Protein AF-A0A0E3NYM0-F1 (afdb_monomer)

Solvent-accessible surface area (backbone atoms only — not comparable to full-atom values): 21640 Å² total; per-residue (Å²): 130,61,74,53,81,54,86,66,90,63,75,62,101,84,60,84,77,64,89,62,71,42,54,42,45,52,44,84,52,100,76,32,46,43,42,40,47,48,48,84,71,68,80,81,63,60,74,76,59,61,80,79,79,57,93,79,71,74,69,75,56,81,50,102,85,45,53,44,47,49,50,80,51,72,62,90,74,60,84,76,66,83,78,75,81,76,83,90,68,75,46,72,64,56,55,40,72,76,30,68,70,41,38,51,50,44,46,47,32,70,75,74,39,66,37,40,68,67,54,52,44,71,75,39,102,54,64,56,84,68,44,53,65,44,53,50,56,34,38,78,68,52,28,35,42,77,56,96,78,23,40,29,58,28,78,62,20,47,54,50,35,51,53,49,47,55,50,51,36,34,49,48,44,48,63,78,44,40,66,61,70,71,49,36,45,62,80,47,51,58,66,79,54,60,79,46,48,24,44,38,51,90,54,45,76,46,74,45,49,87,92,46,66,81,63,71,55,67,72,58,48,48,47,58,66,74,23,73,37,43,40,36,39,40,55,59,84,55,78,68,51,37,58,57,49,37,54,37,54,75,70,68,24,46,36,37,38,37,29,22,61,75,38,48,54,58,57,42,45,70,51,38,94,83,68,91,82,77,83,68,84,49,69,67,59,55,52,42,49,63,75,36,36,68,32,44,43,45,56,61,67,38,89,61,43,49,46,27,38,36,82,67,92,66,58,50,36,31,35,40,32,34,85,54,40,22,39,44,28,45,25,28,72,83,72,41,88,62,59,50,32,39,36,25,59,48,73,54,18,29,50,53,40,46,55,54,50,49,60,50,54,78,65,28,48,71,65,54,83,86,78,38,68,119

Secondary structure (DSSP, 8-state):
-EEEEE------TTS------EEEEEEEETTEEEEEEEE---TTTHHHHTTTS-TT---EEEETTEEEEEEEE-----GGGGGSSSTT---HHHHHHT-HHHHHHHHHHHHH-SEEHHHHHHH-SS-HHHHHHHHHHHHHTTSEEEETTEEEE-HHHHHHHHHHHHHHHHHHHHHHTHHHHHHB--TTS-HHHHTTGGGG-S-EEEE--TTSTT---HHHHHHHHT-SEEEEEESS--TTHHHHHHHHHHTT-EEEEEEEHHHHHHHHHHH-TT--------HHHHHHHHHTHHHHHHHHH-TTEEEEEE--S---SEEEEESS-EEEEEEBTTS-EEEEEEEE-SHHHHHHHHHHHHHHHTTSEEPPTTSS--

pLDDT: mean 73.25, std 24.24, range [26.58, 98.5]

Foldseek 3Di:
DDWDWDFDWDDDDDDDTDTWTWTWDWDDDPFFIKTKTWTFDPPVVCPPPVPPPDDAWDDWDDDPGTIITIHTDGPPPDVVVVPPDDPDPQDPCSLQPVDPLLVVVLLCCLVVNKDALVRSCVVDPDDSVVSVVSQVSCVVVQQWDADPRIIHGDPVVNVVSVVSVQVVLLVVLCVQPVVVVVFFDCQLPDVVLNSNVSLLPPKDKDFQDPVRLPDDDPVRLVLLLPFQEKEKEAADDDLCVLVSQLSCVVSVHQYEYEYEPVVLVVLQVLLDPDDDDDPPVDVVSVVSSVVSNVSSLCQLQPPSYWYWYAHDPRHANMWMATLFKIKGHGATPVRHGGSMIMIGGDPSSSVSRVVSSVVRRVRIDTDDNVSRRD

Mean predicted aligned error: 15.67 Å

Nearest PDB structures (foldseek):
  8yr6-assembly1_A  TM=5.472E-01  e=2.451E-05  Escherichia coli str. K-12 substr. MG1655
  5aiq-assembly2_B  TM=8.624E-01  e=3.248E-02  Neisseria meningitidis serogroup B
  2fxa-assembly3_D  TM=8.580E-01  e=4.059E-02  Bacillus subtilis
  5hsm-assembly1_A-2  TM=7.432E-01  e=1.408E-02  Mycobacterium tuberculosis H37Rv
  4yif-assembly2_D  TM=6.877E-01  e=1.126E-02  Mycobacterium tuberculosis H37Rv

Structure (mmCIF, N/CA/C/O backbone):
data_AF-A0A0E3NYM0-F1
#
_entry.id   AF-A0A0E3NYM0-F1
#
loop_
_atom_site.group_PDB
_atom_site.id
_atom_site.type_symbol
_atom_site.label_atom_id
_atom_site.label_alt_id
_atom_site.label_comp_id
_atom_site.label_asym_id
_atom_site.label_entity_id
_atom_site.label_seq_id
_atom_site.pdbx_PDB_ins_code
_atom_site.Cartn_x
_atom_site.Cartn_y
_atom_site.Cartn_z
_atom_site.occupancy
_atom_site.B_iso_or_equiv
_atom_site.auth_seq_id
_atom_site.auth_comp_id
_atom_site.auth_asym_id
_atom_site.auth_atom_id
_atom_site.pdbx_PDB_model_num
ATOM 1 N N . MET A 1 1 ? 20.613 -14.496 21.060 1.00 31.25 1 MET A N 1
ATOM 2 C CA . MET A 1 1 ? 20.870 -15.925 21.326 1.00 31.25 1 MET A CA 1
ATOM 3 C C . MET A 1 1 ? 19.530 -16.617 21.176 1.00 31.25 1 MET A C 1
ATOM 5 O O . MET A 1 1 ? 18.655 -16.365 21.988 1.00 31.25 1 MET A O 1
ATOM 9 N N . TYR A 1 2 ? 19.327 -17.360 20.093 1.00 26.58 2 TYR A N 1
ATOM 10 C CA . TYR A 1 2 ? 18.109 -18.144 19.892 1.00 26.58 2 TYR A CA 1
ATOM 11 C C . TYR A 1 2 ? 18.523 -19.611 19.971 1.00 26.58 2 TYR A C 1
ATOM 13 O O . TYR A 1 2 ? 19.354 -20.055 19.181 1.00 26.58 2 TYR A O 1
ATOM 21 N N . GLY A 1 3 ? 18.024 -20.325 20.977 1.00 27.22 3 GLY A N 1
ATOM 22 C CA . GLY A 1 3 ? 18.148 -21.775 21.054 1.00 27.22 3 GLY A CA 1
ATOM 23 C C . GLY A 1 3 ? 16.924 -22.381 20.389 1.00 27.22 3 GLY A C 1
ATOM 24 O O . GLY A 1 3 ? 15.809 -22.134 20.841 1.00 27.22 3 GLY A O 1
ATOM 25 N N . ILE A 1 4 ? 17.121 -23.131 19.309 1.00 29.89 4 ILE A N 1
ATOM 26 C CA . ILE A 1 4 ? 16.057 -23.936 18.708 1.00 29.89 4 ILE A CA 1
ATOM 27 C C . ILE A 1 4 ? 16.307 -25.370 19.163 1.00 29.89 4 ILE A C 1
ATOM 29 O O . ILE A 1 4 ? 17.371 -25.931 18.895 1.00 29.89 4 ILE A O 1
ATOM 33 N N . LEU A 1 5 ? 15.340 -25.949 19.875 1.00 30.88 5 LEU A N 1
ATOM 34 C CA . LEU A 1 5 ? 15.324 -27.383 20.132 1.00 30.88 5 LEU A CA 1
ATOM 35 C C . LEU A 1 5 ? 14.830 -28.053 18.845 1.00 30.88 5 LEU A C 1
ATOM 37 O O . LEU A 1 5 ? 13.695 -27.833 18.430 1.00 30.88 5 LEU A O 1
ATOM 41 N N . LEU A 1 6 ? 15.697 -28.808 18.179 1.00 30.28 6 LEU A N 1
ATOM 42 C CA . LEU A 1 6 ? 15.343 -29.573 16.987 1.00 30.28 6 LEU A CA 1
ATOM 43 C C . LEU A 1 6 ? 15.335 -31.053 17.357 1.00 30.28 6 LEU A C 1
ATOM 45 O O . LEU A 1 6 ? 16.381 -31.631 17.653 1.00 30.28 6 LEU A O 1
ATOM 49 N N . GLU A 1 7 ? 14.153 -31.664 17.329 1.00 30.05 7 GLU A N 1
ATOM 50 C CA . GLU A 1 7 ? 14.010 -33.117 17.365 1.00 30.05 7 GLU A CA 1
ATOM 51 C C . GLU A 1 7 ? 14.133 -33.653 15.937 1.00 30.05 7 GLU A C 1
ATOM 53 O O . GLU A 1 7 ? 13.311 -33.355 15.072 1.00 30.05 7 GLU A O 1
ATOM 58 N N . LEU A 1 8 ? 15.181 -34.433 15.669 1.00 32.44 8 LEU A N 1
ATOM 59 C CA . LEU A 1 8 ? 15.338 -35.143 14.402 1.00 32.44 8 LEU A CA 1
ATOM 60 C C . LEU A 1 8 ? 15.141 -36.639 14.627 1.00 32.44 8 LEU A C 1
ATOM 62 O O . LEU A 1 8 ? 15.828 -37.262 15.436 1.00 32.44 8 LEU A O 1
ATOM 66 N N . PHE A 1 9 ? 14.204 -37.210 13.873 1.00 32.59 9 PHE A N 1
ATOM 67 C CA . PHE A 1 9 ? 13.922 -38.639 13.856 1.00 32.59 9 PHE A CA 1
ATOM 68 C C . PHE A 1 9 ? 14.944 -39.365 12.979 1.00 32.59 9 PHE A C 1
ATOM 70 O O . PHE A 1 9 ? 15.022 -39.122 11.775 1.00 32.59 9 PHE A O 1
ATOM 77 N N . PHE A 1 10 ? 15.678 -40.313 13.558 1.00 34.66 10 PHE A N 1
ATOM 78 C CA . PHE A 1 10 ? 16.428 -41.301 12.789 1.00 34.66 10 PHE A CA 1
ATOM 79 C C . PHE A 1 10 ? 15.839 -42.684 13.052 1.00 34.66 10 PHE A C 1
ATOM 81 O O . PHE A 1 10 ? 15.992 -43.245 14.134 1.00 34.66 10 PHE A O 1
ATOM 88 N N . GLY A 1 11 ? 15.163 -43.233 12.045 1.00 30.20 11 GLY A N 1
ATOM 89 C CA . GLY A 1 11 ? 14.718 -44.620 12.028 1.00 30.20 11 GLY A CA 1
ATOM 90 C C . GLY A 1 11 ? 15.077 -45.266 10.696 1.00 30.20 11 GLY A C 1
ATOM 91 O O . GLY A 1 11 ? 14.832 -44.691 9.638 1.00 30.20 11 GLY A O 1
ATOM 92 N N . THR A 1 12 ? 15.651 -46.465 10.743 1.00 38.50 12 THR A N 1
ATOM 93 C CA . THR A 1 12 ? 15.551 -47.429 9.639 1.00 38.50 12 THR A CA 1
ATOM 94 C C . THR A 1 12 ? 14.526 -48.500 10.022 1.00 38.50 12 THR A C 1
ATOM 96 O O . THR A 1 12 ? 14.265 -48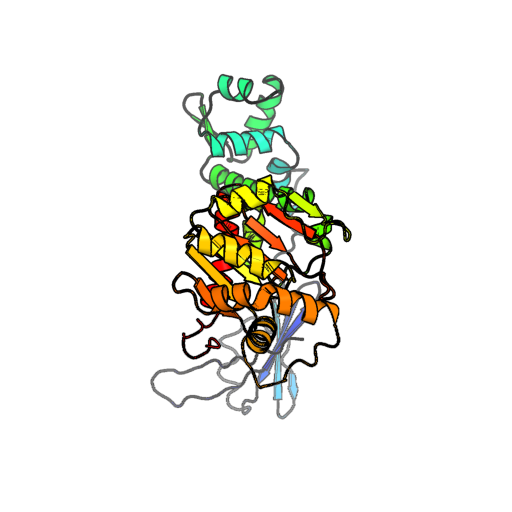.673 11.214 1.00 38.50 12 THR A O 1
ATOM 99 N N . PRO A 1 13 ? 13.917 -49.202 9.048 1.00 35.62 13 PRO A N 1
ATOM 100 C CA . PRO A 1 13 ? 12.590 -49.805 9.209 1.00 35.62 13 PRO A CA 1
ATOM 101 C C . PRO A 1 13 ? 12.437 -50.879 10.295 1.00 35.62 13 PRO A C 1
ATOM 103 O O . PRO A 1 13 ? 11.306 -51.218 10.611 1.00 35.62 13 PRO A O 1
ATOM 106 N N . ASP A 1 14 ? 13.524 -51.399 10.877 1.00 39.62 14 ASP A N 1
ATOM 107 C CA . ASP A 1 14 ? 13.466 -52.638 11.663 1.00 39.62 14 ASP A CA 1
ATOM 108 C C . ASP A 1 14 ? 14.088 -52.623 13.069 1.00 39.62 14 ASP A C 1
ATOM 110 O O . ASP A 1 14 ? 14.072 -53.668 13.719 1.00 39.62 14 ASP A O 1
ATOM 114 N N . LYS A 1 15 ? 14.604 -51.510 13.622 1.00 34.50 15 LYS A N 1
ATOM 115 C CA . LYS A 1 15 ? 15.048 -51.491 15.042 1.00 34.50 15 LYS A CA 1
ATOM 116 C C . LYS A 1 15 ? 14.798 -50.159 15.758 1.00 34.50 15 LYS A C 1
ATOM 118 O O . LYS A 1 15 ? 14.960 -49.095 15.178 1.00 34.50 15 LYS A O 1
ATOM 123 N N . GLN A 1 16 ? 14.409 -50.299 17.032 1.00 34.12 16 GLN A N 1
ATOM 124 C CA . GLN A 1 16 ? 14.052 -49.304 18.058 1.00 34.12 16 GLN A CA 1
ATOM 125 C C . GLN A 1 16 ? 14.556 -47.867 17.823 1.00 34.12 16 GLN A C 1
ATOM 127 O O . GLN A 1 16 ? 15.754 -47.630 17.680 1.00 34.12 16 GLN A O 1
ATOM 132 N N . ALA A 1 17 ? 13.620 -46.912 17.872 1.00 33.59 17 ALA A N 1
ATOM 133 C CA . ALA A 1 17 ? 13.888 -45.480 17.804 1.00 33.59 17 ALA A CA 1
ATOM 134 C C . ALA A 1 17 ? 14.778 -45.031 18.976 1.00 33.59 17 ALA A C 1
ATOM 136 O O . ALA A 1 17 ? 14.426 -45.215 20.142 1.00 33.59 17 ALA A O 1
ATOM 137 N N . LEU A 1 18 ? 15.927 -44.435 18.660 1.00 34.53 18 LEU A N 1
ATOM 138 C CA . LEU A 1 18 ? 16.808 -43.807 19.639 1.00 34.53 18 LEU A CA 1
ATOM 139 C C . LEU A 1 18 ? 16.526 -42.299 19.634 1.00 34.53 18 LEU A C 1
ATOM 141 O O . LEU A 1 18 ? 16.782 -41.627 18.637 1.00 34.53 18 LEU A O 1
ATOM 145 N N . PHE A 1 19 ? 16.003 -41.762 20.737 1.00 35.75 19 PHE A N 1
ATOM 146 C CA . PHE A 1 19 ? 15.820 -40.318 20.898 1.00 35.75 19 PHE A CA 1
ATOM 147 C C . PHE A 1 19 ? 17.163 -39.673 21.247 1.00 35.75 19 PHE A C 1
ATOM 149 O O . PHE A 1 19 ? 17.677 -39.861 22.350 1.00 35.75 19 PHE A O 1
ATOM 156 N N . ILE A 1 20 ? 17.736 -38.906 20.319 1.00 40.16 20 ILE A N 1
ATOM 157 C CA . ILE A 1 20 ? 18.920 -38.085 20.586 1.00 40.16 20 ILE A CA 1
ATOM 158 C C . ILE A 1 20 ? 18.476 -36.624 20.588 1.00 40.16 20 ILE A C 1
ATOM 160 O O . ILE A 1 20 ? 18.074 -36.088 19.560 1.00 40.16 20 ILE A O 1
ATOM 164 N N . HIS A 1 21 ? 18.547 -35.987 21.755 1.00 36.47 21 HIS A N 1
ATOM 165 C CA . HIS A 1 21 ? 18.291 -34.557 21.891 1.00 36.47 21 HIS A CA 1
ATOM 166 C C . HIS A 1 21 ? 19.549 -33.787 21.479 1.00 36.47 21 HIS A C 1
ATOM 168 O O . HIS A 1 21 ? 20.614 -33.988 22.067 1.00 36.47 21 HIS A O 1
ATOM 174 N N . TYR A 1 22 ? 19.426 -32.899 20.493 1.00 42.44 22 TYR A N 1
ATOM 175 C CA . TYR A 1 22 ? 20.470 -31.938 20.143 1.00 42.44 22 TYR A CA 1
ATOM 176 C C . TYR A 1 22 ? 20.069 -30.551 20.643 1.00 42.44 22 TYR A C 1
ATOM 178 O O . TYR A 1 22 ? 18.950 -30.095 20.409 1.00 42.44 22 TYR A O 1
ATOM 186 N N . ILE A 1 23 ? 20.999 -29.854 21.295 1.00 37.00 23 ILE A N 1
ATOM 187 C CA . ILE A 1 23 ? 20.866 -28.418 21.554 1.00 37.00 23 ILE A CA 1
ATOM 188 C C . ILE A 1 23 ? 21.675 -27.703 20.475 1.00 37.00 23 ILE A C 1
ATOM 190 O O . ILE A 1 23 ? 22.904 -27.788 20.470 1.00 37.00 23 ILE A O 1
ATOM 194 N N . LEU A 1 24 ? 20.985 -27.023 19.556 1.00 38.22 24 LEU A N 1
ATOM 195 C CA . LEU A 1 24 ? 21.611 -26.172 18.551 1.00 38.22 24 LEU A CA 1
ATOM 196 C C . LEU A 1 24 ? 21.727 -24.751 19.112 1.00 38.22 24 LEU A C 1
ATOM 198 O O . LEU A 1 24 ? 20.726 -24.045 19.255 1.00 38.22 24 LEU A O 1
ATOM 202 N N . ILE A 1 25 ? 22.950 -24.323 19.426 1.00 41.06 25 ILE A N 1
ATOM 203 C CA . ILE A 1 25 ? 23.223 -22.933 19.815 1.00 41.06 25 ILE A CA 1
ATOM 204 C C . ILE A 1 25 ? 23.805 -22.217 18.598 1.00 41.06 25 ILE A C 1
ATOM 206 O O . ILE A 1 25 ? 24.908 -22.535 18.149 1.00 41.06 25 ILE A O 1
ATOM 210 N N . ILE A 1 26 ? 23.042 -21.264 18.057 1.00 39.31 26 ILE A N 1
ATOM 211 C CA . ILE A 1 26 ? 23.441 -20.445 16.910 1.00 39.31 26 ILE A CA 1
ATOM 212 C C . ILE A 1 26 ? 24.085 -19.157 17.426 1.00 39.31 26 ILE A C 1
ATOM 214 O O . ILE A 1 26 ? 23.415 -18.312 18.033 1.00 39.31 26 ILE A O 1
ATOM 218 N N . HIS A 1 27 ? 25.376 -18.980 17.145 1.00 41.59 27 HIS A N 1
ATOM 219 C CA . HIS A 1 27 ? 26.060 -17.701 17.314 1.00 41.59 27 HIS A CA 1
ATOM 220 C C . HIS A 1 27 ? 26.254 -17.030 15.950 1.00 41.59 27 HIS A C 1
ATOM 222 O O . HIS A 1 27 ? 26.990 -17.522 15.097 1.00 41.59 27 HIS A O 1
ATOM 228 N N . SER A 1 28 ? 25.593 -15.886 15.760 1.00 36.28 28 SER A N 1
ATOM 229 C CA . SER A 1 28 ? 25.864 -14.972 14.648 1.00 36.28 28 SER A CA 1
ATOM 230 C C . SER A 1 28 ? 27.122 -14.167 14.969 1.00 36.28 28 SER A C 1
ATOM 232 O O . SER A 1 28 ? 27.143 -13.458 15.976 1.00 36.28 28 SER A O 1
ATOM 234 N N . GLN A 1 29 ? 28.148 -14.251 14.125 1.00 43.34 29 GLN A N 1
ATOM 235 C CA . GLN A 1 29 ? 29.274 -13.313 14.115 1.00 43.34 29 GLN A CA 1
ATOM 236 C C . GLN A 1 29 ? 29.321 -12.580 12.771 1.00 43.34 29 GLN A C 1
ATOM 238 O O . GLN A 1 29 ? 28.678 -13.000 11.812 1.00 43.34 29 GLN A O 1
ATOM 243 N N . THR A 1 30 ? 30.056 -11.469 12.708 1.00 35.66 30 THR A N 1
ATOM 244 C CA . THR A 1 30 ? 30.114 -10.567 11.543 1.00 35.66 30 THR A CA 1
ATOM 245 C C . THR A 1 30 ? 30.494 -11.256 10.229 1.00 35.66 30 THR A C 1
ATOM 247 O O . THR A 1 30 ? 30.053 -10.794 9.184 1.00 35.66 30 THR A O 1
ATOM 250 N N . ASP A 1 31 ? 31.207 -12.390 10.277 1.00 28.94 31 ASP A N 1
ATOM 251 C CA . ASP A 1 31 ? 31.742 -13.080 9.090 1.00 28.94 31 ASP A CA 1
ATOM 252 C C . ASP A 1 31 ? 31.323 -14.565 8.973 1.00 28.94 31 ASP A C 1
ATOM 254 O O . ASP A 1 31 ? 31.928 -15.338 8.228 1.00 28.94 31 ASP A O 1
ATOM 258 N N . GLY A 1 32 ? 30.297 -15.014 9.710 1.00 38.31 32 GLY A N 1
ATOM 259 C CA . GLY A 1 32 ? 29.806 -16.395 9.610 1.00 38.31 32 GLY A CA 1
ATOM 260 C C . GLY A 1 32 ? 28.902 -16.850 10.756 1.00 38.31 32 GLY A C 1
ATOM 261 O O . GLY A 1 32 ? 28.676 -16.132 11.731 1.00 38.31 32 GLY A O 1
ATOM 262 N N . VAL A 1 33 ? 28.391 -18.079 10.639 1.00 38.69 33 VAL A N 1
ATOM 263 C CA . VAL A 1 33 ? 27.544 -18.714 11.659 1.00 38.69 33 VAL A CA 1
ATOM 264 C C . VAL A 1 33 ? 28.329 -19.830 12.341 1.00 38.69 33 VAL A C 1
ATOM 266 O O . VAL A 1 33 ? 28.786 -20.768 11.683 1.00 38.69 33 VAL A O 1
ATOM 269 N N . LEU A 1 34 ? 28.478 -19.739 13.666 1.00 37.97 34 LEU A N 1
ATOM 270 C CA . LEU A 1 34 ? 29.048 -20.813 14.474 1.00 37.97 34 LEU A CA 1
ATOM 271 C C . LEU A 1 34 ? 27.908 -21.690 15.003 1.00 37.97 34 LEU A C 1
ATOM 273 O O . LEU A 1 34 ? 27.042 -21.204 15.737 1.00 37.97 34 LEU A O 1
ATOM 277 N N . LEU A 1 35 ? 27.904 -22.968 14.621 1.00 40.38 35 LEU A N 1
ATOM 278 C CA . LEU A 1 35 ? 26.927 -23.946 15.094 1.00 40.38 35 LEU A CA 1
ATOM 279 C C . LEU A 1 35 ? 27.577 -24.843 16.148 1.00 40.38 35 LEU A C 1
ATOM 281 O O . LEU A 1 35 ? 28.519 -25.588 15.859 1.00 40.38 35 LEU A O 1
ATOM 285 N N . HIS A 1 36 ? 27.066 -24.762 17.374 1.00 41.44 36 HIS A N 1
ATOM 286 C CA . HIS A 1 36 ? 27.433 -25.674 18.451 1.00 41.44 36 HIS A CA 1
ATOM 287 C C . HIS A 1 36 ? 26.493 -26.872 18.465 1.00 41.44 36 HIS A C 1
ATOM 289 O O . HIS A 1 36 ? 25.277 -26.700 18.551 1.00 41.44 36 HIS A O 1
ATOM 295 N N . PHE A 1 37 ? 27.075 -28.069 18.458 1.00 43.31 37 PHE A N 1
ATOM 296 C CA . PHE A 1 37 ? 26.354 -29.311 18.694 1.00 43.31 37 PHE A CA 1
ATOM 297 C C . PHE A 1 37 ? 26.877 -29.940 19.985 1.00 43.31 37 PHE A C 1
ATOM 299 O O . PHE A 1 37 ? 28.051 -30.306 20.083 1.00 43.31 37 PHE A O 1
ATOM 306 N N . ALA A 1 38 ? 26.003 -30.055 20.981 1.00 42.25 38 ALA A N 1
ATOM 307 C CA . ALA A 1 38 ? 26.238 -30.876 22.161 1.00 42.25 38 ALA A CA 1
ATOM 308 C C . ALA A 1 38 ? 25.376 -32.136 22.051 1.00 42.25 38 ALA A C 1
ATOM 310 O O . ALA A 1 38 ? 24.178 -32.043 21.775 1.00 42.25 38 ALA A O 1
ATOM 311 N N . TRP A 1 39 ? 25.981 -33.304 22.254 1.00 49.84 39 TRP A N 1
ATOM 312 C CA . TRP A 1 39 ? 25.280 -34.584 22.277 1.00 49.84 39 TRP A CA 1
ATOM 313 C C . TRP A 1 39 ? 25.626 -35.358 23.547 1.00 49.84 39 TRP A C 1
ATOM 315 O O . TRP A 1 39 ? 26.728 -35.245 24.084 1.00 49.84 39 TRP A O 1
ATOM 325 N N . ASN A 1 40 ? 24.680 -36.168 24.015 1.00 38.78 40 ASN A N 1
ATOM 326 C CA . ASN A 1 40 ? 24.866 -37.052 25.158 1.00 38.78 40 ASN A CA 1
ATOM 327 C C . ASN A 1 40 ? 24.726 -38.498 24.663 1.00 38.78 40 ASN A C 1
ATOM 329 O O . ASN A 1 40 ? 23.620 -39.026 24.562 1.00 38.78 40 ASN A O 1
ATOM 333 N N . ILE A 1 41 ? 25.836 -39.103 24.228 1.00 42.69 41 ILE A N 1
ATOM 334 C CA . ILE A 1 41 ? 25.861 -40.467 23.679 1.00 42.69 41 ILE A CA 1
ATOM 335 C C . ILE A 1 41 ? 26.905 -41.286 24.451 1.00 42.69 41 ILE A C 1
ATOM 337 O O . ILE A 1 41 ? 28.042 -40.827 24.585 1.00 42.69 41 ILE A O 1
ATOM 341 N N . PRO A 1 42 ? 26.587 -42.516 24.902 1.00 37.88 42 PRO A N 1
ATOM 342 C CA . PRO A 1 42 ? 27.575 -43.414 25.490 1.00 37.88 42 PRO A CA 1
ATOM 343 C C . PRO A 1 42 ? 28.745 -43.664 24.526 1.00 37.88 42 PRO A C 1
ATOM 345 O O . PRO A 1 42 ? 28.539 -43.981 23.351 1.00 37.88 42 PRO A O 1
ATOM 348 N N . ALA A 1 43 ? 29.983 -43.583 25.024 1.00 38.84 43 ALA A N 1
ATOM 349 C CA . ALA A 1 43 ? 31.225 -43.609 24.235 1.00 38.84 43 ALA A CA 1
ATOM 350 C C . ALA A 1 43 ? 31.389 -44.806 23.264 1.00 38.84 43 ALA A C 1
ATOM 352 O O . ALA A 1 43 ? 32.221 -44.767 22.353 1.00 38.84 43 ALA A O 1
ATOM 353 N N . ALA A 1 44 ? 30.604 -45.875 23.433 1.00 37.50 44 ALA A N 1
ATOM 354 C CA . ALA A 1 44 ? 30.585 -47.037 22.548 1.00 37.50 44 ALA A CA 1
ATOM 355 C C . ALA A 1 44 ? 29.928 -46.761 21.175 1.00 37.50 44 ALA A C 1
ATOM 357 O O . ALA A 1 44 ? 30.346 -47.354 20.183 1.00 37.50 44 ALA A O 1
ATOM 358 N N . PHE A 1 45 ? 28.961 -45.837 21.086 1.00 37.56 45 PHE A N 1
ATOM 359 C CA . PHE A 1 45 ? 28.243 -45.524 19.836 1.00 37.56 45 PHE A CA 1
ATOM 360 C C . PHE A 1 45 ? 28.989 -44.517 18.940 1.00 37.56 45 PHE A C 1
ATOM 362 O O . PHE A 1 45 ? 28.843 -44.532 17.717 1.00 37.56 45 PHE A O 1
ATOM 369 N N . ALA A 1 46 ? 29.848 -43.678 19.528 1.00 40.34 46 ALA A N 1
ATOM 370 C CA . ALA A 1 46 ? 30.582 -42.624 18.823 1.00 40.34 46 ALA A CA 1
ATOM 371 C C . ALA A 1 46 ? 31.644 -43.148 17.833 1.00 40.34 46 ALA A C 1
ATOM 373 O O . ALA A 1 46 ? 32.061 -42.421 16.932 1.00 40.34 46 ALA A O 1
ATOM 374 N N . ARG A 1 47 ? 32.099 -44.403 17.957 1.00 36.72 47 ARG A N 1
ATOM 375 C CA . ARG A 1 47 ? 33.171 -44.936 17.095 1.00 36.72 47 ARG A CA 1
ATOM 376 C C . ARG A 1 47 ? 32.718 -45.366 15.696 1.00 36.72 47 ARG A C 1
ATOM 378 O O . ARG A 1 47 ? 33.544 -45.347 14.791 1.00 36.72 47 ARG A O 1
ATOM 385 N N . ALA A 1 48 ? 31.448 -45.728 15.497 1.00 33.38 48 ALA A N 1
ATOM 386 C CA . ALA A 1 48 ? 31.001 -46.329 14.233 1.00 33.38 48 ALA A CA 1
ATOM 387 C C . ALA A 1 48 ? 30.429 -45.321 13.217 1.00 33.38 48 ALA A C 1
ATOM 389 O O . ALA A 1 48 ? 30.639 -45.491 12.018 1.00 33.38 48 ALA A O 1
ATOM 390 N N . ASN A 1 49 ? 29.757 -44.255 13.675 1.00 32.50 49 ASN A N 1
ATOM 391 C CA . ASN A 1 49 ? 29.013 -43.342 12.788 1.00 32.50 49 ASN A CA 1
ATOM 392 C C . ASN A 1 49 ? 29.643 -41.952 12.595 1.00 32.50 49 ASN A C 1
ATOM 394 O O . ASN A 1 49 ? 29.272 -41.247 11.662 1.00 32.50 49 ASN A O 1
ATOM 398 N N . THR A 1 50 ? 30.629 -41.557 13.405 1.00 37.03 50 THR A N 1
ATOM 399 C CA . THR A 1 50 ? 31.203 -40.195 13.349 1.00 37.03 50 THR A CA 1
ATOM 400 C C . THR A 1 50 ? 32.118 -39.981 12.134 1.00 37.03 50 THR A C 1
ATOM 402 O O . THR A 1 50 ? 32.288 -38.859 11.673 1.00 37.03 50 THR A O 1
ATOM 405 N N . VAL A 1 51 ? 32.679 -41.054 11.562 1.00 31.70 51 VAL A N 1
ATOM 406 C CA . VAL A 1 51 ? 33.652 -40.966 10.452 1.00 31.70 51 VAL A CA 1
ATOM 407 C C . VAL A 1 51 ? 32.986 -40.954 9.067 1.00 31.70 51 VAL A C 1
ATOM 409 O O . VAL A 1 51 ? 33.612 -40.535 8.099 1.00 31.70 51 VAL A O 1
ATOM 412 N N . ARG A 1 52 ? 31.720 -41.380 8.936 1.00 31.11 52 ARG A N 1
ATOM 413 C CA . ARG A 1 52 ? 31.088 -41.562 7.612 1.00 31.11 52 ARG A CA 1
ATOM 414 C C . ARG A 1 52 ? 30.229 -40.403 7.109 1.00 31.11 52 ARG A C 1
ATOM 416 O O . ARG A 1 52 ? 30.009 -40.348 5.905 1.00 31.11 52 ARG A O 1
ATOM 423 N N . THR A 1 53 ? 29.790 -39.478 7.963 1.00 35.97 53 THR A N 1
ATOM 424 C CA . THR A 1 53 ? 28.772 -38.485 7.553 1.00 35.97 53 THR A CA 1
ATOM 425 C C . THR A 1 53 ? 29.274 -37.038 7.497 1.00 35.97 53 THR A C 1
ATOM 427 O O . THR A 1 53 ? 28.617 -36.205 6.886 1.00 35.97 53 THR A O 1
ATOM 430 N N . PHE A 1 54 ? 30.441 -36.714 8.066 1.00 31.84 54 PHE A N 1
ATOM 431 C CA . PHE A 1 54 ? 30.911 -35.323 8.153 1.00 31.84 54 PHE A CA 1
ATOM 432 C C . PHE A 1 54 ? 32.410 -35.189 7.843 1.00 31.84 54 PHE A C 1
ATOM 434 O O . PHE A 1 54 ? 33.260 -35.228 8.731 1.00 31.84 54 PHE A O 1
ATOM 441 N N . GLN A 1 55 ? 32.748 -34.998 6.564 1.00 27.97 55 GLN A N 1
ATOM 442 C CA . GLN A 1 55 ? 34.057 -34.473 6.165 1.00 27.97 55 GLN A CA 1
ATOM 443 C C . GLN A 1 55 ? 34.070 -32.955 6.408 1.00 27.97 55 GLN A C 1
ATOM 445 O O . GLN A 1 55 ? 33.383 -32.221 5.705 1.00 27.97 55 GLN A O 1
ATOM 450 N N . GLY A 1 56 ? 34.828 -32.481 7.405 1.00 33.56 56 GLY A N 1
ATOM 451 C CA . GLY A 1 56 ? 35.028 -31.037 7.628 1.00 33.56 56 GLY A CA 1
ATOM 452 C C . GLY A 1 56 ? 35.180 -30.557 9.076 1.00 33.56 56 GLY A C 1
ATOM 453 O O . GLY A 1 56 ? 35.245 -29.352 9.295 1.00 33.56 56 GLY A O 1
ATOM 454 N N . LEU A 1 57 ? 35.237 -31.440 10.077 1.00 32.53 57 LEU A N 1
ATOM 455 C CA . LEU A 1 57 ? 35.421 -31.017 11.470 1.00 32.53 57 LEU A CA 1
ATOM 456 C C . LEU A 1 57 ? 36.881 -30.642 11.769 1.00 32.53 57 LEU A C 1
ATOM 458 O O . LEU A 1 57 ? 37.785 -31.470 11.646 1.00 32.53 57 LEU A O 1
ATOM 462 N N . SER A 1 58 ? 37.107 -29.417 12.247 1.00 35.19 58 SER A N 1
ATOM 463 C CA . SER A 1 58 ? 38.363 -29.010 12.878 1.00 35.19 58 SER A CA 1
ATOM 464 C C . SER A 1 58 ? 38.246 -29.175 14.398 1.00 35.19 58 SER A C 1
ATOM 466 O O . SER A 1 58 ? 37.678 -28.320 15.071 1.00 35.19 58 SER A O 1
ATOM 468 N N . LYS A 1 59 ? 38.841 -30.254 14.926 1.00 37.28 59 LYS A N 1
ATOM 469 C CA . LYS A 1 59 ? 39.019 -30.587 16.358 1.00 37.28 59 LYS A CA 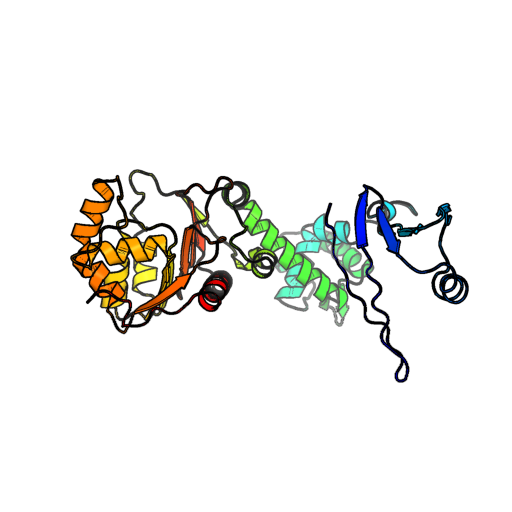1
ATOM 470 C C . LYS A 1 59 ? 37.782 -31.124 17.107 1.00 37.28 59 LYS A C 1
ATOM 472 O O . LYS A 1 59 ? 36.756 -30.470 17.228 1.00 37.28 59 LYS A O 1
ATOM 477 N N . VAL A 1 60 ? 37.957 -32.314 17.687 1.00 36.59 60 VAL A N 1
ATOM 478 C CA . VAL A 1 60 ? 37.057 -32.956 18.660 1.00 36.59 60 VAL A CA 1
ATOM 479 C C . VAL A 1 60 ? 37.786 -32.966 20.005 1.00 36.59 60 VAL A C 1
ATOM 481 O O . VAL A 1 60 ? 38.918 -33.450 20.063 1.00 36.59 60 VAL A O 1
ATOM 484 N N . SER A 1 61 ? 37.184 -32.436 21.075 1.00 35.44 61 SER A N 1
ATOM 485 C CA . SER A 1 61 ? 37.696 -32.610 22.443 1.00 35.44 61 SER A CA 1
ATOM 486 C C . SER A 1 61 ? 36.811 -33.587 23.210 1.00 35.44 61 SER A C 1
ATOM 488 O O . SER A 1 61 ? 35.599 -33.389 23.291 1.00 35.44 61 SER A O 1
ATOM 490 N N . ASN A 1 62 ? 37.427 -34.624 23.776 1.00 36.03 62 ASN A N 1
ATOM 491 C CA . ASN A 1 62 ? 36.761 -35.595 24.637 1.00 36.03 62 ASN A CA 1
ATOM 492 C C . ASN A 1 62 ? 37.075 -35.259 26.092 1.00 36.03 62 ASN A C 1
ATOM 494 O O . ASN A 1 62 ? 38.206 -35.483 26.523 1.00 36.03 62 ASN A O 1
ATOM 498 N N . ASP A 1 63 ? 36.077 -34.791 26.836 1.00 33.88 63 ASP A N 1
ATOM 499 C CA . ASP A 1 63 ? 36.095 -34.877 28.294 1.00 33.88 63 ASP A CA 1
ATOM 500 C C . ASP A 1 63 ? 35.126 -35.970 28.741 1.00 33.88 63 ASP A C 1
ATOM 502 O O . ASP A 1 63 ? 34.167 -36.289 28.040 1.00 33.88 63 ASP A O 1
ATOM 506 N N . ARG A 1 64 ? 35.436 -36.619 29.867 1.00 39.12 64 ARG A N 1
ATOM 507 C CA . ARG A 1 64 ? 35.031 -38.004 30.182 1.00 39.12 64 ARG A CA 1
ATOM 508 C C . ARG A 1 64 ? 33.535 -38.324 30.255 1.00 39.12 64 ARG A C 1
ATOM 510 O O . ARG A 1 64 ? 33.241 -39.506 30.351 1.00 39.12 64 ARG A O 1
ATOM 517 N N . ASP A 1 65 ? 32.630 -37.367 30.083 1.00 36.16 65 ASP A N 1
ATOM 518 C CA . ASP A 1 65 ? 31.188 -37.636 29.969 1.00 36.16 65 ASP A CA 1
ATOM 519 C C . ASP A 1 65 ? 30.483 -36.860 28.835 1.00 36.16 65 ASP A C 1
ATOM 521 O O . ASP A 1 65 ? 29.288 -37.041 28.625 1.00 36.16 65 ASP A O 1
ATOM 525 N N . PHE A 1 66 ? 31.198 -36.044 28.044 1.00 34.75 66 PHE A N 1
ATOM 526 C CA . PHE A 1 66 ? 30.617 -35.271 26.939 1.00 34.75 66 PHE A CA 1
ATOM 527 C C . PHE A 1 66 ? 31.593 -35.149 25.762 1.00 34.75 66 PHE A C 1
ATOM 529 O O . PHE A 1 66 ? 32.739 -34.728 25.914 1.00 34.75 66 PHE A O 1
ATOM 536 N N . SER A 1 67 ? 31.120 -35.462 24.554 1.00 40.38 67 SER A N 1
ATOM 537 C CA . SER A 1 67 ? 31.818 -35.090 23.318 1.00 40.38 67 SER A CA 1
ATOM 538 C C . SER A 1 67 ? 31.110 -33.883 22.702 1.00 40.38 67 SER A C 1
ATOM 540 O O . SER A 1 67 ? 29.887 -33.851 22.607 1.00 40.38 67 SER A O 1
ATOM 542 N N . SER A 1 68 ? 31.877 -32.861 22.325 1.00 38.22 68 SER A N 1
ATOM 543 C CA . SER A 1 68 ? 31.369 -31.669 21.641 1.00 38.22 68 SER A CA 1
ATOM 544 C C . SER A 1 68 ? 32.219 -31.384 20.405 1.00 38.22 68 SER A C 1
ATOM 546 O O . SER A 1 68 ? 33.422 -31.668 20.378 1.00 38.22 68 SER A O 1
ATOM 548 N N . GLY A 1 69 ? 31.576 -30.878 19.355 1.00 37.94 69 GLY A N 1
ATOM 549 C CA . GLY A 1 69 ? 32.219 -30.508 18.098 1.00 37.94 69 GLY A CA 1
ATOM 550 C C . GLY A 1 69 ? 31.641 -29.203 17.557 1.00 37.94 69 GLY A C 1
ATOM 551 O O . GLY A 1 69 ? 30.476 -28.884 17.798 1.00 37.94 69 GLY A O 1
ATOM 552 N N . PHE A 1 70 ? 32.460 -28.451 16.822 1.00 36.69 70 PHE A N 1
ATOM 553 C CA . PHE A 1 70 ? 32.052 -27.205 16.173 1.00 36.69 70 PHE A CA 1
ATOM 554 C C . PHE A 1 70 ? 32.110 -27.384 14.659 1.00 36.69 70 PHE A C 1
ATOM 556 O O . PHE A 1 70 ? 33.108 -27.879 14.131 1.00 36.69 70 PHE A O 1
ATOM 563 N N . ILE A 1 71 ? 31.065 -26.945 13.958 1.00 36.41 71 ILE A N 1
ATOM 564 C CA . ILE A 1 71 ? 31.101 -26.784 12.503 1.00 36.41 71 ILE A CA 1
ATOM 565 C C . ILE A 1 71 ? 31.083 -25.286 12.223 1.00 36.41 71 ILE A C 1
ATOM 567 O O . ILE A 1 71 ? 30.106 -24.596 12.521 1.00 36.41 71 ILE A O 1
ATOM 571 N N . TYR A 1 72 ? 32.180 -24.787 11.659 1.00 33.59 72 TYR A N 1
ATOM 572 C CA . TYR A 1 72 ? 32.237 -23.442 11.107 1.00 33.59 72 TYR A CA 1
ATOM 573 C C . TYR A 1 72 ? 31.770 -23.498 9.654 1.00 33.59 72 TYR A C 1
ATOM 575 O O . TYR A 1 72 ? 32.426 -24.123 8.819 1.00 33.59 72 TYR A O 1
ATOM 583 N N . ILE A 1 73 ? 30.635 -22.866 9.354 1.00 33.91 73 ILE A N 1
ATOM 584 C CA . ILE A 1 73 ? 30.151 -22.713 7.980 1.00 33.91 73 ILE A CA 1
ATOM 585 C C . ILE A 1 73 ? 30.463 -21.275 7.552 1.00 33.91 73 ILE A C 1
ATOM 587 O O . ILE A 1 73 ? 29.761 -20.354 7.979 1.00 33.91 73 ILE A O 1
ATOM 591 N N . PRO A 1 74 ? 31.504 -21.044 6.730 1.00 26.91 74 PRO A N 1
ATOM 592 C CA . PRO A 1 74 ? 31.735 -19.723 6.170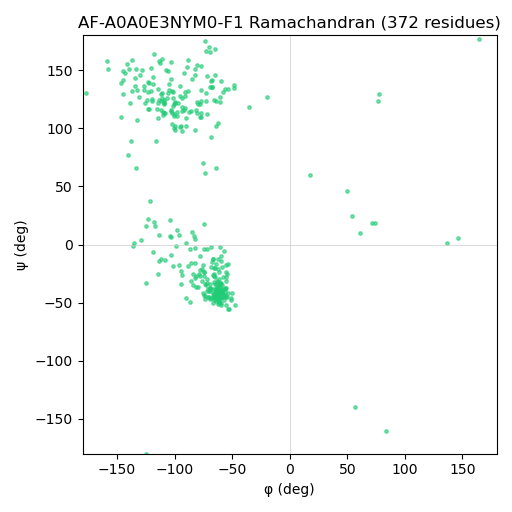 1.00 26.91 74 PRO A CA 1
ATOM 593 C C . PRO A 1 74 ? 30.584 -19.381 5.218 1.00 26.91 74 PRO A C 1
ATOM 595 O O . PRO A 1 74 ? 30.315 -20.116 4.264 1.00 26.91 74 PRO A O 1
ATOM 598 N N . LEU A 1 75 ? 29.914 -18.251 5.456 1.00 29.83 75 LEU A N 1
ATOM 599 C CA . LEU A 1 75 ? 28.987 -17.671 4.489 1.00 29.83 75 LEU A CA 1
ATOM 600 C C . LEU A 1 75 ? 29.814 -17.179 3.296 1.00 29.83 75 LEU A C 1
ATOM 602 O O . LEU A 1 75 ? 30.304 -16.054 3.280 1.00 29.83 75 LEU A O 1
ATOM 606 N N . LYS A 1 76 ? 29.984 -18.016 2.269 1.00 28.89 76 LYS A N 1
ATOM 607 C CA . LYS A 1 76 ? 30.477 -17.572 0.957 1.00 28.89 76 LYS A CA 1
ATOM 608 C C . LYS A 1 76 ? 29.383 -16.791 0.221 1.00 28.89 76 LYS A C 1
ATOM 610 O O . LYS A 1 76 ? 28.928 -17.202 -0.835 1.00 28.89 76 LYS A O 1
ATOM 615 N N . TYR A 1 77 ? 28.944 -15.679 0.791 1.00 36.03 77 TYR A N 1
ATOM 616 C CA . TYR A 1 77 ? 28.248 -14.629 0.057 1.00 36.03 77 TYR A CA 1
ATOM 617 C C . TYR A 1 77 ? 28.741 -13.294 0.589 1.00 36.03 77 TYR A C 1
ATOM 619 O O . TYR A 1 77 ? 28.109 -12.628 1.403 1.00 36.03 77 TYR A O 1
ATOM 627 N N . ASN A 1 78 ? 29.943 -12.944 0.144 1.00 28.78 78 ASN A N 1
ATOM 628 C CA . ASN A 1 78 ? 30.547 -11.663 0.431 1.00 28.78 78 ASN A CA 1
ATOM 629 C C . ASN A 1 78 ? 30.133 -10.705 -0.694 1.00 28.78 78 ASN A C 1
ATOM 631 O O . ASN A 1 78 ? 30.677 -10.766 -1.796 1.00 28.78 78 ASN A O 1
ATOM 635 N N . PHE A 1 79 ? 29.158 -9.827 -0.438 1.00 30.38 79 PHE A N 1
ATOM 636 C CA . PHE A 1 79 ? 28.735 -8.784 -1.392 1.00 30.38 79 PHE A CA 1
ATOM 637 C C . PHE A 1 79 ? 29.904 -7.882 -1.844 1.00 30.38 79 PHE A C 1
ATOM 639 O O . PHE A 1 79 ? 29.821 -7.223 -2.878 1.00 30.38 79 PHE A O 1
ATOM 646 N N . SER A 1 80 ? 31.013 -7.877 -1.099 1.00 31.09 80 SER A N 1
ATOM 647 C CA . SER A 1 80 ? 32.226 -7.117 -1.404 1.00 31.09 80 SER A CA 1
ATOM 648 C C . SER A 1 80 ? 33.095 -7.707 -2.532 1.00 31.09 80 SER A C 1
ATOM 650 O O . SER A 1 80 ? 33.886 -6.972 -3.123 1.00 31.09 80 SER A O 1
ATOM 652 N N . GLU A 1 81 ? 32.936 -8.986 -2.905 1.00 33.94 81 GLU A N 1
ATOM 653 C CA . GLU A 1 81 ? 33.734 -9.617 -3.977 1.00 33.94 81 GLU A CA 1
ATOM 654 C C . GLU A 1 81 ? 33.225 -9.329 -5.404 1.00 33.94 81 GLU A C 1
ATOM 656 O O . GLU A 1 81 ? 33.900 -9.675 -6.373 1.00 33.94 81 GLU A O 1
ATOM 661 N N . MET A 1 82 ? 32.103 -8.616 -5.579 1.00 34.31 82 MET A N 1
ATOM 662 C CA . MET A 1 82 ? 31.657 -8.170 -6.913 1.00 34.31 82 MET A CA 1
ATOM 663 C C . MET A 1 82 ? 32.581 -7.125 -7.564 1.00 34.31 82 MET A C 1
ATOM 665 O O . MET A 1 82 ? 32.451 -6.880 -8.760 1.00 34.31 82 MET A O 1
ATOM 669 N N . ASN A 1 83 ? 33.527 -6.533 -6.823 1.00 38.53 83 ASN A N 1
ATOM 670 C CA . ASN A 1 83 ? 34.343 -5.412 -7.307 1.00 38.53 83 ASN A CA 1
ATOM 671 C C . ASN A 1 83 ? 35.853 -5.678 -7.404 1.00 38.53 83 ASN A C 1
ATOM 673 O O . ASN A 1 83 ? 36.629 -4.735 -7.555 1.00 38.53 83 ASN A O 1
ATOM 677 N N . SER A 1 84 ? 36.311 -6.930 -7.369 1.00 39.06 84 SER A N 1
ATOM 678 C CA . SER A 1 84 ? 37.752 -7.212 -7.402 1.00 39.06 84 SER A CA 1
ATOM 679 C C . SER A 1 84 ? 38.147 -8.311 -8.385 1.00 39.06 84 SER A C 1
ATOM 681 O O . SER A 1 84 ? 38.689 -9.340 -7.996 1.00 39.06 84 SER A O 1
ATOM 683 N N . ARG A 1 85 ? 37.962 -8.055 -9.690 1.00 34.56 85 ARG A N 1
ATOM 684 C CA . ARG A 1 85 ? 38.903 -8.449 -10.767 1.00 34.56 85 ARG A CA 1
ATOM 685 C C . ARG A 1 85 ? 38.431 -7.930 -12.135 1.00 34.56 85 ARG A C 1
ATOM 687 O O . ARG A 1 85 ? 37.310 -8.192 -12.544 1.00 34.56 85 ARG A O 1
ATOM 694 N N . ALA A 1 86 ? 39.362 -7.288 -12.848 1.00 34.31 86 ALA A N 1
ATOM 695 C CA . ALA A 1 86 ? 39.258 -6.671 -14.180 1.00 34.31 86 ALA A CA 1
ATOM 696 C C . ALA A 1 86 ? 38.550 -5.298 -14.227 1.00 34.31 86 ALA A C 1
ATOM 698 O O . ALA A 1 86 ? 37.477 -5.109 -13.669 1.00 34.31 86 ALA A O 1
ATOM 699 N N . GLY A 1 87 ? 39.203 -4.319 -14.866 1.00 39.28 87 GLY A N 1
ATOM 700 C CA . GLY A 1 87 ? 38.862 -2.893 -14.812 1.00 39.28 87 GLY A CA 1
ATOM 701 C C . GLY A 1 87 ? 37.387 -2.564 -15.054 1.00 39.28 87 GLY A C 1
ATOM 702 O O . GLY A 1 87 ? 36.794 -3.090 -15.985 1.00 39.28 87 GLY A O 1
ATOM 703 N N . SER A 1 88 ? 36.840 -1.683 -14.204 1.00 46.47 88 SER A N 1
ATOM 704 C CA . SER A 1 88 ? 35.549 -0.974 -14.306 1.00 46.47 88 SER A CA 1
ATOM 705 C C . SER A 1 88 ? 34.528 -1.570 -15.292 1.00 46.47 88 SER A C 1
ATOM 707 O O . SER A 1 88 ? 34.087 -0.919 -16.242 1.00 46.47 88 SER A O 1
ATOM 709 N N . LYS A 1 89 ? 34.122 -2.826 -15.084 1.00 56.81 89 LYS A N 1
ATOM 710 C CA . LYS A 1 89 ? 32.891 -3.333 -15.690 1.00 56.81 89 LYS A CA 1
ATOM 711 C C . LYS A 1 89 ? 31.742 -2.871 -14.801 1.00 56.81 89 LYS A C 1
ATOM 713 O O . LYS A 1 89 ? 31.486 -3.464 -13.764 1.00 56.81 89 LYS A O 1
ATOM 718 N N . SER A 1 90 ? 31.097 -1.777 -15.215 1.00 68.69 90 SER A N 1
ATOM 719 C CA . SER A 1 90 ? 29.801 -1.288 -14.710 1.00 68.69 90 SER A CA 1
ATOM 720 C C . SER A 1 90 ? 28.897 -2.467 -14.369 1.00 68.69 90 SER A C 1
ATOM 722 O O . SER A 1 90 ? 28.570 -3.211 -15.284 1.00 68.69 90 SER A O 1
ATOM 724 N N . SER A 1 91 ? 28.474 -2.634 -13.116 1.00 88.25 91 SER A N 1
ATOM 725 C CA . SER A 1 91 ? 27.619 -3.761 -12.731 1.00 88.25 91 SER A CA 1
ATOM 726 C C . SER A 1 91 ? 26.242 -3.696 -13.416 1.00 88.25 91 SER A C 1
ATOM 728 O O . SER A 1 91 ? 25.867 -2.679 -14.015 1.00 88.25 91 SER A O 1
ATOM 730 N N . LEU A 1 92 ? 25.462 -4.780 -13.341 1.00 87.06 92 LEU A N 1
ATOM 731 C CA . LEU A 1 92 ? 24.081 -4.789 -13.835 1.00 87.06 92 LEU A CA 1
ATOM 732 C C . LEU A 1 92 ? 23.210 -3.771 -13.074 1.00 87.06 92 LEU A C 1
ATOM 734 O O . LEU A 1 92 ? 22.426 -3.050 -13.687 1.00 87.06 92 LEU A O 1
ATOM 738 N N . LEU A 1 93 ? 23.420 -3.643 -11.759 1.00 87.62 93 LEU A N 1
ATOM 739 C CA . LEU A 1 93 ? 22.742 -2.659 -10.910 1.00 87.62 93 LEU A CA 1
ATOM 740 C C . LEU A 1 93 ? 23.058 -1.229 -11.370 1.00 87.62 93 LEU A C 1
ATOM 742 O O . LEU A 1 93 ? 22.138 -0.460 -11.646 1.00 87.62 93 LEU A O 1
ATOM 746 N N . ASP A 1 94 ? 24.340 -0.908 -11.572 1.00 89.06 94 ASP A N 1
ATOM 747 C CA . ASP A 1 94 ? 24.773 0.393 -12.109 1.00 89.06 94 ASP A CA 1
ATOM 748 C C . ASP A 1 94 ? 24.228 0.641 -13.520 1.00 89.06 94 ASP A C 1
ATOM 750 O O . ASP A 1 94 ? 24.009 1.774 -13.965 1.00 89.06 94 ASP A O 1
ATOM 754 N N . THR A 1 95 ? 24.028 -0.439 -14.274 1.00 88.50 95 THR A N 1
ATOM 755 C CA . THR A 1 95 ? 23.496 -0.362 -15.626 1.00 88.50 95 THR A CA 1
ATOM 756 C C . THR A 1 95 ? 22.033 0.049 -15.640 1.00 88.50 95 THR A C 1
ATOM 758 O O . THR A 1 95 ? 21.642 0.837 -16.497 1.00 88.50 95 THR A O 1
ATOM 761 N N . ILE A 1 96 ? 21.246 -0.433 -14.689 1.00 88.62 96 ILE A N 1
ATOM 762 C CA . ILE A 1 96 ? 19.813 -0.156 -14.637 1.00 88.62 96 ILE A CA 1
ATOM 763 C C . ILE A 1 96 ? 19.547 1.157 -13.896 1.00 88.62 96 ILE A C 1
ATOM 765 O O . ILE A 1 96 ? 18.847 2.017 -14.422 1.00 88.62 96 ILE A O 1
ATOM 769 N N . PHE A 1 97 ? 20.134 1.347 -12.711 1.00 87.12 97 PHE A N 1
ATOM 770 C CA . PHE A 1 97 ? 19.699 2.390 -11.777 1.00 87.12 97 PHE A CA 1
ATOM 771 C C . PHE A 1 97 ? 20.472 3.713 -11.864 1.00 87.12 97 PHE A C 1
ATOM 773 O O . PHE A 1 97 ? 19.906 4.746 -11.527 1.00 87.12 97 PHE A O 1
ATOM 780 N N . LEU A 1 98 ? 21.711 3.745 -12.374 1.00 87.38 98 LEU A N 1
ATOM 781 C CA . LEU A 1 98 ? 22.477 5.005 -12.501 1.00 87.38 98 LEU A CA 1
ATOM 782 C C . LEU A 1 98 ? 22.175 5.792 -13.790 1.00 87.38 98 LEU A C 1
ATOM 784 O O . LEU A 1 98 ? 22.915 6.701 -14.162 1.00 87.38 98 LEU A O 1
ATOM 788 N N . SER A 1 99 ? 21.142 5.415 -14.546 1.00 91.00 99 SER A N 1
ATOM 789 C CA . SER A 1 99 ? 20.786 6.088 -15.796 1.00 91.00 99 SER A CA 1
ATOM 790 C C . SER A 1 99 ? 19.284 6.082 -16.014 1.00 91.00 99 SER A C 1
ATOM 792 O O . SER A 1 99 ? 18.714 5.056 -16.382 1.00 91.00 99 SER A O 1
ATOM 794 N N . ASP A 1 100 ? 18.668 7.258 -15.902 1.00 89.31 100 ASP A N 1
ATOM 795 C CA . ASP A 1 100 ? 17.233 7.419 -16.148 1.00 89.31 100 ASP A CA 1
ATOM 796 C C . ASP A 1 100 ? 16.835 6.992 -17.559 1.00 89.31 100 ASP A C 1
ATOM 798 O O . ASP A 1 100 ? 15.800 6.370 -17.745 1.00 89.31 100 ASP A O 1
ATOM 802 N N . LYS A 1 101 ? 17.695 7.213 -18.558 1.00 92.50 101 LYS A N 1
ATOM 803 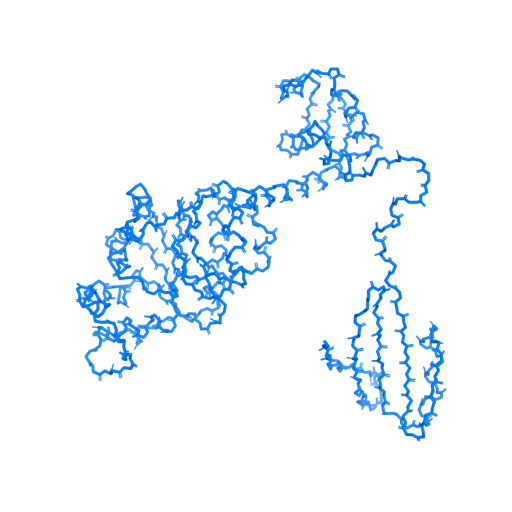C CA . LYS A 1 101 ? 17.449 6.764 -19.938 1.00 92.50 101 LYS A CA 1
ATOM 804 C C . LYS A 1 101 ? 17.272 5.252 -20.038 1.00 92.50 101 LYS A C 1
ATOM 806 O O . LYS A 1 101 ? 16.367 4.784 -20.719 1.00 92.50 101 LYS A O 1
ATOM 811 N N . ARG A 1 102 ? 18.145 4.487 -19.377 1.00 94.00 102 ARG A N 1
ATOM 812 C CA . ARG A 1 102 ? 18.101 3.018 -19.405 1.00 94.00 102 ARG A CA 1
ATOM 813 C C . ARG A 1 102 ? 16.947 2.491 -18.567 1.00 94.00 102 ARG A C 1
ATOM 815 O O . ARG A 1 102 ? 16.187 1.667 -19.060 1.00 94.00 102 ARG A O 1
ATOM 822 N N . LYS A 1 103 ? 16.790 3.020 -17.352 1.00 94.25 103 LYS A N 1
ATOM 823 C CA . LYS A 1 103 ? 15.666 2.728 -16.458 1.00 94.25 103 LYS A CA 1
ATOM 824 C C . LYS A 1 103 ? 14.329 2.944 -17.168 1.00 94.25 103 LYS A C 1
ATOM 826 O O . LYS A 1 103 ? 13.545 2.011 -17.287 1.00 94.25 103 LYS A O 1
ATOM 831 N N . ASN A 1 104 ? 14.107 4.140 -17.709 1.00 93.56 104 ASN A N 1
ATOM 832 C CA . ASN A 1 104 ? 12.832 4.509 -18.314 1.00 93.56 104 ASN A CA 1
ATOM 833 C C . ASN A 1 104 ? 12.573 3.738 -19.616 1.00 93.56 104 ASN A C 1
ATOM 835 O O . ASN A 1 104 ? 11.433 3.376 -19.874 1.00 93.56 104 ASN A O 1
ATOM 839 N N . LEU A 1 105 ? 13.606 3.413 -20.407 1.00 95.44 105 LEU A N 1
ATOM 840 C CA . LEU A 1 105 ? 13.442 2.546 -21.579 1.00 95.44 105 LEU A CA 1
ATOM 841 C C . LEU A 1 105 ? 13.020 1.121 -21.195 1.00 95.44 105 LEU A C 1
ATOM 843 O O . LEU A 1 105 ? 12.126 0.566 -21.825 1.00 95.44 105 LEU A O 1
ATOM 847 N N . LEU A 1 106 ? 13.638 0.525 -20.171 1.00 96.62 106 LEU A N 1
ATOM 848 C CA . LEU A 1 106 ? 13.251 -0.808 -19.698 1.00 96.62 106 LEU A CA 1
ATOM 849 C C . LEU A 1 106 ? 11.797 -0.831 -19.201 1.00 96.62 106 LEU A C 1
ATOM 851 O O . LEU A 1 106 ? 11.076 -1.783 -19.492 1.00 96.62 106 LEU A O 1
ATOM 855 N N . LEU A 1 107 ? 11.366 0.215 -18.487 1.00 96.19 107 LEU A N 1
ATOM 856 C CA . LEU A 1 107 ? 9.986 0.357 -18.012 1.00 96.19 107 LEU A CA 1
ATOM 857 C C . LEU A 1 107 ? 8.998 0.554 -19.172 1.00 96.19 107 LEU A C 1
ATOM 859 O O . LEU A 1 107 ? 8.010 -0.172 -19.240 1.00 96.19 107 LEU A O 1
ATOM 863 N N . LEU A 1 108 ? 9.317 1.424 -20.138 1.00 96.00 108 LEU A N 1
ATOM 864 C CA . LEU A 1 108 ? 8.509 1.638 -21.345 1.00 96.00 108 LEU A CA 1
ATOM 865 C C . LEU A 1 108 ? 8.275 0.323 -22.100 1.00 96.00 108 LEU A C 1
ATOM 867 O O . LEU A 1 108 ? 7.138 -0.046 -22.376 1.00 96.00 108 LEU A O 1
ATOM 871 N N . LEU A 1 109 ? 9.347 -0.423 -22.390 1.00 96.94 109 LEU A N 1
ATOM 872 C CA . LEU A 1 109 ? 9.241 -1.701 -23.102 1.00 96.94 109 LEU A CA 1
ATOM 873 C C . LEU A 1 109 ? 8.495 -2.768 -22.282 1.00 96.94 109 LEU A C 1
ATOM 875 O O . LEU A 1 109 ? 7.894 -3.681 -22.849 1.00 96.94 109 LEU A O 1
ATOM 879 N N . LYS A 1 110 ? 8.520 -2.676 -20.945 1.00 96.50 110 LYS A N 1
ATOM 880 C CA . LYS A 1 110 ? 7.782 -3.581 -20.052 1.00 96.50 110 LYS A CA 1
ATOM 881 C C . LYS A 1 110 ? 6.276 -3.303 -20.048 1.00 96.50 110 LYS A C 1
ATOM 883 O O . LYS A 1 110 ? 5.508 -4.248 -19.823 1.00 96.50 110 LYS A O 1
ATOM 888 N N . GLU A 1 111 ? 5.882 -2.044 -20.198 1.00 94.44 111 GLU A N 1
ATOM 889 C CA . GLU A 1 111 ? 4.496 -1.571 -20.120 1.00 94.44 111 GLU A CA 1
ATOM 890 C C . GLU A 1 111 ? 3.807 -1.596 -21.481 1.00 94.44 111 GLU A C 1
ATOM 892 O O . GLU A 1 111 ? 2.703 -2.120 -21.597 1.00 94.44 111 GLU A O 1
ATOM 897 N N . GLU A 1 112 ? 4.484 -1.101 -22.514 1.00 95.81 112 GLU A N 1
ATOM 898 C CA . GLU A 1 112 ? 3.905 -0.926 -23.847 1.00 95.81 112 GLU A CA 1
ATOM 899 C C . GLU A 1 112 ? 4.338 -2.000 -24.858 1.00 95.81 112 GLU A C 1
ATOM 901 O O . GLU A 1 112 ? 3.787 -2.066 -25.956 1.00 95.81 112 GLU A O 1
ATOM 906 N N . GLY A 1 113 ? 5.308 -2.850 -24.507 1.00 95.69 113 GLY A N 1
ATOM 907 C CA . GLY A 1 113 ? 5.832 -3.896 -25.386 1.00 95.69 113 GLY A CA 1
ATOM 908 C C . GLY A 1 113 ? 6.916 -3.405 -26.359 1.00 95.69 113 GLY A C 1
ATOM 909 O O . GLY A 1 113 ? 7.561 -2.387 -26.102 1.00 95.69 113 GLY A O 1
ATOM 910 N N . PRO A 1 114 ? 7.180 -4.150 -27.453 1.00 97.25 114 PRO A N 1
ATOM 911 C CA . PRO A 1 114 ? 8.206 -3.794 -28.430 1.00 97.25 114 PRO A CA 1
ATOM 912 C C . PRO A 1 114 ? 7.965 -2.428 -29.086 1.00 97.25 114 PRO A C 1
ATOM 914 O O . PRO A 1 114 ? 6.829 -2.103 -29.425 1.00 97.25 114 PRO A O 1
ATOM 917 N N . LYS A 1 115 ? 9.034 -1.654 -29.312 1.00 96.38 115 LYS A N 1
ATOM 918 C CA . LYS A 1 115 ? 8.965 -0.296 -29.880 1.00 96.38 115 LYS A CA 1
ATOM 919 C C . LYS A 1 115 ? 9.996 -0.060 -30.976 1.00 96.38 115 LYS A C 1
ATOM 921 O O . LYS A 1 115 ? 11.141 -0.502 -30.872 1.00 96.38 115 LYS A O 1
ATOM 926 N N . SER A 1 116 ? 9.598 0.692 -31.993 1.00 94.88 116 SER A N 1
ATOM 927 C CA . SER A 1 116 ? 10.483 1.206 -33.040 1.00 94.88 116 SER A CA 1
ATOM 928 C C . SER A 1 116 ? 11.383 2.329 -32.517 1.00 94.88 116 SER A C 1
ATOM 930 O O . SER A 1 116 ? 11.158 2.907 -31.447 1.00 94.88 116 SER A O 1
ATOM 932 N N . SER A 1 117 ? 12.408 2.679 -33.296 1.00 91.56 117 SER A N 1
ATOM 933 C CA . SER A 1 117 ? 13.278 3.824 -32.992 1.00 91.56 117 SER A CA 1
ATOM 934 C C . SER A 1 117 ? 12.488 5.136 -32.904 1.00 91.56 117 SER A C 1
ATOM 936 O O . SER A 1 117 ? 12.756 5.970 -32.040 1.00 91.56 117 SER A O 1
ATOM 938 N N . GLU A 1 118 ? 11.504 5.312 -33.785 1.00 90.75 118 GLU A N 1
ATOM 939 C CA . GLU A 1 118 ? 10.626 6.476 -33.867 1.00 90.75 118 GLU A CA 1
ATOM 940 C C . GLU A 1 118 ? 9.729 6.587 -32.634 1.00 90.75 118 GLU A C 1
ATOM 942 O O . GLU A 1 118 ? 9.646 7.662 -32.041 1.00 90.75 118 GLU A O 1
ATOM 947 N N . GLU A 1 119 ? 9.114 5.485 -32.202 1.00 93.38 119 GLU A N 1
ATOM 948 C CA . GLU A 1 119 ? 8.281 5.471 -30.996 1.00 93.38 119 GLU A CA 1
ATOM 949 C C . GLU A 1 119 ? 9.101 5.756 -29.735 1.00 93.38 119 GLU A C 1
ATOM 951 O O . GLU A 1 119 ? 8.694 6.580 -28.919 1.00 93.38 119 GLU A O 1
ATOM 956 N N . ILE A 1 120 ? 10.289 5.153 -29.596 1.00 91.88 120 ILE A N 1
ATOM 957 C CA . ILE A 1 120 ? 11.195 5.439 -28.470 1.00 91.88 120 ILE A CA 1
ATOM 958 C C . ILE A 1 120 ? 11.606 6.913 -28.484 1.00 91.88 120 ILE A C 1
ATOM 960 O O . ILE A 1 120 ? 11.623 7.568 -27.444 1.00 91.88 120 ILE A O 1
ATOM 964 N N . LYS A 1 121 ? 11.937 7.459 -29.658 1.00 89.12 121 LYS A N 1
ATOM 965 C CA . LYS A 1 121 ? 12.300 8.871 -29.807 1.00 89.12 121 LYS A CA 1
ATOM 966 C C . LYS A 1 121 ? 11.151 9.802 -29.414 1.00 89.12 121 LYS A C 1
ATOM 968 O O . LYS A 1 121 ? 11.427 10.862 -28.867 1.00 89.12 121 LYS A O 1
ATOM 973 N N . SER A 1 122 ? 9.905 9.427 -29.693 1.00 89.44 122 SER A N 1
ATOM 974 C CA . SER A 1 122 ? 8.728 10.212 -29.310 1.00 89.44 122 SER A CA 1
ATOM 975 C C . SER A 1 122 ? 8.348 10.061 -27.834 1.00 89.44 122 SER A C 1
ATOM 977 O O . SER A 1 122 ? 7.777 10.989 -27.271 1.00 89.44 122 SER A O 1
ATOM 979 N N . ALA A 1 123 ? 8.668 8.931 -27.196 1.00 88.81 123 ALA A N 1
ATOM 980 C CA . ALA A 1 123 ? 8.354 8.675 -25.787 1.00 88.81 123 ALA A CA 1
ATOM 981 C C . ALA A 1 123 ? 9.281 9.410 -24.800 1.00 88.81 123 ALA A C 1
ATOM 983 O O . ALA A 1 123 ? 8.923 9.601 -23.639 1.00 88.81 123 ALA A O 1
ATOM 984 N N . PHE A 1 124 ? 10.478 9.817 -25.235 1.00 86.50 124 PHE A N 1
ATOM 985 C CA . PHE A 1 124 ? 11.476 10.450 -24.373 1.00 86.50 124 PHE A CA 1
ATOM 986 C C . PHE A 1 124 ? 11.816 11.871 -24.819 1.00 86.50 124 PHE A C 1
ATOM 988 O O . PHE A 1 124 ? 12.126 12.106 -25.981 1.00 86.50 124 PHE A O 1
ATOM 995 N N . ASP A 1 125 ? 11.946 12.789 -23.858 1.00 81.38 125 ASP A N 1
ATOM 996 C CA . ASP A 1 125 ? 12.439 14.161 -24.085 1.00 81.38 125 ASP A CA 1
ATOM 997 C C . ASP A 1 125 ? 13.970 14.229 -24.318 1.00 81.38 125 ASP A C 1
ATOM 999 O O . ASP A 1 125 ? 14.633 15.255 -24.175 1.00 81.38 125 ASP A O 1
ATOM 1003 N N . PHE A 1 126 ? 14.592 13.095 -24.651 1.00 79.75 126 PHE A N 1
ATOM 1004 C CA . PHE A 1 126 ? 16.030 13.001 -24.872 1.00 79.75 126 PHE A CA 1
ATOM 1005 C C . PHE A 1 126 ? 16.355 12.946 -26.367 1.00 79.75 126 PHE A C 1
ATOM 1007 O O . PHE A 1 126 ? 15.707 12.219 -27.120 1.00 79.75 126 PHE A O 1
ATOM 1014 N N . PRO A 1 127 ? 17.446 13.591 -26.824 1.00 84.38 127 PRO A N 1
ATOM 1015 C CA . PRO A 1 127 ? 17.884 13.450 -28.207 1.00 84.38 127 PRO A CA 1
ATOM 1016 C C . PRO A 1 127 ? 18.169 11.982 -28.552 1.00 84.38 127 PRO A C 1
ATOM 1018 O O . PRO A 1 127 ? 18.951 11.333 -27.851 1.00 84.38 127 PRO A O 1
ATOM 1021 N N . TRP A 1 128 ? 17.634 11.480 -29.672 1.00 87.69 128 TRP A N 1
ATOM 1022 C CA . TRP A 1 128 ? 17.828 10.090 -30.129 1.00 87.69 128 TRP A CA 1
ATOM 1023 C C . TRP A 1 128 ? 19.298 9.651 -30.145 1.00 87.69 128 TRP A C 1
ATOM 1025 O O . TRP A 1 128 ? 19.647 8.575 -29.664 1.00 87.69 128 TRP A O 1
ATOM 1035 N N . LYS A 1 129 ? 20.200 10.533 -30.597 1.00 89.06 129 LYS A N 1
ATOM 1036 C CA . LYS A 1 129 ? 21.654 10.282 -30.611 1.00 89.06 129 LYS A CA 1
ATOM 1037 C C . LYS A 1 129 ? 22.214 9.902 -29.234 1.00 89.06 129 LYS A C 1
ATOM 1039 O O . LYS A 1 129 ? 23.206 9.188 -29.152 1.00 89.06 129 LYS A O 1
ATOM 1044 N N . SER A 1 130 ? 21.580 10.372 -28.161 1.00 89.12 130 SER A N 1
ATOM 1045 C CA . SER A 1 130 ? 21.959 10.064 -26.783 1.00 89.12 130 SER A CA 1
ATOM 1046 C C . SER A 1 130 ? 21.340 8.769 -26.245 1.00 89.12 130 SER A C 1
ATOM 1048 O O . SER A 1 130 ? 21.839 8.256 -25.247 1.00 89.12 130 SER A O 1
ATOM 1050 N N . MET A 1 131 ? 20.300 8.236 -26.900 1.00 90.62 131 MET A N 1
ATOM 1051 C CA . MET A 1 131 ? 19.661 6.956 -26.570 1.00 90.62 131 MET A CA 1
ATOM 1052 C C . MET A 1 131 ? 20.393 5.770 -27.194 1.00 90.62 131 MET A C 1
ATOM 1054 O O . MET A 1 131 ? 20.532 4.744 -26.538 1.00 90.62 131 MET A O 1
ATOM 1058 N N . ILE A 1 132 ? 20.953 5.924 -28.399 1.00 91.62 132 ILE A N 1
ATOM 1059 C CA . ILE A 1 132 ? 21.729 4.876 -29.089 1.00 91.62 132 ILE A CA 1
ATOM 1060 C C . ILE A 1 132 ? 22.779 4.203 -28.177 1.00 91.62 132 ILE A C 1
ATOM 1062 O O . ILE A 1 132 ? 22.760 2.975 -28.073 1.00 91.62 132 ILE A O 1
ATOM 1066 N N . PRO A 1 133 ? 23.679 4.931 -27.476 1.00 92.94 133 PRO A N 1
ATOM 1067 C CA . PRO A 1 133 ? 24.645 4.286 -26.583 1.00 92.94 133 PRO A CA 1
ATOM 1068 C C . PRO A 1 133 ? 23.995 3.612 -25.363 1.00 92.94 133 PRO A C 1
ATOM 1070 O O . PRO A 1 133 ? 24.551 2.654 -24.834 1.00 92.94 133 PRO A O 1
ATOM 1073 N N . GLN A 1 134 ? 22.823 4.078 -24.920 1.00 93.56 134 GLN A N 1
ATOM 1074 C CA . GLN A 1 134 ? 22.093 3.491 -23.790 1.00 93.56 134 GLN A CA 1
ATOM 1075 C C . GLN A 1 134 ? 21.433 2.170 -24.183 1.00 93.56 134 GLN A C 1
ATOM 1077 O O . GLN A 1 134 ? 21.551 1.194 -23.448 1.00 93.56 134 GLN A O 1
ATOM 1082 N N . ILE A 1 135 ? 20.809 2.135 -25.363 1.00 94.44 135 ILE A N 1
ATOM 1083 C CA . ILE A 1 135 ? 20.220 0.932 -25.957 1.00 94.44 135 ILE A CA 1
ATOM 1084 C C . ILE A 1 135 ? 21.309 -0.113 -26.184 1.00 94.44 135 ILE A C 1
ATOM 1086 O O . ILE A 1 135 ? 21.177 -1.231 -25.702 1.00 94.44 135 ILE A O 1
ATOM 1090 N N . ARG A 1 136 ? 22.426 0.267 -26.822 1.00 94.19 136 ARG A N 1
ATOM 1091 C CA . ARG A 1 136 ? 23.565 -0.643 -27.031 1.00 94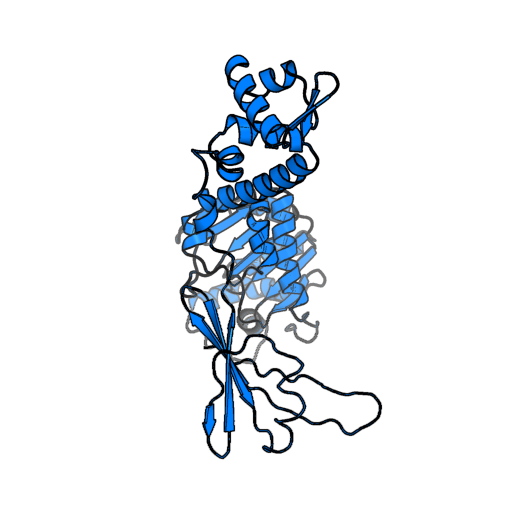.19 136 ARG A CA 1
ATOM 1092 C C . ARG A 1 136 ? 24.058 -1.242 -25.721 1.00 94.19 136 ARG A C 1
ATOM 1094 O O . ARG A 1 136 ? 24.199 -2.449 -25.634 1.00 94.19 136 ARG A O 1
ATOM 1101 N N . LYS A 1 137 ? 24.207 -0.429 -24.673 1.00 94.75 137 LYS A N 1
ATOM 1102 C CA . LYS A 1 137 ? 24.624 -0.932 -23.361 1.00 94.75 137 LYS A CA 1
ATOM 1103 C C . LYS A 1 137 ? 23.608 -1.901 -22.742 1.00 94.75 137 LYS A C 1
ATOM 1105 O O . LYS A 1 137 ? 24.015 -2.813 -22.041 1.00 94.75 137 LYS A O 1
ATOM 1110 N N . LEU A 1 138 ? 22.305 -1.722 -22.968 1.00 95.94 138 LEU A N 1
ATOM 1111 C CA . LEU A 1 138 ? 21.287 -2.685 -22.526 1.00 95.94 138 LEU A CA 1
ATOM 1112 C C . LEU A 1 138 ? 21.305 -3.979 -23.352 1.00 95.94 138 LEU A C 1
ATOM 1114 O O . LEU A 1 138 ? 21.047 -5.042 -22.794 1.00 95.94 138 LEU A O 1
ATOM 1118 N N . MET A 1 139 ? 21.633 -3.895 -24.643 1.00 95.38 139 MET A N 1
ATOM 1119 C CA . MET A 1 139 ? 21.846 -5.059 -25.510 1.00 95.38 139 MET A CA 1
ATOM 1120 C C . MET A 1 139 ? 23.115 -5.828 -25.126 1.00 95.38 139 MET A C 1
ATOM 1122 O O . MET A 1 139 ? 23.077 -7.046 -25.066 1.00 95.38 139 MET A O 1
ATOM 1126 N N . ASP A 1 140 ? 24.204 -5.136 -24.774 1.00 94.75 140 ASP A N 1
ATOM 1127 C CA . ASP A 1 140 ? 25.450 -5.752 -24.282 1.00 94.75 140 ASP A CA 1
ATOM 1128 C C . ASP A 1 140 ? 25.244 -6.533 -22.968 1.00 94.75 140 ASP A C 1
ATOM 1130 O O . ASP A 1 140 ? 26.033 -7.413 -22.630 1.00 94.75 140 ASP A O 1
ATOM 1134 N N . TRP A 1 141 ? 24.200 -6.178 -22.211 1.00 94.44 141 TRP A N 1
ATOM 1135 C CA . TRP A 1 141 ? 23.753 -6.868 -20.999 1.00 94.44 141 TRP A CA 1
ATOM 1136 C C . TRP A 1 141 ? 22.623 -7.869 -21.257 1.00 94.44 141 TRP A C 1
ATOM 1138 O O . TRP A 1 141 ? 22.033 -8.348 -20.296 1.00 94.44 141 TRP A O 1
ATOM 1148 N N . ASP A 1 142 ? 22.279 -8.147 -22.517 1.00 95.56 142 ASP A N 1
ATOM 1149 C CA . ASP A 1 142 ? 21.187 -9.036 -22.925 1.00 95.56 142 ASP A CA 1
ATOM 1150 C C . ASP A 1 142 ? 19.820 -8.681 -22.308 1.00 95.56 142 ASP A C 1
ATOM 1152 O O . ASP A 1 142 ? 18.948 -9.538 -22.183 1.00 95.56 142 ASP A O 1
ATOM 1156 N N . LEU A 1 143 ? 19.593 -7.424 -21.906 1.00 96.88 143 LEU A N 1
ATOM 1157 C CA . LEU A 1 143 ? 18.305 -6.962 -21.365 1.00 96.88 143 LEU A CA 1
ATOM 1158 C C . LEU A 1 143 ? 17.333 -6.544 -22.472 1.00 96.88 143 LEU A C 1
ATOM 1160 O O . LEU A 1 143 ? 16.119 -6.670 -22.322 1.00 96.88 143 LEU A O 1
ATOM 1164 N N . VAL A 1 144 ? 17.870 -6.034 -23.579 1.00 97.75 144 VAL A N 1
ATOM 1165 C CA . VAL A 1 144 ? 17.111 -5.591 -24.750 1.00 97.75 144 VAL A CA 1
ATOM 1166 C C . VAL A 1 144 ? 17.615 -6.346 -25.970 1.00 97.75 144 VAL A C 1
ATOM 1168 O O . VAL A 1 144 ? 18.815 -6.533 -26.139 1.00 97.75 144 VAL A O 1
ATOM 1171 N N . VAL A 1 145 ? 16.697 -6.751 -26.838 1.00 97.56 145 VAL A N 1
ATOM 1172 C CA . VAL A 1 145 ? 16.986 -7.362 -28.136 1.00 97.56 145 VAL A CA 1
ATOM 1173 C C . VAL A 1 145 ? 16.369 -6.520 -29.243 1.00 97.56 145 VAL A C 1
ATOM 1175 O O . VAL A 1 145 ? 15.357 -5.855 -29.029 1.00 97.56 145 VAL A O 1
ATOM 1178 N N . GLN A 1 146 ? 16.972 -6.557 -30.428 1.00 95.69 146 GLN A N 1
ATOM 1179 C CA . GLN A 1 146 ? 16.415 -5.936 -31.626 1.00 95.69 146 GLN A CA 1
ATOM 1180 C C . GLN A 1 146 ? 16.011 -7.033 -32.617 1.00 95.69 146 GLN A C 1
ATOM 1182 O O . GLN A 1 146 ? 16.839 -7.872 -32.972 1.00 95.69 146 GLN A O 1
ATOM 1187 N N . LYS A 1 147 ? 14.743 -7.043 -33.036 1.00 91.00 147 LYS A N 1
ATOM 1188 C CA . LYS A 1 147 ? 14.187 -7.952 -34.053 1.00 91.00 147 LYS A CA 1
ATOM 1189 C C . LYS A 1 147 ? 13.287 -7.147 -34.981 1.00 91.00 147 LYS A C 1
ATOM 1191 O O . LYS A 1 147 ? 12.470 -6.384 -34.482 1.00 91.00 147 LYS A O 1
ATOM 1196 N N . ASP A 1 148 ? 13.446 -7.307 -36.293 1.00 88.44 148 ASP A N 1
ATOM 1197 C CA . ASP A 1 148 ? 12.623 -6.629 -37.310 1.00 88.44 148 ASP A CA 1
ATOM 1198 C C . ASP A 1 148 ? 12.512 -5.108 -37.084 1.00 88.44 148 ASP A C 1
ATOM 1200 O O . ASP A 1 148 ? 11.425 -4.541 -37.079 1.00 88.44 148 ASP A O 1
ATOM 1204 N N . ASP A 1 149 ? 13.650 -4.457 -36.814 1.00 89.12 149 ASP A N 1
ATOM 1205 C CA . ASP A 1 149 ? 13.760 -3.025 -36.480 1.00 89.12 149 ASP A CA 1
ATOM 1206 C C . ASP A 1 149 ? 13.013 -2.560 -35.212 1.00 89.12 149 ASP A C 1
ATOM 1208 O O . ASP A 1 149 ? 12.990 -1.368 -34.898 1.00 89.12 149 ASP A O 1
ATOM 1212 N N . MET A 1 150 ? 12.504 -3.498 -34.410 1.00 96.06 150 MET A N 1
ATOM 1213 C CA . MET A 1 150 ? 11.854 -3.244 -33.127 1.00 96.06 150 MET A CA 1
ATOM 1214 C C . MET A 1 150 ? 12.763 -3.630 -31.962 1.00 96.06 150 MET A C 1
ATOM 1216 O O . MET A 1 150 ? 13.390 -4.692 -31.958 1.00 96.06 150 MET A O 1
ATOM 1220 N N . TYR A 1 151 ? 12.798 -2.789 -30.932 1.00 96.94 151 TYR A N 1
ATOM 1221 C CA . TYR A 1 151 ? 13.443 -3.087 -29.659 1.00 96.94 151 TYR A CA 1
ATOM 1222 C C . TYR A 1 151 ? 12.440 -3.726 -28.707 1.00 96.94 151 TYR A C 1
ATOM 1224 O O . TYR A 1 151 ? 11.346 -3.203 -28.516 1.00 96.94 151 TYR A O 1
ATOM 1232 N N . ALA A 1 152 ? 12.820 -4.832 -28.079 1.00 97.88 152 ALA A N 1
ATOM 1233 C CA . ALA A 1 152 ? 12.002 -5.548 -27.108 1.00 97.88 152 ALA A CA 1
ATOM 1234 C C . ALA A 1 152 ? 12.844 -5.975 -25.903 1.00 97.88 152 ALA A C 1
ATOM 1236 O O . ALA A 1 152 ? 14.065 -6.108 -26.004 1.00 97.88 152 ALA A O 1
ATOM 1237 N N . LEU A 1 153 ? 12.197 -6.230 -24.766 1.00 98.19 153 LEU A N 1
ATOM 1238 C CA . LEU A 1 153 ? 12.862 -6.903 -23.652 1.00 98.19 153 LEU A CA 1
ATOM 1239 C C . LEU A 1 153 ? 13.174 -8.354 -24.032 1.00 98.19 153 LEU A C 1
ATOM 1241 O O . LEU A 1 153 ? 12.368 -9.024 -24.677 1.00 98.19 153 LEU A O 1
ATOM 1245 N N . SER A 1 154 ? 14.335 -8.842 -23.604 1.00 97.94 154 SER A N 1
ATOM 1246 C CA . SER A 1 154 ? 14.590 -10.284 -23.548 1.00 97.94 154 SER A CA 1
ATOM 1247 C C . SER A 1 154 ? 13.819 -10.923 -22.384 1.00 97.94 154 SER A C 1
ATOM 1249 O O . SER A 1 154 ? 13.246 -10.216 -21.551 1.00 97.94 154 SER A O 1
ATOM 1251 N N . ASP A 1 155 ? 13.869 -12.251 -22.254 1.00 96.69 155 ASP A N 1
ATOM 1252 C CA . ASP A 1 155 ? 13.310 -12.946 -21.085 1.00 96.69 155 ASP A CA 1
ATOM 1253 C C . ASP A 1 155 ? 13.937 -12.437 -19.773 1.00 96.69 155 ASP A C 1
ATOM 1255 O O . ASP A 1 155 ? 13.234 -12.127 -18.808 1.00 96.69 155 ASP A O 1
ATOM 1259 N N . MET A 1 156 ? 15.264 -12.255 -19.758 1.00 96.06 156 MET A N 1
ATOM 1260 C CA . MET A 1 156 ? 15.981 -11.682 -18.614 1.00 96.06 156 MET A CA 1
ATOM 1261 C C . MET A 1 156 ? 15.596 -10.216 -18.384 1.00 96.06 156 MET A C 1
ATOM 1263 O O . MET A 1 156 ? 15.345 -9.814 -17.246 1.00 96.06 156 MET A O 1
ATOM 1267 N N . GLY A 1 157 ? 15.508 -9.424 -19.454 1.00 97.06 157 GLY A N 1
ATOM 1268 C CA . GLY A 1 157 ? 15.072 -8.031 -19.405 1.00 97.06 157 GLY A CA 1
ATOM 1269 C C . GLY A 1 157 ? 13.671 -7.878 -18.823 1.00 97.06 157 GLY A C 1
ATOM 1270 O O . GLY A 1 157 ? 13.444 -6.990 -18.007 1.00 97.06 157 GLY A O 1
ATOM 1271 N N . GLY A 1 158 ? 12.754 -8.783 -19.173 1.00 97.62 158 GLY A N 1
ATOM 1272 C CA . GLY A 1 158 ? 11.389 -8.828 -18.654 1.00 97.62 158 GLY A CA 1
ATOM 1273 C C . GLY A 1 158 ? 11.337 -9.034 -17.142 1.00 97.62 158 GLY A C 1
ATOM 1274 O O . GLY A 1 158 ? 10.651 -8.284 -16.441 1.00 97.62 158 GLY A O 1
ATOM 1275 N N . VAL A 1 159 ? 12.092 -10.009 -16.626 1.00 96.75 159 VAL A N 1
ATOM 1276 C CA . VAL A 1 159 ? 12.186 -10.279 -15.179 1.00 96.75 159 VAL A CA 1
ATOM 1277 C C . VAL A 1 159 ? 12.810 -9.092 -14.444 1.00 96.75 159 VAL A C 1
ATOM 1279 O O . VAL A 1 159 ? 12.260 -8.607 -13.455 1.00 96.75 159 VAL A O 1
ATOM 1282 N N . ILE A 1 160 ? 13.933 -8.582 -14.951 1.00 95.38 160 ILE A N 1
ATOM 1283 C CA . ILE A 1 160 ? 14.666 -7.473 -14.337 1.00 95.38 160 ILE A CA 1
ATOM 1284 C C . ILE A 1 160 ? 13.831 -6.187 -14.322 1.00 95.38 160 ILE A C 1
ATOM 1286 O O . ILE A 1 160 ? 13.729 -5.552 -13.276 1.00 95.38 160 ILE A O 1
ATOM 1290 N N . ALA A 1 161 ? 13.196 -5.818 -15.439 1.00 96.12 161 ALA A N 1
ATOM 1291 C CA . ALA A 1 161 ? 12.340 -4.634 -15.520 1.00 96.12 161 ALA A CA 1
ATOM 1292 C C . ALA A 1 161 ? 11.123 -4.747 -14.589 1.00 96.12 161 ALA A C 1
ATOM 1294 O O . ALA A 1 161 ? 10.731 -3.765 -13.963 1.00 96.12 161 ALA A O 1
ATOM 1295 N N . THR A 1 162 ? 10.563 -5.953 -14.444 1.00 95.19 162 THR A N 1
ATOM 1296 C CA . THR A 1 162 ? 9.465 -6.218 -13.503 1.00 95.19 162 THR A CA 1
ATOM 1297 C C . THR A 1 162 ? 9.903 -5.963 -12.061 1.00 95.19 162 THR A C 1
ATOM 1299 O O . THR A 1 162 ? 9.252 -5.194 -11.357 1.00 95.19 162 THR A O 1
ATOM 1302 N N . ASN A 1 163 ? 11.031 -6.537 -11.638 1.00 93.81 163 ASN A N 1
ATOM 1303 C CA . ASN A 1 163 ? 11.560 -6.339 -10.286 1.00 93.81 163 ASN A CA 1
ATOM 1304 C C . ASN A 1 163 ? 11.984 -4.887 -10.037 1.00 93.81 163 ASN A C 1
ATOM 1306 O O . ASN A 1 163 ? 11.752 -4.354 -8.954 1.00 93.81 163 ASN A O 1
ATOM 1310 N N . ALA A 1 164 ? 12.574 -4.233 -11.042 1.00 92.44 164 ALA A N 1
ATOM 1311 C CA . ALA A 1 164 ? 12.945 -2.828 -10.960 1.00 92.44 164 ALA A CA 1
ATOM 1312 C C . ALA A 1 164 ? 11.714 -1.943 -10.744 1.00 92.44 164 ALA A C 1
ATOM 1314 O O . ALA A 1 164 ? 11.755 -1.079 -9.875 1.00 92.44 164 ALA A O 1
ATOM 1315 N N . ARG A 1 165 ? 10.609 -2.189 -11.461 1.00 93.31 165 ARG A N 1
ATOM 1316 C CA . ARG A 1 165 ? 9.352 -1.462 -11.243 1.00 93.31 165 ARG A CA 1
ATOM 1317 C C . ARG A 1 165 ? 8.833 -1.644 -9.820 1.00 93.31 165 ARG A C 1
ATOM 1319 O O . ARG A 1 165 ? 8.610 -0.645 -9.153 1.00 93.31 165 ARG A O 1
ATOM 1326 N N . PHE A 1 166 ? 8.712 -2.883 -9.337 1.00 93.38 166 PHE A N 1
ATOM 1327 C CA . PHE A 1 166 ? 8.240 -3.144 -7.970 1.00 93.38 166 PHE A CA 1
ATOM 1328 C C . PHE A 1 166 ? 9.089 -2.430 -6.908 1.00 93.38 166 PHE A C 1
ATOM 1330 O O . PHE A 1 166 ? 8.557 -1.869 -5.947 1.00 93.38 166 PHE A O 1
ATOM 1337 N N . LEU A 1 167 ? 10.415 -2.419 -7.092 1.00 94.00 167 LEU A N 1
ATOM 1338 C CA . LEU A 1 167 ? 11.320 -1.699 -6.202 1.00 94.00 167 LEU A CA 1
ATOM 1339 C C . LEU A 1 167 ? 11.098 -0.184 -6.282 1.00 94.00 167 LEU A C 1
ATOM 1341 O O . LEU A 1 167 ? 10.987 0.456 -5.244 1.00 94.00 167 LEU A O 1
ATOM 1345 N N . LEU A 1 168 ? 11.019 0.383 -7.487 1.00 93.19 168 LEU A N 1
ATOM 1346 C CA . LEU A 1 168 ? 10.825 1.822 -7.690 1.00 93.19 168 LEU A CA 1
ATOM 1347 C C . LEU A 1 168 ? 9.484 2.307 -7.132 1.00 93.19 168 LEU A C 1
ATOM 1349 O O . LEU A 1 168 ? 9.454 3.343 -6.480 1.00 93.19 168 LEU A O 1
ATOM 1353 N N . GLU A 1 169 ? 8.405 1.548 -7.323 1.00 94.56 169 GLU A N 1
ATOM 1354 C CA . GLU A 1 169 ? 7.094 1.844 -6.733 1.00 94.56 169 GLU A CA 1
ATOM 1355 C C . GLU A 1 169 ? 7.165 1.840 -5.200 1.00 94.56 169 GLU A C 1
ATOM 1357 O O . GLU A 1 169 ? 6.639 2.737 -4.546 1.00 94.56 169 GLU A O 1
ATOM 1362 N N . SER A 1 170 ? 7.872 0.871 -4.611 1.00 95.81 170 SER A N 1
ATOM 1363 C CA . SER A 1 170 ? 8.064 0.823 -3.156 1.00 95.81 170 SER A CA 1
ATOM 1364 C C . SER A 1 170 ? 8.886 2.012 -2.650 1.00 95.81 170 SER A C 1
ATOM 1366 O O . SER A 1 170 ? 8.540 2.608 -1.632 1.00 95.81 170 SER A O 1
ATOM 1368 N N . LEU A 1 171 ? 9.963 2.370 -3.359 1.00 95.06 171 LEU A N 1
ATOM 1369 C CA . LEU A 1 171 ? 10.784 3.536 -3.030 1.00 95.06 171 LEU A CA 1
ATOM 1370 C C . LEU A 1 171 ? 9.961 4.825 -3.091 1.00 95.06 171 LEU A C 1
ATOM 1372 O O . LEU A 1 171 ? 10.020 5.600 -2.143 1.00 95.06 171 LEU A O 1
ATOM 1376 N N . ALA A 1 172 ? 9.145 5.006 -4.133 1.00 94.31 172 ALA A N 1
ATOM 1377 C CA . ALA A 1 172 ? 8.292 6.181 -4.289 1.00 94.31 172 ALA A CA 1
ATOM 1378 C C . ALA A 1 172 ? 7.347 6.366 -3.090 1.00 94.31 172 ALA A C 1
ATOM 1380 O O . ALA A 1 172 ? 7.322 7.438 -2.491 1.00 94.31 172 ALA A O 1
ATOM 1381 N N . VAL A 1 173 ? 6.661 5.301 -2.658 1.00 95.81 173 VAL A N 1
ATOM 1382 C CA . VAL A 1 173 ? 5.754 5.356 -1.498 1.00 95.81 173 VAL A CA 1
ATOM 1383 C C . VAL A 1 173 ? 6.483 5.765 -0.211 1.00 95.81 173 VAL A C 1
ATOM 1385 O O . VAL A 1 173 ? 5.963 6.565 0.576 1.00 95.81 173 VAL A O 1
ATOM 1388 N N . TYR A 1 174 ? 7.692 5.241 0.015 1.00 94.88 174 TYR A N 1
ATOM 1389 C CA . TYR A 1 174 ? 8.495 5.597 1.187 1.00 94.88 174 TYR A CA 1
ATOM 1390 C C . TYR A 1 174 ? 9.081 7.009 1.111 1.00 94.88 174 TYR A C 1
ATOM 1392 O O . TYR A 1 174 ? 9.206 7.661 2.147 1.00 94.88 174 TYR A O 1
ATOM 1400 N N . GLU A 1 175 ? 9.456 7.476 -0.078 1.00 93.94 175 GLU A N 1
ATOM 1401 C CA . GLU A 1 175 ? 10.016 8.811 -0.294 1.00 93.94 175 GLU A CA 1
ATOM 1402 C C . GLU A 1 175 ? 8.957 9.905 -0.125 1.00 93.94 175 GLU A C 1
ATOM 1404 O O . GLU A 1 175 ? 9.210 10.878 0.587 1.00 93.94 175 GLU A O 1
ATOM 1409 N N . GLU A 1 176 ? 7.763 9.726 -0.700 1.00 92.56 176 GLU A N 1
ATOM 1410 C CA . GLU A 1 176 ? 6.671 10.709 -0.651 1.00 92.56 176 GLU A CA 1
ATOM 1411 C C . GLU A 1 176 ? 6.172 10.975 0.776 1.00 92.56 176 GLU A C 1
ATOM 1413 O O . GLU A 1 176 ? 5.907 12.119 1.140 1.00 92.56 176 GLU A O 1
ATOM 1418 N N . ASN A 1 177 ? 6.086 9.933 1.609 1.00 90.25 177 ASN A N 1
ATOM 1419 C CA . ASN A 1 177 ? 5.504 10.008 2.955 1.00 90.25 177 ASN A CA 1
ATOM 1420 C C . ASN A 1 177 ? 6.505 9.584 4.047 1.00 90.25 177 ASN A C 1
ATOM 1422 O O . ASN A 1 177 ? 6.153 8.921 5.026 1.00 90.25 177 ASN A O 1
ATOM 1426 N N . ARG A 1 178 ? 7.783 9.952 3.878 1.00 93.88 178 ARG A N 1
ATOM 1427 C CA . ARG A 1 178 ? 8.909 9.472 4.701 1.00 93.88 178 ARG A CA 1
ATOM 1428 C C . ARG A 1 178 ? 8.697 9.605 6.207 1.00 93.88 178 ARG A C 1
ATOM 1430 O O . ARG A 1 178 ? 9.007 8.669 6.943 1.00 93.88 178 ARG A O 1
ATOM 1437 N N . GLU A 1 179 ? 8.209 10.755 6.671 1.00 93.19 179 GLU A N 1
ATOM 1438 C CA . GLU A 1 179 ? 7.985 10.990 8.103 1.00 93.19 179 GLU A CA 1
ATOM 1439 C C . GLU A 1 179 ? 6.996 9.976 8.672 1.00 93.19 179 GLU A C 1
ATOM 1441 O O . GLU A 1 179 ? 7.337 9.273 9.623 1.00 93.19 179 GLU A O 1
ATOM 1446 N N . PHE A 1 180 ? 5.844 9.805 8.014 1.00 94.31 180 PHE A N 1
ATOM 1447 C CA . PHE A 1 180 ? 4.831 8.826 8.397 1.00 94.31 180 PHE A CA 1
ATOM 1448 C C . PHE A 1 180 ? 5.437 7.423 8.524 1.00 94.31 180 PHE A C 1
ATOM 1450 O O . PHE A 1 180 ? 5.396 6.836 9.604 1.00 94.31 180 PHE A O 1
ATOM 1457 N N . TRP A 1 181 ? 6.096 6.906 7.487 1.00 95.12 181 TRP A N 1
ATOM 1458 C CA . TRP A 1 181 ? 6.676 5.556 7.536 1.00 95.12 181 TRP A CA 1
ATOM 1459 C C . TRP A 1 181 ? 7.777 5.398 8.592 1.00 95.12 181 TRP A C 1
ATOM 1461 O O . TRP A 1 181 ? 7.969 4.316 9.145 1.00 95.12 181 TRP A O 1
ATOM 1471 N N . SER A 1 182 ? 8.523 6.468 8.876 1.00 94.25 182 SER A N 1
ATOM 1472 C CA . SER A 1 182 ? 9.632 6.440 9.830 1.00 94.25 182 SER A CA 1
ATOM 1473 C C . SER A 1 182 ? 9.200 6.563 11.294 1.00 94.25 182 SER A C 1
ATOM 1475 O O . SER A 1 182 ? 9.906 6.062 12.172 1.00 94.25 182 SER A O 1
ATOM 1477 N N . GLU A 1 183 ? 8.069 7.206 11.572 1.00 94.62 183 GLU A N 1
ATOM 1478 C CA . GLU A 1 183 ? 7.576 7.474 12.929 1.00 94.62 183 GLU A CA 1
ATOM 1479 C C . GLU A 1 183 ? 6.604 6.403 13.432 1.00 94.62 183 GLU A C 1
ATOM 1481 O O . GLU A 1 183 ? 6.516 6.173 14.644 1.00 94.62 183 GLU A O 1
ATOM 1486 N N . HIS A 1 184 ? 5.918 5.720 12.514 1.00 95.00 184 HIS A N 1
ATOM 1487 C CA . HIS A 1 184 ? 4.891 4.736 12.837 1.00 95.00 184 HIS A CA 1
ATOM 1488 C C . HIS A 1 184 ? 5.441 3.319 13.023 1.00 95.00 184 HIS A C 1
ATOM 1490 O O . HIS A 1 184 ? 6.487 2.945 12.481 1.00 95.00 184 HIS A O 1
ATOM 1496 N N . ASP A 1 185 ? 4.732 2.526 13.828 1.00 94.31 185 ASP A N 1
ATOM 1497 C CA . ASP A 1 185 ? 4.966 1.093 13.936 1.00 94.31 185 ASP A CA 1
ATOM 1498 C C . ASP A 1 185 ? 4.273 0.356 12.782 1.00 94.31 185 ASP A C 1
ATOM 1500 O O . ASP A 1 185 ? 3.047 0.327 12.671 1.00 94.31 185 ASP A O 1
ATOM 1504 N N . LEU A 1 186 ? 5.083 -0.278 11.934 1.00 96.00 186 LEU A N 1
ATOM 1505 C CA . LEU A 1 186 ? 4.616 -1.063 10.792 1.00 96.00 186 LEU A CA 1
ATOM 1506 C C . LEU A 1 186 ? 4.370 -2.535 11.149 1.00 96.00 186 LEU A C 1
ATOM 1508 O O . LEU A 1 186 ? 4.014 -3.319 10.275 1.00 96.00 186 LEU A O 1
ATOM 1512 N N . SER A 1 187 ? 4.561 -2.942 12.411 1.00 94.75 187 SER A N 1
ATOM 1513 C CA . SER A 1 187 ? 4.405 -4.339 12.838 1.00 94.75 187 SER A CA 1
ATOM 1514 C C . SER A 1 187 ? 2.971 -4.873 12.705 1.00 94.75 187 SER A C 1
ATOM 1516 O O . SER A 1 187 ? 2.770 -6.089 12.687 1.00 94.75 187 SER A O 1
ATOM 1518 N N . SER A 1 188 ? 1.997 -3.971 12.567 1.00 93.88 188 SER A N 1
ATOM 1519 C CA . SER A 1 188 ? 0.596 -4.253 12.250 1.00 93.88 188 SER A CA 1
ATOM 1520 C C . SER A 1 188 ? 0.346 -4.553 10.765 1.00 93.88 188 SER A C 1
ATOM 1522 O O . SER A 1 188 ? -0.737 -5.002 10.398 1.00 93.88 188 SER A O 1
ATOM 1524 N N . ILE A 1 189 ? 1.319 -4.347 9.883 1.00 97.50 189 ILE A N 1
ATOM 1525 C CA . ILE A 1 189 ? 1.190 -4.706 8.472 1.00 97.50 189 ILE A CA 1
ATOM 1526 C C . ILE A 1 189 ? 1.937 -6.028 8.266 1.00 97.50 189 ILE A C 1
ATOM 1528 O O . ILE A 1 189 ? 3.139 -6.109 8.540 1.00 97.50 189 ILE A O 1
ATOM 1532 N N . PRO A 1 190 ? 1.270 -7.099 7.800 1.00 96.56 190 PRO A N 1
ATOM 1533 C CA . PRO A 1 190 ? 1.939 -8.371 7.592 1.00 96.56 190 PRO A CA 1
ATOM 1534 C C . PRO A 1 190 ? 2.998 -8.251 6.488 1.00 96.56 190 PRO A C 1
ATOM 1536 O O . PRO A 1 190 ? 2.826 -7.539 5.498 1.00 96.56 190 PRO A O 1
ATOM 1539 N N . PHE A 1 191 ? 4.102 -8.987 6.641 1.00 96.06 191 PHE A N 1
ATOM 1540 C CA . PHE A 1 191 ? 5.291 -8.820 5.796 1.00 96.06 191 PHE A CA 1
ATOM 1541 C C . PHE A 1 191 ? 5.011 -8.960 4.291 1.00 96.06 191 PHE A C 1
ATOM 1543 O O . PHE A 1 191 ? 5.565 -8.206 3.501 1.00 96.06 191 PHE A O 1
ATOM 1550 N N . HIS A 1 192 ? 4.115 -9.867 3.891 1.00 96.12 192 HIS A N 1
ATOM 1551 C CA . HIS A 1 192 ? 3.755 -10.057 2.481 1.00 96.12 192 HIS A CA 1
ATOM 1552 C C . HIS A 1 192 ? 3.060 -8.830 1.855 1.00 96.12 192 HIS A C 1
ATOM 1554 O O . HIS A 1 192 ? 3.195 -8.600 0.653 1.00 96.12 192 HIS A O 1
ATOM 1560 N N . LEU A 1 193 ? 2.360 -8.016 2.654 1.00 97.75 193 LEU A N 1
ATOM 1561 C CA . LEU A 1 193 ? 1.800 -6.738 2.206 1.00 97.75 193 LEU A CA 1
ATOM 1562 C C . LEU A 1 193 ? 2.854 -5.630 2.220 1.00 97.75 193 LEU A C 1
ATOM 1564 O O . LEU A 1 193 ? 2.901 -4.836 1.283 1.00 97.75 193 LEU A O 1
ATOM 1568 N N . LEU A 1 194 ? 3.764 -5.619 3.203 1.00 96.00 194 LEU A N 1
ATOM 1569 C CA . LEU A 1 194 ? 4.912 -4.699 3.206 1.00 96.00 194 LEU A CA 1
ATOM 1570 C C . LEU A 1 194 ? 5.819 -4.895 1.983 1.00 96.00 194 LEU A C 1
ATOM 1572 O O . LEU A 1 194 ? 6.302 -3.917 1.420 1.00 96.00 194 LEU A O 1
ATOM 1576 N N . THR A 1 195 ? 6.012 -6.132 1.513 1.00 95.25 195 THR A N 1
ATOM 1577 C CA . THR A 1 195 ? 6.770 -6.400 0.275 1.00 95.25 195 THR A CA 1
ATOM 1578 C C . THR A 1 195 ? 6.085 -5.880 -0.991 1.00 95.25 195 THR A C 1
ATOM 1580 O O . THR A 1 195 ? 6.713 -5.828 -2.044 1.00 95.25 195 THR A O 1
ATOM 1583 N N . ARG A 1 196 ? 4.808 -5.498 -0.891 1.00 96.56 196 ARG A N 1
ATOM 1584 C CA . ARG A 1 196 ? 3.965 -4.966 -1.969 1.00 96.56 196 ARG A CA 1
ATOM 1585 C C . ARG A 1 196 ? 3.498 -3.535 -1.682 1.00 96.56 196 ARG A C 1
ATOM 1587 O O . ARG A 1 196 ? 2.537 -3.075 -2.281 1.00 96.56 196 ARG A O 1
ATOM 1594 N N . VAL A 1 197 ? 4.171 -2.816 -0.778 1.00 96.62 197 VAL A N 1
ATOM 1595 C CA . VAL A 1 197 ? 3.772 -1.462 -0.346 1.00 96.62 197 VAL A CA 1
ATOM 1596 C C . VAL A 1 197 ? 3.679 -0.463 -1.507 1.00 96.62 197 VAL A C 1
ATOM 1598 O O . VAL A 1 197 ? 2.860 0.446 -1.458 1.00 96.62 197 VAL A O 1
ATOM 1601 N N . GLY A 1 198 ? 4.447 -0.673 -2.585 1.00 96.56 198 GLY A N 1
ATOM 1602 C CA . GLY A 1 198 ? 4.358 0.115 -3.819 1.00 96.56 198 GLY A CA 1
ATOM 1603 C C . GLY A 1 198 ? 2.981 0.087 -4.500 1.00 96.56 198 GLY A C 1
ATOM 1604 O O . GLY A 1 198 ? 2.664 0.988 -5.270 1.00 96.56 198 GLY A O 1
ATOM 1605 N N . GLU A 1 199 ? 2.125 -0.894 -4.192 1.00 97.38 199 GLU A N 1
ATOM 1606 C CA . GLU A 1 199 ? 0.743 -0.947 -4.692 1.00 97.38 199 GLU A CA 1
ATOM 1607 C C . GLU A 1 199 ? -0.146 0.168 -4.128 1.00 97.38 199 GLU A C 1
ATOM 1609 O O . GLU A 1 199 ? -1.199 0.438 -4.704 1.00 97.38 199 GLU A O 1
ATOM 1614 N N . LEU A 1 200 ? 0.285 0.845 -3.056 1.00 96.19 200 LEU A N 1
ATOM 1615 C CA . LEU A 1 200 ? -0.390 2.028 -2.517 1.00 96.19 200 LEU A CA 1
ATOM 1616 C C . LEU A 1 200 ? -0.357 3.230 -3.474 1.00 96.19 200 LEU A C 1
ATOM 1618 O O . LEU A 1 200 ? -1.200 4.116 -3.334 1.00 96.19 200 LEU A O 1
ATOM 1622 N N . GLY A 1 201 ? 0.570 3.251 -4.440 1.00 93.38 201 GLY A N 1
ATOM 1623 C CA . GLY A 1 201 ? 0.659 4.301 -5.458 1.00 93.38 201 GLY A CA 1
ATOM 1624 C C . GLY A 1 201 ? 0.792 5.700 -4.852 1.00 93.38 201 GLY A C 1
ATOM 1625 O O . GLY A 1 201 ? 1.484 5.884 -3.847 1.00 93.38 201 GLY A O 1
ATOM 1626 N N . CYS A 1 202 ? 0.104 6.678 -5.446 1.00 90.19 202 CYS A N 1
ATOM 1627 C CA . CYS A 1 202 ? 0.088 8.067 -4.984 1.00 90.19 202 CYS A CA 1
ATOM 1628 C C . CYS A 1 202 ? -0.784 8.244 -3.727 1.00 90.19 202 CYS A C 1
ATOM 1630 O O . CYS A 1 202 ? -1.863 8.848 -3.757 1.00 90.19 202 CYS A O 1
ATOM 1632 N N . CYS A 1 203 ? -0.311 7.710 -2.604 1.00 91.94 203 CYS A N 1
ATOM 1633 C CA . CYS A 1 203 ? -0.940 7.867 -1.300 1.00 91.94 203 CYS A CA 1
ATOM 1634 C C . CYS A 1 203 ? -0.547 9.197 -0.636 1.00 91.94 203 CYS A C 1
ATOM 1636 O O . CYS A 1 203 ? 0.564 9.701 -0.788 1.00 91.94 203 CYS A O 1
ATOM 1638 N N . LYS A 1 204 ? -1.475 9.785 0.120 1.00 91.19 204 LYS A N 1
ATOM 1639 C CA . LYS A 1 204 ? -1.287 11.064 0.816 1.00 91.19 204 LYS A CA 1
ATOM 1640 C C . LYS A 1 204 ? -1.421 10.869 2.314 1.00 91.19 204 LYS A C 1
ATOM 1642 O O . LYS A 1 204 ? -2.276 10.108 2.756 1.00 91.19 204 LYS A O 1
ATOM 1647 N N . VAL A 1 205 ? -0.638 11.602 3.096 1.00 91.25 205 VAL A N 1
ATOM 1648 C CA . VAL A 1 205 ? -0.833 11.691 4.546 1.00 91.25 205 VAL A CA 1
ATOM 1649 C C . VAL A 1 205 ? -1.631 12.947 4.869 1.00 91.25 205 VAL A C 1
ATOM 1651 O O . VAL A 1 205 ? -1.233 14.060 4.532 1.00 91.25 205 VAL A O 1
ATOM 1654 N N . LEU A 1 206 ? -2.771 12.753 5.522 1.00 85.19 206 LEU A N 1
ATOM 1655 C CA . LEU A 1 206 ? -3.587 13.819 6.084 1.00 85.19 206 LEU A CA 1
ATOM 1656 C C . LEU A 1 206 ? -3.218 13.982 7.556 1.00 85.19 206 LEU A C 1
ATOM 1658 O O . LEU A 1 206 ? -3.234 13.008 8.306 1.00 85.19 206 LEU A O 1
ATOM 1662 N N . GLU A 1 207 ? -2.904 15.203 7.976 1.00 80.12 207 GLU A N 1
ATOM 1663 C CA . GLU A 1 207 ? -2.698 15.541 9.383 1.00 80.12 207 GLU A CA 1
ATOM 1664 C C . GLU A 1 207 ? -3.952 16.246 9.894 1.00 80.12 207 GLU A C 1
ATOM 1666 O O . GLU A 1 207 ? -4.315 17.325 9.426 1.00 80.12 207 GLU A O 1
ATOM 1671 N N . GLN A 1 208 ? -4.666 15.604 10.815 1.00 67.19 208 GLN A N 1
ATOM 1672 C CA . GLN A 1 208 ? -5.881 16.177 11.376 1.00 67.19 208 GLN A CA 1
ATOM 1673 C C . GLN A 1 208 ? -5.494 17.195 12.454 1.00 67.19 208 GLN A C 1
ATOM 1675 O O . GLN A 1 208 ? -4.937 16.825 13.489 1.00 67.19 208 GLN A O 1
ATOM 1680 N N . ASP A 1 209 ? -5.760 18.483 12.223 1.00 57.19 209 ASP A N 1
ATOM 1681 C CA . ASP A 1 209 ? -5.597 19.516 13.254 1.00 57.19 209 ASP A CA 1
ATOM 1682 C C . ASP A 1 209 ? -6.378 19.090 14.508 1.00 57.19 209 ASP A C 1
ATOM 1684 O O . ASP A 1 209 ? -7.527 18.682 14.396 1.00 57.19 209 ASP A O 1
ATOM 1688 N N . LEU A 1 210 ? -5.792 19.189 15.704 1.00 49.97 210 LEU A N 1
ATOM 1689 C CA . LEU A 1 210 ? -6.469 18.865 16.967 1.00 49.97 210 LEU A CA 1
ATOM 1690 C C . LEU A 1 210 ? -7.779 19.659 17.148 1.00 49.97 210 LEU A C 1
ATOM 1692 O O . LEU A 1 210 ? -8.676 19.202 17.854 1.00 49.97 210 LEU A O 1
ATOM 1696 N N . SER A 1 211 ? -7.908 20.820 16.491 1.00 49.09 211 SER A N 1
ATOM 1697 C CA . SER A 1 211 ? -9.141 21.620 16.446 1.00 49.09 211 SER A CA 1
ATOM 1698 C C . SER A 1 211 ? -10.208 21.087 15.469 1.00 49.09 211 SER A C 1
ATOM 1700 O O . SER A 1 211 ? -11.396 21.363 15.639 1.00 49.09 211 SER A O 1
ATOM 1702 N N . GLN A 1 212 ? -9.796 20.296 14.472 1.00 49.47 212 GLN A N 1
ATOM 1703 C CA . GLN A 1 212 ? -10.627 19.660 13.441 1.00 49.47 212 GLN A CA 1
ATOM 1704 C C . GLN A 1 212 ? -10.460 18.135 13.408 1.00 49.47 212 GLN A C 1
ATOM 1706 O O . GLN A 1 212 ? -10.792 17.511 12.400 1.00 49.47 212 GLN A O 1
ATOM 1711 N N . ALA A 1 213 ? -10.006 17.525 14.509 1.00 46.00 213 ALA A N 1
ATOM 1712 C CA . ALA A 1 213 ? -9.652 16.104 14.625 1.00 46.00 213 ALA A CA 1
ATOM 1713 C C . ALA A 1 213 ? -10.797 15.139 14.266 1.00 46.00 213 ALA A C 1
ATOM 1715 O O . ALA A 1 213 ? -10.632 13.927 14.231 1.00 46.00 213 ALA A O 1
ATOM 1716 N N . PHE A 1 214 ? -11.979 15.697 14.020 1.00 48.84 214 PHE A N 1
ATOM 1717 C CA . PHE A 1 214 ? -13.256 15.027 13.877 1.00 48.84 214 PHE A CA 1
ATOM 1718 C C . PHE A 1 214 ? -13.886 15.236 12.498 1.00 48.84 214 PHE A C 1
ATOM 1720 O O . PHE A 1 214 ? -14.919 14.632 12.218 1.00 48.84 214 PHE A O 1
ATOM 1727 N N . ARG A 1 215 ? -13.305 16.090 11.639 1.00 53.72 215 ARG A N 1
ATOM 1728 C CA . ARG A 1 215 ? -13.873 16.391 10.323 1.00 53.72 215 ARG A CA 1
ATOM 1729 C C . ARG A 1 215 ? -13.137 15.602 9.251 1.00 53.72 215 ARG A C 1
ATOM 1731 O O . ARG A 1 215 ? -12.063 15.986 8.797 1.00 53.72 215 ARG A O 1
ATOM 1738 N N . ILE A 1 216 ? -13.750 14.501 8.830 1.00 62.06 216 ILE A N 1
ATOM 1739 C CA . ILE A 1 216 ? -13.435 13.897 7.537 1.00 62.06 216 ILE A CA 1
ATOM 1740 C C . ILE A 1 216 ? -13.773 14.957 6.469 1.00 62.06 216 ILE A C 1
ATOM 1742 O O . ILE A 1 216 ? -14.883 15.499 6.510 1.00 62.06 216 ILE A O 1
ATOM 1746 N N . PRO A 1 217 ? -12.845 15.313 5.560 1.00 65.25 217 PRO A N 1
ATOM 1747 C CA . PRO A 1 217 ? -13.139 16.216 4.449 1.00 65.25 217 PRO A CA 1
ATOM 1748 C C . 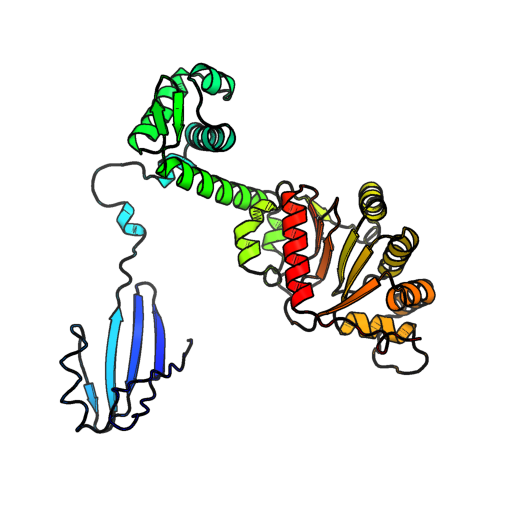PRO A 1 217 ? -14.428 15.810 3.719 1.00 65.25 217 PRO A C 1
ATOM 1750 O O . PRO A 1 217 ? -14.679 14.625 3.516 1.00 65.25 217 PRO A O 1
ATOM 1753 N N . GLU A 1 218 ? -15.286 16.770 3.366 1.00 69.75 218 GLU A N 1
ATOM 1754 C CA . GLU A 1 218 ? -16.634 16.470 2.845 1.00 69.75 218 GLU A CA 1
ATOM 1755 C C . GLU A 1 218 ? -16.618 15.646 1.555 1.00 69.75 218 GLU A C 1
ATOM 1757 O O . GLU A 1 218 ? -17.498 14.820 1.335 1.00 69.75 218 GLU A O 1
ATOM 1762 N N . ASP A 1 219 ? -15.620 15.859 0.705 1.00 67.12 219 ASP A N 1
ATOM 1763 C CA . ASP A 1 219 ? -15.381 15.077 -0.505 1.00 67.12 219 ASP A CA 1
ATOM 1764 C C . ASP A 1 219 ? -15.072 13.611 -0.181 1.00 67.12 219 ASP A C 1
ATOM 1766 O O . ASP A 1 219 ? -15.582 12.702 -0.835 1.00 67.12 219 ASP A O 1
ATOM 1770 N N . ILE A 1 220 ? -14.298 13.376 0.877 1.00 69.81 220 ILE A N 1
ATOM 1771 C CA . ILE A 1 220 ? -14.002 12.037 1.379 1.00 69.81 220 ILE A CA 1
ATOM 1772 C C . ILE A 1 220 ? -15.248 11.402 1.986 1.00 69.81 220 ILE A C 1
ATOM 1774 O O . ILE A 1 220 ? -15.552 10.253 1.675 1.00 69.81 220 ILE A O 1
ATOM 1778 N N . LEU A 1 221 ? -15.976 12.141 2.823 1.00 75.38 221 LEU A N 1
ATOM 1779 C CA . LEU A 1 221 ? -17.194 11.641 3.451 1.00 75.38 221 LEU A CA 1
ATOM 1780 C C . LEU A 1 221 ? -18.219 11.226 2.389 1.00 75.38 221 LEU A C 1
ATOM 1782 O O . LEU A 1 221 ? -18.742 10.121 2.454 1.00 75.38 221 LEU A O 1
ATOM 1786 N N . ARG A 1 222 ? -18.430 12.053 1.356 1.00 78.19 222 ARG A N 1
ATOM 1787 C CA . ARG A 1 222 ? -19.293 11.709 0.213 1.00 78.19 222 ARG A CA 1
ATOM 1788 C C . ARG A 1 222 ? -18.829 10.452 -0.506 1.00 78.19 222 ARG A C 1
ATOM 1790 O O . ARG A 1 222 ? -19.652 9.606 -0.821 1.00 78.19 222 ARG A O 1
ATOM 1797 N N . ASN A 1 223 ? -17.524 10.291 -0.727 1.00 78.88 223 ASN A N 1
ATOM 1798 C CA . ASN A 1 223 ? -17.013 9.070 -1.346 1.00 78.88 223 ASN A CA 1
ATOM 1799 C C . ASN A 1 223 ? -17.342 7.829 -0.511 1.00 78.88 223 ASN A C 1
ATOM 1801 O O . ASN A 1 223 ? -17.706 6.809 -1.090 1.00 78.88 223 ASN A O 1
ATOM 1805 N N . ILE A 1 224 ? -17.244 7.912 0.819 1.00 77.69 224 ILE A N 1
ATOM 1806 C CA . ILE A 1 224 ? -17.597 6.801 1.711 1.00 77.69 224 ILE A CA 1
ATOM 1807 C C . ILE A 1 224 ? -19.113 6.549 1.692 1.00 77.69 224 ILE A C 1
ATOM 1809 O O . ILE A 1 224 ? -19.519 5.404 1.534 1.00 77.69 224 ILE A O 1
ATOM 1813 N N . LEU A 1 225 ? -19.943 7.592 1.787 1.00 79.06 225 LEU A N 1
ATOM 1814 C CA . LEU A 1 225 ? -21.408 7.466 1.767 1.00 79.06 225 LEU A CA 1
ATOM 1815 C C . LEU A 1 225 ? -21.944 6.938 0.426 1.00 79.06 225 LEU A C 1
ATOM 1817 O O . LEU A 1 225 ? -22.887 6.157 0.402 1.00 79.06 225 LEU A O 1
ATOM 1821 N N . ASP A 1 226 ? -21.304 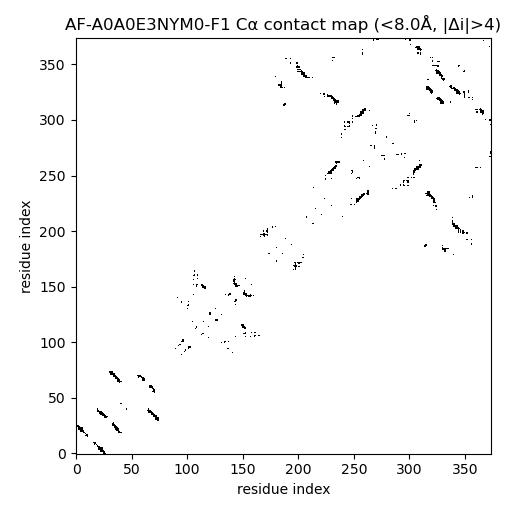7.295 -0.688 1.00 84.62 226 ASP A N 1
ATOM 1822 C CA . ASP A 1 226 ? -21.643 6.787 -2.019 1.00 84.62 226 ASP A CA 1
ATOM 1823 C C . ASP A 1 226 ? -21.001 5.410 -2.313 1.00 84.62 226 ASP A C 1
ATOM 1825 O O . ASP A 1 226 ? -20.977 4.983 -3.474 1.00 84.62 226 ASP A O 1
ATOM 1829 N N . SER A 1 227 ? -20.365 4.759 -1.333 1.00 85.69 227 SER A N 1
ATOM 1830 C CA . SER A 1 227 ? -19.724 3.449 -1.510 1.00 85.69 227 SER A CA 1
ATOM 1831 C C . SER A 1 227 ? -20.733 2.314 -1.336 1.00 85.69 227 SER A C 1
ATOM 1833 O O . SER A 1 227 ? -21.579 2.344 -0.444 1.00 85.69 227 SER A O 1
ATOM 1835 N N . ASN A 1 228 ? -20.607 1.255 -2.142 1.00 86.62 228 ASN A N 1
ATOM 1836 C CA . ASN A 1 228 ? -21.497 0.088 -2.028 1.00 86.62 228 ASN A CA 1
ATOM 1837 C C . ASN A 1 228 ? -21.182 -0.786 -0.803 1.00 86.62 228 ASN A C 1
ATOM 1839 O O . ASN A 1 228 ? -22.029 -1.545 -0.333 1.00 86.62 228 ASN A O 1
ATOM 1843 N N . ARG A 1 229 ? -19.943 -0.703 -0.306 1.00 90.12 229 ARG A N 1
ATOM 1844 C CA . ARG A 1 229 ? -19.429 -1.500 0.810 1.00 90.12 229 ARG A CA 1
ATOM 1845 C C . ARG A 1 229 ? -18.431 -0.687 1.622 1.00 90.12 229 ARG A C 1
ATOM 1847 O O . ARG A 1 229 ? -17.558 -0.033 1.048 1.00 90.12 229 ARG A O 1
ATOM 1854 N N . VAL A 1 230 ? -18.508 -0.812 2.944 1.00 90.94 230 VAL A N 1
ATOM 1855 C CA . VAL A 1 230 ? -17.562 -0.214 3.891 1.00 90.94 230 VAL A CA 1
ATOM 1856 C C . VAL A 1 230 ? -17.011 -1.301 4.811 1.00 90.94 230 VAL A C 1
ATOM 1858 O O . VAL A 1 230 ? -17.746 -1.988 5.515 1.00 90.94 230 VAL A O 1
ATOM 1861 N N . MET A 1 231 ? -15.691 -1.455 4.816 1.00 93.62 231 MET A N 1
ATOM 1862 C CA . MET A 1 231 ? -14.958 -2.364 5.695 1.00 93.62 231 MET A CA 1
ATOM 1863 C C . MET A 1 231 ? -14.094 -1.538 6.642 1.00 93.62 231 MET A C 1
ATOM 1865 O O . MET A 1 231 ? -13.265 -0.754 6.189 1.00 93.62 231 MET A O 1
ATOM 1869 N N . THR A 1 232 ? -14.274 -1.686 7.950 1.00 91.75 232 THR A N 1
ATOM 1870 C CA . THR A 1 232 ? -13.607 -0.824 8.935 1.00 91.75 232 THR A CA 1
ATOM 1871 C C . THR A 1 232 ? -13.014 -1.608 10.096 1.00 91.75 232 THR A C 1
ATOM 1873 O O . THR A 1 232 ? -13.644 -2.502 10.654 1.00 91.75 232 THR A O 1
ATOM 1876 N N . PHE A 1 233 ? -11.792 -1.259 10.481 1.00 92.62 233 PHE A N 1
ATOM 1877 C CA . PHE A 1 233 ? -11.123 -1.776 11.671 1.00 92.62 233 PHE A CA 1
ATOM 1878 C C . PHE A 1 233 ? -10.987 -0.643 12.685 1.00 92.62 233 PHE A C 1
ATOM 1880 O O . PHE A 1 233 ? -10.487 0.427 12.334 1.00 92.62 233 PHE A O 1
ATOM 1887 N N . VAL A 1 234 ? -11.392 -0.869 13.935 1.00 88.06 234 VAL A N 1
ATOM 1888 C CA . VAL A 1 234 ? -11.356 0.141 15.002 1.00 88.06 234 VAL A CA 1
ATOM 1889 C C . VAL A 1 234 ? -10.736 -0.463 16.264 1.00 88.06 234 VAL A C 1
ATOM 1891 O O . VAL A 1 234 ? -11.379 -1.252 16.955 1.00 88.06 234 VAL A O 1
ATOM 1894 N N . SER A 1 235 ? -9.495 -0.078 16.591 1.00 85.75 235 SER A N 1
ATOM 1895 C CA . SER A 1 235 ? -8.865 -0.425 17.880 1.00 85.75 235 SER A CA 1
ATOM 1896 C C . SER A 1 235 ? -8.872 0.714 18.894 1.00 85.75 235 SER A C 1
ATOM 1898 O O . SER A 1 235 ? -8.732 0.466 20.091 1.00 85.75 235 SER A O 1
ATOM 1900 N N . VAL A 1 236 ? -9.076 1.950 18.433 1.00 77.69 236 VAL A N 1
ATOM 1901 C CA . VAL A 1 236 ? -9.234 3.135 19.278 1.00 77.69 236 VAL A CA 1
ATOM 1902 C C . VAL A 1 236 ? -10.572 3.780 18.955 1.00 77.69 236 VAL A C 1
ATOM 1904 O O . VAL A 1 236 ? -10.798 4.234 17.834 1.00 77.69 236 VAL A O 1
ATOM 1907 N N . PHE A 1 237 ? -11.468 3.809 19.940 1.00 69.44 237 PHE A N 1
ATOM 1908 C CA . PHE A 1 237 ? -12.801 4.359 19.746 1.00 69.44 237 PHE A CA 1
ATOM 1909 C C . PHE A 1 237 ? -12.760 5.883 19.645 1.00 69.44 237 PHE A C 1
ATOM 1911 O O . PHE A 1 237 ? -12.298 6.575 20.558 1.00 69.44 237 PHE A O 1
ATOM 1918 N N . HIS A 1 238 ? -13.283 6.400 18.538 1.00 69.25 238 HIS A N 1
ATOM 1919 C CA . HIS A 1 238 ? -13.414 7.827 18.314 1.00 69.25 238 HIS A CA 1
ATOM 1920 C C . HIS A 1 238 ? -14.866 8.284 18.575 1.00 69.25 238 HIS A C 1
ATOM 1922 O O . HIS A 1 238 ? -15.776 7.663 18.018 1.00 69.25 238 HIS A O 1
ATOM 1928 N N . PRO A 1 239 ? -15.123 9.357 19.357 1.00 66.25 239 PRO A N 1
ATOM 1929 C CA . PRO A 1 239 ? -16.478 9.744 19.767 1.00 66.25 239 PRO A CA 1
ATOM 1930 C C . PRO A 1 239 ? -17.486 9.961 18.634 1.00 66.25 239 PRO A C 1
ATOM 1932 O O . PRO A 1 239 ? -18.658 9.683 18.828 1.00 66.25 239 PRO A O 1
ATOM 1935 N N . SER A 1 240 ? -17.051 10.421 17.456 1.00 64.94 240 SER A N 1
ATOM 1936 C CA . SER A 1 240 ? -17.936 10.630 16.295 1.00 64.94 240 SER A CA 1
ATOM 1937 C C . SER A 1 240 ? -18.148 9.388 15.420 1.00 64.94 240 SER A C 1
ATOM 1939 O O . SER A 1 240 ? -18.929 9.445 14.474 1.00 64.94 240 SER A O 1
ATOM 1941 N N . SER A 1 241 ? -17.476 8.265 15.704 1.00 72.50 241 SER A N 1
ATOM 1942 C CA . SER A 1 241 ? -17.596 7.046 14.883 1.00 72.50 241 SER A CA 1
ATOM 1943 C C . SER A 1 241 ? -19.029 6.513 14.792 1.00 72.50 241 SER A C 1
ATOM 1945 O O . SER A 1 241 ? -19.425 6.136 13.693 1.00 72.50 241 SER A O 1
ATOM 1947 N N . PRO A 1 242 ? -19.833 6.484 15.879 1.00 74.19 242 PRO A N 1
ATOM 1948 C CA . PRO A 1 242 ? -21.204 5.980 15.814 1.00 74.19 242 PRO A CA 1
ATOM 1949 C C . PRO A 1 242 ? -22.089 6.681 14.787 1.00 74.19 242 PRO A C 1
ATOM 1951 O O . PRO A 1 242 ? -22.857 6.006 14.113 1.00 74.19 242 PRO A O 1
ATOM 1954 N N . LEU A 1 243 ? -21.953 8.004 14.632 1.00 73.00 243 LEU A N 1
ATOM 1955 C CA . LEU A 1 243 ? -22.711 8.761 13.633 1.00 73.00 243 LEU A CA 1
ATOM 1956 C C . LEU A 1 243 ? -22.399 8.280 12.219 1.00 73.00 243 LEU A C 1
ATOM 1958 O O . LEU A 1 243 ? -23.313 7.961 11.470 1.00 73.00 243 LEU A O 1
ATOM 1962 N N . LEU A 1 244 ? -21.110 8.155 11.895 1.00 74.62 244 LEU A N 1
ATOM 1963 C CA . LEU A 1 244 ? -20.667 7.658 10.592 1.00 74.62 244 LEU A CA 1
ATOM 1964 C C . LEU A 1 244 ? -21.221 6.257 10.316 1.00 74.62 244 LEU A C 1
ATOM 1966 O O . LEU A 1 244 ? -21.705 5.985 9.225 1.00 74.62 244 LEU A O 1
ATOM 1970 N N . PHE A 1 245 ? -21.203 5.377 11.319 1.00 76.25 245 PHE A N 1
ATOM 1971 C CA . PHE A 1 245 ? -21.786 4.044 11.187 1.00 76.25 245 PHE A CA 1
ATOM 1972 C C . PHE A 1 245 ? -23.298 4.067 10.968 1.00 76.25 245 PHE A C 1
ATOM 1974 O O . PHE A 1 245 ? -23.790 3.287 10.154 1.00 76.25 245 PHE A O 1
ATOM 1981 N N . SER A 1 246 ? -24.026 4.942 11.666 1.00 75.81 246 SER A N 1
ATOM 1982 C CA . SER A 1 246 ? -25.468 5.101 11.453 1.00 75.81 246 SER A CA 1
ATOM 1983 C C . SER A 1 246 ? -25.759 5.565 10.031 1.00 75.81 246 SER A C 1
ATOM 1985 O O . SER A 1 246 ? -26.588 4.956 9.363 1.00 75.81 246 SER A O 1
ATOM 1987 N N . GLU A 1 247 ? -25.018 6.561 9.537 1.00 78.38 247 GLU A N 1
ATOM 1988 C CA . GLU A 1 247 ? -25.159 7.062 8.166 1.00 78.38 247 GLU A CA 1
ATOM 1989 C C . GLU A 1 247 ? -24.928 5.950 7.129 1.00 78.38 247 GLU A C 1
ATOM 1991 O O . GLU A 1 247 ? -25.734 5.791 6.213 1.00 78.38 247 GLU A O 1
ATOM 1996 N N . TYR A 1 248 ? -23.890 5.117 7.295 1.00 81.06 248 TYR A N 1
ATOM 1997 C CA . TYR A 1 248 ? -23.638 3.991 6.383 1.00 81.06 248 TYR A CA 1
ATOM 1998 C C . TYR A 1 248 ? -24.802 2.993 6.359 1.00 81.06 248 TYR A C 1
ATOM 2000 O O . TYR A 1 248 ? -25.222 2.539 5.293 1.00 81.06 248 TYR A O 1
ATOM 2008 N N . LEU A 1 249 ? -25.337 2.654 7.534 1.00 79.38 249 LEU A N 1
ATOM 2009 C CA . LEU A 1 249 ? -26.430 1.692 7.658 1.00 79.38 249 LEU A CA 1
ATOM 2010 C C . LEU A 1 249 ? -27.748 2.245 7.092 1.00 79.38 249 LEU A C 1
ATOM 2012 O O . LEU A 1 249 ? -28.488 1.503 6.446 1.00 79.38 249 LEU A O 1
ATOM 2016 N N . GLU A 1 250 ? -28.025 3.537 7.280 1.00 80.44 250 GLU A N 1
ATOM 2017 C CA . GLU A 1 250 ? -29.202 4.222 6.725 1.00 80.44 250 GLU A CA 1
ATOM 2018 C C . GLU A 1 250 ? -29.172 4.302 5.193 1.00 80.44 250 GLU A C 1
ATOM 2020 O O . GLU A 1 250 ? -30.218 4.214 4.546 1.00 80.44 250 GLU A O 1
ATOM 2025 N N . CYS A 1 251 ? -27.982 4.395 4.595 1.00 79.50 251 CYS A N 1
ATOM 2026 C CA . CYS A 1 251 ? -27.796 4.333 3.145 1.00 79.50 251 CYS A CA 1
ATOM 2027 C C . CYS A 1 251 ? -27.935 2.913 2.560 1.00 79.50 251 CYS A C 1
ATOM 2029 O O . CYS A 1 251 ? -27.890 2.753 1.340 1.00 79.50 251 CYS A O 1
ATOM 2031 N N . GLY A 1 252 ? -28.128 1.883 3.393 1.00 78.94 252 GLY A N 1
ATOM 2032 C CA . GLY A 1 252 ? -28.226 0.488 2.951 1.00 78.94 252 GLY A CA 1
ATOM 2033 C C . GLY A 1 252 ? -26.894 -0.106 2.483 1.00 78.94 252 GLY A C 1
ATOM 2034 O O . GLY A 1 252 ? -26.890 -1.110 1.769 1.00 78.94 252 GLY A O 1
ATOM 2035 N N . THR A 1 253 ? -25.774 0.513 2.858 1.00 83.44 253 THR A N 1
ATOM 2036 C CA . THR A 1 253 ? -24.422 0.047 2.544 1.00 83.44 253 THR A CA 1
ATOM 2037 C C . THR A 1 253 ? -24.112 -1.245 3.306 1.00 83.44 253 THR A C 1
ATOM 2039 O O . THR A 1 253 ? -24.461 -1.377 4.478 1.00 83.44 253 THR A O 1
ATOM 2042 N N . ASP A 1 254 ? -23.423 -2.200 2.670 1.00 85.88 254 ASP A N 1
ATOM 2043 C CA . ASP A 1 254 ? -22.902 -3.385 3.369 1.00 85.88 254 ASP A CA 1
ATOM 2044 C C . ASP A 1 254 ? -21.720 -2.977 4.259 1.00 85.88 254 ASP A C 1
ATOM 2046 O O . ASP A 1 254 ? -20.662 -2.570 3.759 1.00 85.88 254 ASP A O 1
ATOM 2050 N N . VAL A 1 255 ? -21.903 -3.058 5.580 1.00 88.62 255 VAL A N 1
ATOM 2051 C CA . VAL A 1 255 ? -20.905 -2.634 6.565 1.00 88.62 255 VAL A CA 1
ATOM 2052 C C . VAL A 1 255 ? -20.311 -3.852 7.263 1.00 88.62 255 VAL A C 1
ATOM 2054 O O . VAL A 1 255 ? -21.002 -4.617 7.931 1.00 88.62 255 VAL A O 1
ATOM 2057 N N . THR A 1 256 ? -18.992 -4.016 7.165 1.00 92.06 256 THR A N 1
ATOM 2058 C CA . THR A 1 256 ? -18.240 -4.988 7.970 1.00 92.06 256 THR A CA 1
ATOM 2059 C C . THR A 1 256 ? -17.313 -4.260 8.934 1.00 92.06 256 THR A C 1
ATOM 2061 O O . THR A 1 256 ? -16.454 -3.489 8.504 1.00 92.06 256 THR A O 1
ATOM 2064 N N . VAL A 1 257 ? -17.430 -4.548 10.230 1.00 91.31 257 VAL A N 1
ATOM 2065 C CA . VAL A 1 257 ? -16.630 -3.911 11.281 1.00 91.31 257 VAL A CA 1
ATOM 2066 C C . VAL A 1 257 ? -15.817 -4.938 12.047 1.00 91.31 257 VAL A C 1
ATOM 2068 O O . VAL A 1 257 ? -16.349 -5.944 12.503 1.00 91.31 257 VAL A O 1
ATOM 2071 N N . ILE A 1 258 ? -14.531 -4.657 12.230 1.00 93.94 258 ILE A N 1
ATOM 2072 C CA . ILE A 1 258 ? -13.652 -5.367 13.154 1.00 93.94 258 ILE A CA 1
ATOM 2073 C C . ILE A 1 258 ? -13.342 -4.434 14.324 1.00 93.94 258 ILE A C 1
ATOM 2075 O O . ILE A 1 258 ? -12.811 -3.340 14.133 1.00 93.94 258 ILE A O 1
ATOM 2079 N N . LEU A 1 259 ? -13.665 -4.875 15.533 1.00 92.19 259 LEU A N 1
ATOM 2080 C CA . LEU A 1 259 ? -13.422 -4.168 16.786 1.00 92.19 259 LEU A CA 1
ATOM 2081 C C . LEU A 1 259 ? -12.387 -4.921 17.619 1.00 92.19 259 LEU A C 1
ATOM 2083 O O . LEU A 1 259 ? -12.241 -6.134 17.492 1.00 92.19 259 LEU A O 1
ATOM 2087 N N . THR A 1 260 ? -11.695 -4.230 18.515 1.00 91.62 260 THR A N 1
ATOM 2088 C CA . THR A 1 260 ? -10.946 -4.892 19.593 1.00 91.62 260 THR A CA 1
ATOM 2089 C C . THR A 1 260 ? -11.840 -5.106 20.814 1.00 91.62 260 THR A C 1
ATOM 2091 O O . THR A 1 260 ? -12.824 -4.386 20.993 1.00 91.62 260 THR A O 1
ATOM 2094 N N . ASN A 1 261 ? -11.485 -6.053 21.690 1.00 88.44 261 ASN A N 1
ATOM 2095 C CA . ASN A 1 261 ? -12.214 -6.280 22.949 1.00 88.44 261 ASN A CA 1
ATOM 2096 C C . ASN A 1 261 ? -12.424 -4.990 23.771 1.00 88.44 261 ASN A C 1
ATOM 2098 O O . ASN A 1 261 ? -13.569 -4.709 24.116 1.00 88.44 261 ASN A O 1
ATOM 2102 N N . PRO A 1 262 ? -11.404 -4.132 23.995 1.00 87.19 262 PRO A N 1
ATOM 2103 C CA . PRO A 1 262 ? -11.603 -2.880 24.729 1.00 87.19 262 PRO A CA 1
ATOM 2104 C C . PRO A 1 262 ? -12.616 -1.924 24.084 1.00 87.19 262 PRO A C 1
ATOM 2106 O O . PRO A 1 262 ? -13.308 -1.191 24.787 1.00 87.19 262 PRO A O 1
ATOM 2109 N N . VAL A 1 263 ? -12.703 -1.904 22.749 1.00 85.56 263 VAL A N 1
ATOM 2110 C CA . VAL A 1 263 ? -13.680 -1.072 22.032 1.00 85.56 263 VAL A CA 1
ATOM 2111 C C . VAL A 1 263 ? -15.077 -1.678 22.129 1.00 85.56 263 VAL A C 1
ATOM 2113 O O . VAL A 1 263 ? -16.035 -0.947 22.361 1.00 85.56 263 VAL A O 1
ATOM 2116 N N . LEU A 1 264 ? -15.205 -2.999 21.995 1.00 84.75 264 LEU A N 1
ATOM 2117 C CA . LEU A 1 264 ? -16.488 -3.681 22.146 1.00 84.75 264 LEU A CA 1
ATOM 2118 C C . LEU A 1 264 ? -17.062 -3.498 23.556 1.00 84.75 264 LEU A C 1
ATOM 2120 O O . LEU A 1 264 ? -18.219 -3.106 23.683 1.00 84.75 264 LEU A O 1
ATOM 2124 N N . GLU A 1 265 ? -16.259 -3.737 24.595 1.00 82.19 265 GLU A N 1
ATOM 2125 C CA . GLU A 1 265 ? -16.661 -3.552 25.995 1.00 82.19 265 GLU A CA 1
ATOM 2126 C C . GLU A 1 265 ? -17.157 -2.119 26.233 1.00 82.19 265 GLU A C 1
ATOM 2128 O O . GLU A 1 265 ? -18.229 -1.916 26.802 1.00 82.19 265 GLU A O 1
ATOM 2133 N N . MET A 1 266 ? -16.436 -1.122 25.704 1.00 77.88 266 MET A N 1
ATOM 2134 C CA . MET A 1 266 ? -16.841 0.285 25.775 1.00 77.88 266 MET A CA 1
ATOM 2135 C C . MET A 1 266 ? -18.205 0.541 25.119 1.00 77.88 266 MET A C 1
ATOM 2137 O O . MET A 1 266 ? -19.016 1.283 25.668 1.00 77.88 266 MET A O 1
ATOM 2141 N N . LEU A 1 267 ? -18.472 -0.058 23.956 1.00 77.19 267 LEU A N 1
ATOM 2142 C CA . LEU A 1 267 ? -19.750 0.096 23.257 1.00 77.19 267 LEU A CA 1
ATOM 2143 C C . LEU A 1 267 ? -20.900 -0.622 23.981 1.00 77.19 267 LEU A C 1
ATOM 2145 O O . LEU A 1 267 ? -22.018 -0.109 24.031 1.00 77.19 267 LEU A O 1
ATOM 2149 N N . GLN A 1 268 ? -20.636 -1.798 24.554 1.00 74.56 268 GLN A N 1
ATOM 2150 C CA . GLN A 1 268 ? -21.645 -2.605 25.239 1.00 74.56 268 GLN A CA 1
ATOM 2151 C C . GLN A 1 268 ? -22.123 -1.974 26.550 1.00 74.56 268 GLN A C 1
ATOM 2153 O O . GLN A 1 268 ? -23.315 -2.047 26.858 1.00 74.56 268 GLN A O 1
ATOM 2158 N N . GLU A 1 269 ? -21.232 -1.330 27.304 1.00 69.06 269 GLU A N 1
ATOM 2159 C CA . GLU A 1 269 ? -21.579 -0.667 28.568 1.00 69.06 269 GLU A CA 1
ATOM 2160 C C . GLU A 1 269 ? -22.621 0.443 28.414 1.00 69.06 269 GLU A C 1
ATOM 2162 O O . GLU A 1 269 ? -23.456 0.646 29.293 1.00 69.06 269 GLU A O 1
ATOM 2167 N N . GLU A 1 270 ? -22.611 1.142 27.285 1.00 61.25 270 GLU A N 1
ATOM 2168 C CA . GLU A 1 270 ? -23.503 2.279 27.044 1.00 61.25 270 GLU A CA 1
ATOM 2169 C C . GLU A 1 270 ? -24.899 1.815 26.581 1.00 61.25 270 GLU A C 1
ATOM 2171 O O . GLU A 1 270 ? -25.929 2.444 26.879 1.00 61.25 270 GLU A O 1
ATOM 2176 N N . CYS A 1 271 ? -24.963 0.653 25.920 1.00 60.19 271 CYS A N 1
ATOM 2177 C CA . CYS A 1 271 ? -26.211 -0.009 25.547 1.00 60.19 271 CYS A CA 1
ATOM 2178 C C . CYS A 1 271 ? -26.848 -0.778 26.720 1.00 60.19 271 CYS A C 1
ATOM 2180 O O . CYS A 1 271 ? -28.072 -0.745 26.861 1.00 60.19 271 CYS A O 1
ATOM 2182 N N . GLY A 1 272 ? -26.050 -1.408 27.588 1.00 56.22 272 GLY A N 1
ATOM 2183 C CA . GLY A 1 272 ? -26.514 -2.266 28.679 1.00 56.22 272 GLY A CA 1
ATOM 2184 C C . GLY A 1 272 ? -26.719 -1.546 30.014 1.00 56.22 272 GLY A C 1
ATOM 2185 O O . GLY A 1 272 ? -25.780 -1.134 30.688 1.00 56.22 272 GLY A O 1
ATOM 2186 N N . SER A 1 273 ? -27.959 -1.490 30.495 1.00 54.22 273 SER A N 1
ATOM 2187 C CA . SER A 1 273 ? -28.224 -1.235 31.912 1.00 54.22 273 SER A CA 1
ATOM 2188 C C . SER A 1 273 ? -27.668 -2.385 32.777 1.00 54.22 273 SER A C 1
ATOM 2190 O O . SER A 1 273 ? -28.325 -3.419 32.879 1.00 54.22 273 SER A O 1
ATOM 2192 N N . GLY A 1 274 ? -26.508 -2.222 33.438 1.00 48.62 274 GLY A N 1
ATOM 2193 C CA . GLY A 1 274 ? -26.227 -2.952 34.690 1.00 48.62 274 GLY A CA 1
ATOM 2194 C C . GLY A 1 274 ? -24.864 -3.613 34.960 1.00 48.62 274 GLY A C 1
ATOM 2195 O O . GLY A 1 274 ? -24.743 -4.179 36.044 1.00 48.62 274 GLY A O 1
ATOM 2196 N N . LEU A 1 275 ? -23.834 -3.550 34.105 1.00 44.66 275 LEU A N 1
ATOM 2197 C CA . LEU A 1 275 ? -22.479 -3.993 34.502 1.00 44.66 275 LEU A CA 1
ATOM 2198 C C . LEU A 1 275 ? -21.438 -2.875 34.320 1.00 44.66 275 LEU A C 1
ATOM 2200 O O . LEU A 1 275 ? -21.202 -2.460 33.193 1.00 44.66 275 LEU A O 1
ATOM 2204 N N . PRO A 1 276 ? -20.800 -2.386 35.403 1.00 43.31 276 PRO A N 1
ATOM 2205 C CA . PRO A 1 276 ? -19.763 -1.366 35.322 1.00 43.31 276 PRO A CA 1
ATOM 2206 C C . PRO A 1 276 ? -18.379 -2.029 35.296 1.00 43.31 276 PRO A C 1
ATOM 2208 O O . PRO A 1 276 ? -17.879 -2.412 36.358 1.00 43.31 276 PRO A O 1
ATOM 2211 N N . LEU A 1 277 ? -17.738 -2.162 34.131 1.00 46.66 277 LEU A N 1
ATOM 2212 C CA . LEU A 1 277 ? -16.375 -2.711 34.052 1.00 46.66 277 LEU A CA 1
ATOM 2213 C C . LEU A 1 277 ? -15.331 -1.691 33.567 1.00 46.66 277 LEU A C 1
ATOM 2215 O O . LEU A 1 277 ? -14.197 -1.727 34.049 1.00 46.66 277 LEU A O 1
ATOM 2219 N N . LEU A 1 278 ? -15.705 -0.660 32.813 1.00 43.53 278 LEU A N 1
ATOM 2220 C CA . LEU A 1 278 ? -14.871 0.490 32.509 1.00 43.53 278 LEU A CA 1
ATOM 2221 C C . LEU A 1 278 ? -15.258 1.639 33.434 1.00 43.53 278 LEU A C 1
ATOM 2223 O O . LEU A 1 278 ? -16.123 2.487 33.192 1.00 43.53 278 LEU A O 1
ATOM 2227 N N . LYS A 1 279 ? -14.460 1.778 34.494 1.00 45.94 279 LYS A N 1
ATOM 2228 C CA . LYS A 1 279 ? -14.166 3.101 35.052 1.00 45.94 279 LYS A CA 1
ATOM 2229 C C . LYS A 1 279 ? -13.401 3.911 33.996 1.00 45.94 279 LYS A C 1
ATOM 2231 O O . LYS A 1 279 ? -12.233 4.226 34.191 1.00 45.94 279 LYS A O 1
ATOM 2236 N N . SER A 1 280 ? -14.028 4.248 32.866 1.00 47.38 280 SER A N 1
ATOM 2237 C CA . SER A 1 280 ? -13.505 5.299 32.005 1.00 47.38 280 SER A CA 1
ATOM 2238 C C . SER A 1 280 ? -13.539 6.580 32.832 1.00 47.38 280 SER A C 1
ATOM 2240 O O . SER A 1 280 ? -14.601 7.136 33.123 1.00 47.38 280 SER A O 1
ATOM 2242 N N . SER A 1 281 ? -12.364 6.999 33.296 1.00 50.12 281 SER A N 1
ATOM 2243 C CA . SER A 1 281 ? -12.168 8.190 34.122 1.00 50.12 281 SER A CA 1
ATOM 2244 C C . SER A 1 281 ? -12.422 9.486 33.350 1.00 50.12 281 SER A C 1
ATOM 2246 O O . SER A 1 281 ? -12.289 10.560 33.932 1.00 50.12 281 SER A O 1
ATOM 2248 N N . ASN A 1 282 ? -12.735 9.414 32.048 1.00 60.62 282 ASN A N 1
ATOM 2249 C CA . ASN A 1 282 ? -12.902 10.587 31.205 1.00 60.62 282 ASN A CA 1
ATOM 2250 C C . ASN A 1 282 ? -14.396 10.941 31.020 1.00 60.62 282 ASN A C 1
ATOM 2252 O O . ASN A 1 282 ? -15.083 10.318 30.206 1.00 60.62 282 ASN A O 1
ATOM 2256 N N . PRO A 1 283 ? -14.914 11.956 31.739 1.00 63.41 283 PRO A N 1
ATOM 2257 C CA . PRO A 1 283 ? -16.320 12.358 31.667 1.00 63.41 283 PRO A CA 1
ATOM 2258 C C . PRO A 1 283 ? -16.739 12.905 30.293 1.00 63.41 283 PRO A C 1
ATOM 2260 O O . PRO A 1 283 ? -17.927 12.885 29.981 1.00 63.41 283 PRO A O 1
ATOM 2263 N N . ILE A 1 284 ? -15.793 13.360 29.460 1.00 62.72 284 ILE A N 1
ATOM 2264 C CA . ILE A 1 284 ? -16.080 13.847 28.101 1.00 62.72 284 ILE A CA 1
ATOM 2265 C C . ILE A 1 284 ? -16.486 12.678 27.198 1.00 62.72 284 ILE A C 1
ATOM 2267 O O . ILE A 1 284 ? -17.493 12.765 26.502 1.00 62.72 284 ILE A O 1
ATOM 2271 N N . PHE A 1 285 ? -15.752 11.562 27.264 1.00 62.19 285 PHE A N 1
ATOM 2272 C CA . PHE A 1 285 ? -16.063 10.364 26.478 1.00 62.19 285 PHE A CA 1
ATOM 2273 C C . PHE A 1 285 ? -17.417 9.767 26.863 1.00 62.19 285 PHE A C 1
ATOM 2275 O O . PHE A 1 285 ? -18.204 9.447 25.980 1.00 62.19 285 PHE A O 1
ATOM 2282 N N . LYS A 1 286 ? -17.726 9.700 28.166 1.00 65.50 286 LYS A N 1
ATOM 2283 C CA . LYS A 1 286 ? -19.038 9.232 28.642 1.00 65.50 286 LYS A CA 1
ATOM 2284 C C . LYS A 1 286 ? -20.190 10.075 28.105 1.00 65.50 286 LYS A C 1
ATOM 2286 O O . LYS A 1 286 ? -21.207 9.538 27.690 1.00 65.50 286 LYS A O 1
ATOM 2291 N N . LYS A 1 287 ? -20.034 11.403 28.102 1.00 68.31 287 LYS A N 1
ATOM 2292 C CA . LYS A 1 287 ? -21.071 12.297 27.581 1.00 68.31 287 LYS A CA 1
ATOM 2293 C C . LYS A 1 287 ? -21.300 12.082 26.080 1.00 68.31 287 LYS A C 1
ATOM 2295 O O . LYS A 1 287 ? -22.449 11.985 25.670 1.00 68.31 287 LYS A O 1
ATOM 2300 N N . ALA A 1 288 ? -20.230 11.974 25.291 1.00 64.38 288 ALA A N 1
ATOM 2301 C CA . ALA A 1 288 ? -20.342 11.757 23.849 1.00 64.38 288 ALA A CA 1
ATOM 2302 C C . ALA A 1 288 ? -20.963 10.391 23.507 1.00 64.38 288 ALA A C 1
ATOM 2304 O O . ALA A 1 288 ? -21.823 10.302 22.641 1.00 64.38 288 ALA A O 1
ATOM 2305 N N . LEU A 1 289 ? -20.580 9.329 24.220 1.00 65.88 289 LEU A N 1
ATOM 2306 C CA . LEU A 1 289 ? -21.177 8.003 24.043 1.00 65.88 289 LEU A CA 1
ATOM 2307 C C . LEU A 1 289 ? -22.678 7.985 24.365 1.00 65.88 289 LEU A C 1
ATOM 2309 O O . LEU A 1 289 ? -23.455 7.382 23.628 1.00 65.88 289 LEU A O 1
ATOM 2313 N N . LEU A 1 290 ? -23.092 8.690 25.423 1.00 69.31 290 LEU A N 1
ATOM 2314 C CA . LEU A 1 290 ? -24.502 8.811 25.792 1.00 69.31 290 LEU A CA 1
ATOM 2315 C C . LEU A 1 290 ? -25.321 9.545 24.721 1.00 69.31 290 LEU A C 1
ATOM 2317 O O . LEU A 1 290 ? -26.463 9.165 24.465 1.00 69.31 290 LEU A O 1
ATOM 2321 N N . GLU A 1 291 ? -24.744 10.581 24.103 1.00 71.56 291 GLU A N 1
ATOM 2322 C CA . GLU A 1 291 ? -25.368 11.312 22.993 1.00 71.56 291 GLU A CA 1
ATOM 2323 C C . GLU A 1 291 ? -25.609 10.404 21.776 1.00 71.56 291 GLU A C 1
ATOM 2325 O O . GLU A 1 291 ? -26.629 10.570 21.114 1.00 71.56 291 GLU A O 1
ATOM 2330 N N . TYR A 1 292 ? -24.749 9.403 21.547 1.00 73.69 292 TYR A N 1
ATOM 2331 C CA . TYR A 1 292 ? -24.833 8.479 20.406 1.00 73.69 292 TYR A CA 1
ATOM 2332 C C . TYR A 1 292 ? -25.357 7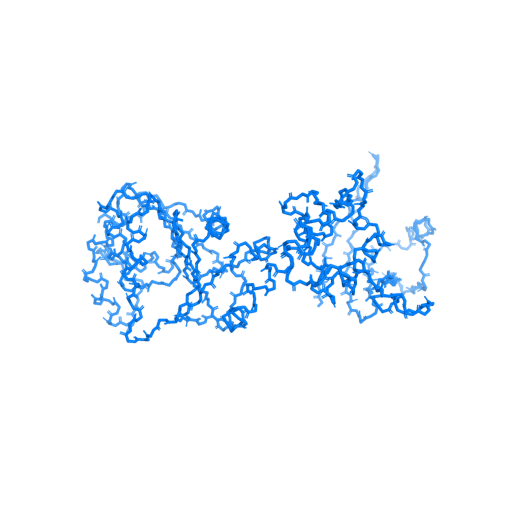.079 20.743 1.00 73.69 292 TYR A C 1
ATOM 2334 O O . TYR A 1 292 ? -25.104 6.104 20.030 1.00 73.69 292 TYR A O 1
ATOM 2342 N N . LYS A 1 293 ? -26.071 6.935 21.863 1.00 76.12 293 LYS A N 1
ATOM 2343 C CA . LYS A 1 293 ? -26.522 5.626 22.350 1.00 76.12 293 LYS A CA 1
ATOM 2344 C C . LYS A 1 293 ? -27.394 4.878 21.335 1.00 76.12 293 LYS A C 1
ATOM 2346 O O . LYS A 1 293 ? -27.305 3.652 21.237 1.00 76.12 293 LYS A O 1
ATOM 2351 N N . ASN A 1 294 ? -28.252 5.592 20.610 1.00 78.38 294 ASN A N 1
ATOM 2352 C CA . ASN A 1 294 ? -29.164 4.978 19.646 1.00 78.38 294 ASN A CA 1
ATOM 2353 C C . ASN A 1 294 ? -28.407 4.478 18.414 1.00 78.38 294 ASN A C 1
ATOM 2355 O O . ASN A 1 294 ? -28.675 3.380 17.941 1.00 78.38 294 ASN A O 1
ATOM 2359 N N . GLU A 1 295 ? -27.427 5.244 17.951 1.00 79.75 295 GLU A N 1
ATOM 2360 C CA . GLU A 1 295 ? -26.552 4.947 16.824 1.00 79.75 295 GLU A CA 1
ATOM 2361 C C . GLU A 1 295 ? -25.644 3.756 17.141 1.00 79.75 295 GLU A C 1
ATOM 2363 O O . GLU A 1 295 ? -25.499 2.848 16.325 1.00 79.75 295 GLU A O 1
ATOM 2368 N N . ILE A 1 296 ? -25.090 3.697 18.358 1.00 77.50 296 ILE A N 1
ATOM 2369 C CA . ILE A 1 296 ? -24.325 2.536 18.832 1.00 77.50 296 ILE A CA 1
ATOM 2370 C C . ILE A 1 296 ? -25.226 1.301 18.880 1.00 77.50 296 ILE A C 1
ATOM 2372 O O . ILE A 1 296 ? -24.854 0.248 18.366 1.00 77.50 296 ILE A O 1
ATOM 2376 N N . LYS A 1 297 ? -26.435 1.423 19.443 1.00 79.31 297 LYS A N 1
ATOM 2377 C CA . LYS A 1 297 ? -27.395 0.315 19.466 1.00 79.31 297 LYS A CA 1
ATOM 2378 C C . LYS A 1 297 ? -27.746 -0.145 18.051 1.00 79.31 297 LYS A C 1
ATOM 2380 O O . LYS A 1 297 ? -27.762 -1.346 17.792 1.00 79.31 297 LYS A O 1
ATOM 2385 N N . HIS A 1 298 ? -27.991 0.788 17.136 1.00 79.19 298 HIS A N 1
ATOM 2386 C CA . HIS A 1 298 ? -28.274 0.495 15.736 1.00 79.19 298 HIS A CA 1
ATOM 2387 C C . HIS A 1 298 ? -27.100 -0.243 15.081 1.00 79.19 298 HIS A C 1
ATOM 2389 O O . HIS A 1 298 ? -27.307 -1.291 14.478 1.00 79.19 298 HIS A O 1
ATOM 2395 N N . MET A 1 299 ? -25.860 0.207 15.293 1.00 78.75 299 MET A N 1
ATOM 2396 C CA . MET A 1 299 ? -24.655 -0.466 14.797 1.00 78.75 299 MET A CA 1
ATOM 2397 C C . MET A 1 299 ? -24.517 -1.904 15.317 1.00 78.75 299 MET A C 1
ATOM 2399 O O . MET A 1 299 ? -24.160 -2.800 14.552 1.00 78.75 299 MET A O 1
ATOM 2403 N N . LEU A 1 300 ? -24.797 -2.118 16.607 1.00 78.19 300 LEU A N 1
ATOM 2404 C CA . LEU A 1 300 ? -24.674 -3.419 17.268 1.00 78.19 300 LEU A CA 1
ATOM 2405 C C . LEU A 1 300 ? -25.791 -4.400 16.893 1.00 78.19 300 LEU A C 1
ATOM 2407 O O . LEU A 1 300 ? -25.584 -5.605 16.969 1.00 78.19 300 LEU A O 1
ATOM 2411 N N . THR A 1 301 ? -26.975 -3.915 16.518 1.00 77.00 301 THR A N 1
ATOM 2412 C CA . THR A 1 301 ? -28.165 -4.770 16.330 1.00 77.00 301 THR A CA 1
ATOM 2413 C C . THR A 1 301 ? -28.629 -4.905 14.881 1.00 77.00 301 THR A C 1
ATOM 2415 O O . THR A 1 301 ? -29.440 -5.783 14.595 1.00 77.00 301 THR A O 1
ATOM 2418 N N . SER A 1 302 ? -28.126 -4.077 13.962 1.00 76.50 302 SER A N 1
ATOM 2419 C CA . SER A 1 302 ? -28.545 -4.096 12.556 1.00 76.50 302 SER A CA 1
ATOM 2420 C C . SER A 1 302 ? -28.120 -5.366 11.825 1.00 76.50 302 SER A C 1
ATOM 2422 O O . SER A 1 302 ? -26.957 -5.756 11.868 1.00 76.50 302 SER A O 1
ATOM 2424 N N . GLU A 1 303 ? -29.037 -5.948 11.049 1.00 72.38 303 GLU A N 1
ATOM 2425 C CA . GLU A 1 303 ? -28.764 -7.124 10.206 1.00 72.38 303 GLU A CA 1
ATOM 2426 C C . GLU A 1 303 ? -27.760 -6.833 9.074 1.00 72.38 303 GLU A C 1
ATOM 2428 O O . GLU A 1 303 ? -27.041 -7.728 8.639 1.00 72.38 303 GLU A O 1
ATOM 2433 N N . ASN A 1 304 ? -27.658 -5.570 8.642 1.00 71.81 304 ASN A N 1
ATOM 2434 C CA . ASN A 1 304 ? -26.704 -5.110 7.623 1.00 71.81 304 ASN A CA 1
ATOM 2435 C C . ASN A 1 304 ? -25.290 -4.836 8.185 1.00 71.81 304 ASN A C 1
ATOM 2437 O O . ASN A 1 304 ? -24.426 -4.339 7.464 1.00 71.81 304 ASN A O 1
ATOM 2441 N N . SER A 1 305 ? -25.057 -5.124 9.472 1.00 76.88 305 SER A N 1
ATOM 2442 C CA . SER A 1 305 ? -23.785 -4.909 10.165 1.00 76.88 305 SER A CA 1
ATOM 2443 C C . SER A 1 305 ? -23.117 -6.247 10.476 1.00 76.88 305 SER A C 1
ATOM 2445 O O . SER A 1 305 ? -23.568 -7.028 11.313 1.00 76.88 305 SER A O 1
ATOM 2447 N N . ASN A 1 306 ? -22.003 -6.518 9.804 1.00 87.50 306 ASN A N 1
ATOM 2448 C CA . ASN A 1 306 ? -21.193 -7.705 10.036 1.00 87.50 306 ASN A CA 1
ATOM 2449 C C . ASN A 1 306 ? -20.082 -7.389 11.046 1.00 87.50 306 ASN A C 1
ATOM 2451 O O . ASN A 1 306 ? -19.035 -6.854 10.675 1.00 87.50 306 ASN A O 1
ATOM 2455 N N . LEU A 1 307 ? -20.300 -7.724 12.319 1.00 90.38 307 LEU A N 1
ATOM 2456 C CA . LEU A 1 307 ? -19.377 -7.400 13.410 1.00 90.38 307 LEU A CA 1
ATOM 2457 C C . LEU A 1 307 ? -18.407 -8.542 13.734 1.00 90.38 307 LEU A C 1
ATOM 2459 O O . LEU A 1 307 ? -18.787 -9.706 13.860 1.00 90.38 307 LEU A O 1
ATOM 2463 N N . PHE A 1 308 ? -17.145 -8.183 13.930 1.00 93.62 308 PHE A N 1
ATOM 2464 C CA . PHE A 1 308 ? -16.036 -9.077 14.235 1.00 93.62 308 PHE A CA 1
ATOM 2465 C C . PHE A 1 308 ? -15.206 -8.519 15.390 1.00 93.62 308 PHE A C 1
ATOM 2467 O O . PHE A 1 308 ? -15.094 -7.308 15.562 1.00 93.62 308 PHE A O 1
ATOM 2474 N N . VAL A 1 309 ? -14.577 -9.410 16.150 1.00 94.25 309 VAL A N 1
ATOM 2475 C CA . VAL A 1 309 ? -13.700 -9.080 17.274 1.00 94.25 309 VAL A CA 1
ATOM 2476 C C . VAL A 1 309 ? -12.306 -9.615 17.004 1.00 94.25 309 VAL A C 1
ATOM 2478 O O . VAL A 1 309 ? -12.121 -10.808 16.759 1.00 94.25 309 VAL A O 1
ATOM 2481 N N . TYR A 1 310 ? -11.320 -8.726 17.034 1.00 95.50 310 TYR A N 1
ATOM 2482 C CA . TYR A 1 310 ? -9.904 -9.046 16.951 1.00 95.50 310 TYR A CA 1
ATOM 2483 C C . TYR A 1 310 ? -9.264 -9.005 18.340 1.00 95.50 310 TYR A C 1
ATOM 2485 O O . TYR A 1 310 ? -9.341 -7.999 19.045 1.00 95.50 310 TYR A O 1
ATOM 2493 N N . GLU A 1 311 ? -8.598 -10.098 18.708 1.00 93.31 311 GLU A N 1
ATOM 2494 C CA . GLU A 1 311 ? -7.974 -10.282 20.028 1.00 93.31 311 GLU A CA 1
ATOM 2495 C C . GLU A 1 311 ? -6.440 -10.342 19.957 1.00 93.31 311 GLU A C 1
ATOM 2497 O O . GLU A 1 311 ? -5.783 -10.680 20.937 1.00 93.31 311 GLU A O 1
ATOM 2502 N N . GLY A 1 312 ? -5.851 -10.057 18.791 1.00 90.56 312 GLY A N 1
ATOM 2503 C CA . GLY A 1 312 ? -4.400 -10.073 18.620 1.00 90.56 312 GLY A CA 1
ATOM 2504 C C . GLY A 1 312 ? -3.719 -8.800 19.128 1.00 90.56 312 GLY A C 1
ATOM 2505 O O . GLY A 1 312 ? -4.297 -7.717 19.124 1.00 90.56 312 GLY A O 1
ATOM 2506 N N . ASP A 1 313 ? -2.442 -8.920 19.491 1.00 87.75 313 ASP A N 1
ATOM 2507 C CA . ASP A 1 313 ? -1.674 -7.809 20.078 1.00 87.75 313 ASP A CA 1
ATOM 2508 C C . ASP A 1 313 ? -1.232 -6.756 19.051 1.00 87.75 313 ASP A C 1
ATOM 2510 O O . ASP A 1 313 ? -1.065 -5.579 19.370 1.00 87.75 313 ASP A O 1
ATOM 2514 N N . LYS A 1 314 ? -0.988 -7.185 17.807 1.00 90.69 314 LYS A N 1
ATOM 2515 C CA . LYS A 1 314 ? -0.530 -6.314 16.719 1.00 90.69 314 LYS A CA 1
ATOM 2516 C C . LYS A 1 314 ? -1.704 -5.939 15.841 1.00 90.69 314 LYS A C 1
ATOM 2518 O O . LYS A 1 314 ? -2.349 -6.821 15.274 1.00 90.69 314 LYS A O 1
ATOM 2523 N N . MET A 1 315 ? -1.942 -4.641 15.732 1.00 92.88 315 MET A N 1
ATOM 2524 C CA . MET A 1 315 ? -3.085 -4.069 15.033 1.00 92.88 315 MET A CA 1
ATOM 2525 C C . MET A 1 315 ? -2.803 -2.623 14.629 1.00 92.88 315 MET A C 1
ATOM 2527 O O . MET A 1 315 ? -2.025 -1.940 15.300 1.00 92.88 315 MET A O 1
ATOM 2531 N N . PRO A 1 316 ? -3.409 -2.137 13.538 1.00 93.31 316 PRO A N 1
ATOM 2532 C CA . PRO A 1 316 ? -3.429 -0.716 13.249 1.00 93.31 316 PRO A CA 1
ATOM 2533 C C . PRO A 1 316 ? -4.321 0.002 14.265 1.00 93.31 316 PRO A C 1
ATOM 2535 O O . PRO A 1 316 ? -5.124 -0.616 14.973 1.00 93.31 316 PRO A O 1
ATOM 2538 N N . MET A 1 317 ? -4.213 1.327 14.319 1.00 90.50 317 MET A N 1
ATOM 2539 C CA . MET A 1 317 ? -5.151 2.126 15.10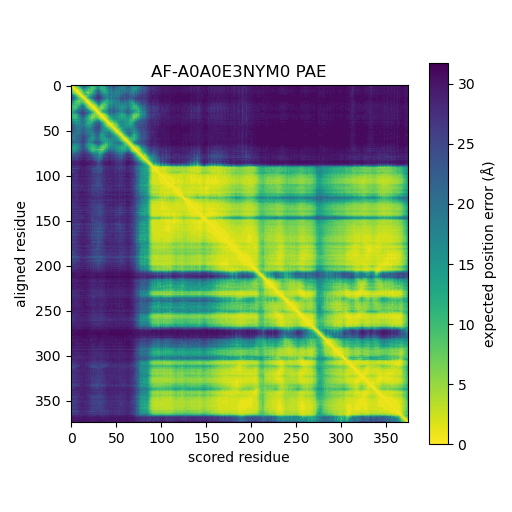4 1.00 90.50 317 MET A CA 1
ATOM 2540 C C . MET A 1 317 ? -6.555 2.044 14.493 1.00 90.50 317 MET A C 1
ATOM 2542 O O . MET A 1 317 ? -7.545 1.763 15.170 1.00 90.50 317 MET A O 1
ATOM 2546 N N . SER A 1 318 ? -6.635 2.294 13.192 1.00 89.94 318 SER A N 1
ATOM 2547 C CA . SER A 1 318 ? -7.867 2.146 12.438 1.00 89.94 318 SER A CA 1
ATOM 2548 C C . SER A 1 318 ? -7.574 1.983 10.956 1.00 89.94 318 SER A C 1
ATOM 2550 O O . SER A 1 318 ? -6.508 2.363 10.468 1.00 89.94 318 SER A O 1
ATOM 2552 N N . MET A 1 319 ? -8.523 1.398 10.234 1.00 92.31 319 MET A N 1
ATOM 2553 C CA . MET A 1 319 ? -8.524 1.420 8.776 1.00 92.31 319 MET A CA 1
ATOM 2554 C C . MET A 1 319 ? -9.956 1.507 8.267 1.00 92.31 319 MET A C 1
ATOM 2556 O O . MET A 1 319 ? -10.859 0.970 8.905 1.00 92.31 319 MET A O 1
ATOM 2560 N N . ILE A 1 320 ? -10.149 2.137 7.114 1.00 91.19 320 ILE A N 1
ATOM 2561 C CA . ILE A 1 320 ? -11.423 2.146 6.391 1.00 91.19 320 ILE A CA 1
ATOM 2562 C C . ILE A 1 320 ? -11.112 1.791 4.944 1.00 91.19 320 ILE A C 1
ATOM 2564 O O . ILE A 1 320 ? -10.262 2.422 4.324 1.00 91.19 320 ILE A O 1
ATOM 2568 N N . VAL A 1 321 ? -11.787 0.787 4.406 1.00 94.19 321 VAL A N 1
ATOM 2569 C CA . VAL A 1 321 ? -11.652 0.347 3.020 1.00 94.19 321 VAL A CA 1
ATOM 2570 C C . VAL A 1 321 ? -13.033 0.383 2.384 1.00 94.19 321 VAL A C 1
ATOM 2572 O O . VAL A 1 321 ? -13.966 -0.260 2.869 1.00 94.19 321 VAL A O 1
ATOM 2575 N N . THR A 1 322 ? -13.157 1.114 1.284 1.00 92.88 322 THR A N 1
ATOM 2576 C CA . THR A 1 322 ? -14.354 1.129 0.441 1.00 92.88 322 THR A CA 1
ATOM 2577 C C . THR A 1 322 ? -13.995 0.784 -1.004 1.00 92.88 322 THR A C 1
ATOM 2579 O O . THR A 1 322 ? -12.833 0.539 -1.330 1.00 92.88 322 THR A O 1
ATOM 2582 N N . ASP A 1 323 ? -14.985 0.760 -1.895 1.00 91.62 323 ASP A N 1
ATOM 2583 C CA . ASP A 1 323 ? -14.774 0.633 -3.342 1.00 91.62 323 ASP A CA 1
ATOM 2584 C C . ASP A 1 323 ? -14.183 1.902 -3.993 1.00 91.62 323 ASP A C 1
ATOM 2586 O O . ASP A 1 323 ? -13.865 1.889 -5.183 1.00 91.62 323 ASP A O 1
ATOM 2590 N N . LYS A 1 324 ? -13.997 2.984 -3.224 1.00 91.19 324 LYS A N 1
ATOM 2591 C CA . LYS A 1 324 ? -13.510 4.289 -3.702 1.00 91.19 324 LYS A CA 1
ATOM 2592 C C . LYS A 1 324 ? -12.280 4.806 -2.963 1.00 91.19 324 LYS A C 1
ATOM 2594 O O . LYS A 1 324 ? -11.469 5.512 -3.561 1.00 91.19 324 LYS A O 1
ATOM 2599 N N . VAL A 1 325 ? -12.149 4.511 -1.670 1.00 91.00 325 VAL A N 1
ATOM 2600 C CA . VAL A 1 325 ? -11.099 5.081 -0.812 1.00 91.00 325 VAL A CA 1
ATOM 2601 C C . VAL A 1 325 ? -10.571 4.071 0.204 1.00 91.00 325 VAL A C 1
ATOM 2603 O O . VAL A 1 325 ? -11.300 3.219 0.707 1.00 91.00 325 VAL A O 1
ATOM 2606 N N . PHE A 1 326 ? -9.286 4.195 0.521 1.00 93.56 326 PHE A N 1
ATOM 2607 C CA . PHE A 1 326 ? -8.599 3.459 1.573 1.00 93.56 326 PHE A CA 1
ATOM 2608 C C . PHE A 1 326 ? -7.960 4.436 2.562 1.00 93.56 326 PHE A C 1
ATOM 2610 O O . PHE A 1 326 ? -7.244 5.351 2.153 1.00 93.56 326 PHE A O 1
ATOM 2617 N N . PHE A 1 327 ? -8.192 4.206 3.854 1.00 92.06 327 PHE A N 1
ATOM 2618 C CA . PHE A 1 327 ? -7.590 4.914 4.977 1.00 92.06 327 PHE A CA 1
ATOM 2619 C C . PHE A 1 327 ? -6.850 3.955 5.897 1.00 92.06 327 PHE A C 1
ATOM 2621 O O . PHE A 1 327 ? -7.375 2.892 6.234 1.00 92.06 327 PHE A O 1
ATOM 2628 N N . LEU A 1 328 ? -5.680 4.375 6.372 1.00 93.62 328 LEU A N 1
ATOM 2629 C CA . LEU A 1 328 ? -4.904 3.652 7.371 1.00 93.62 328 LEU A CA 1
ATOM 2630 C C . LEU A 1 328 ? -4.303 4.611 8.396 1.00 93.62 328 LEU A C 1
ATOM 2632 O O . LEU A 1 328 ? -3.498 5.481 8.061 1.00 93.62 328 LEU A O 1
ATOM 2636 N N . SER A 1 329 ? -4.644 4.381 9.658 1.00 91.19 329 SER A N 1
ATOM 2637 C CA . SER A 1 329 ? -4.041 5.038 10.812 1.00 91.19 329 SER A CA 1
ATOM 2638 C C . SER A 1 329 ? -3.213 4.022 11.584 1.00 91.19 329 SER A C 1
ATOM 2640 O O . SER A 1 329 ? -3.680 2.930 11.926 1.00 91.19 329 SER A O 1
ATOM 2642 N N . LEU A 1 330 ? -1.973 4.387 11.889 1.00 93.31 330 LEU A N 1
ATOM 2643 C CA . LEU A 1 330 ? -1.037 3.543 12.622 1.00 93.31 330 LEU A CA 1
ATOM 2644 C C . LEU A 1 330 ? -0.722 4.165 13.981 1.00 93.31 330 LEU A C 1
ATOM 2646 O O . LEU A 1 330 ? -0.862 5.369 14.183 1.00 93.31 330 LEU A O 1
ATOM 2650 N N . LEU A 1 331 ? -0.279 3.335 14.919 1.00 91.06 331 LEU A N 1
ATOM 2651 C CA . LEU A 1 331 ? 0.335 3.828 16.148 1.00 91.06 331 LEU A CA 1
ATOM 2652 C C . LEU A 1 331 ? 1.767 4.277 15.854 1.00 91.06 331 LEU A C 1
ATOM 2654 O O . LEU A 1 331 ? 2.414 3.767 14.936 1.00 91.06 331 LEU A O 1
ATOM 2658 N N . ASP A 1 332 ? 2.283 5.214 16.645 1.00 92.31 332 ASP A N 1
ATOM 2659 C CA . ASP A 1 332 ? 3.708 5.524 16.597 1.00 92.31 332 ASP A CA 1
ATOM 2660 C C . ASP A 1 332 ? 4.555 4.371 17.172 1.00 92.31 332 ASP A C 1
ATOM 2662 O O . ASP A 1 332 ? 4.054 3.450 17.819 1.00 92.31 332 ASP A O 1
ATOM 2666 N N . LYS A 1 333 ? 5.878 4.435 16.999 1.00 91.88 333 LYS A N 1
ATOM 2667 C CA . LYS A 1 333 ? 6.821 3.437 17.549 1.00 91.88 333 LYS A CA 1
ATOM 2668 C C . LYS A 1 333 ? 6.806 3.290 19.079 1.00 91.88 333 LYS A C 1
ATOM 2670 O O . LYS A 1 333 ? 7.463 2.398 19.610 1.00 91.88 333 LYS A O 1
ATOM 2675 N N . LYS A 1 334 ? 6.116 4.176 19.800 1.00 91.00 334 LYS A N 1
ATOM 2676 C CA . LYS A 1 334 ? 5.922 4.131 21.256 1.00 91.00 334 LYS A CA 1
ATOM 2677 C C . LYS A 1 334 ? 4.513 3.650 21.630 1.00 91.00 334 LYS A C 1
ATOM 2679 O O . LYS A 1 334 ? 4.166 3.706 22.807 1.00 91.00 334 LYS A O 1
ATOM 2684 N N . GLY A 1 335 ? 3.713 3.202 20.660 1.00 86.44 335 GLY A N 1
ATOM 2685 C CA . GLY A 1 335 ? 2.336 2.756 20.860 1.00 86.44 335 GLY A CA 1
ATOM 2686 C C . GLY A 1 335 ? 1.346 3.895 21.110 1.00 86.44 335 GLY A C 1
ATOM 2687 O O . GLY A 1 335 ? 0.275 3.658 21.660 1.00 86.44 335 GLY A O 1
ATOM 2688 N N . ARG A 1 336 ? 1.697 5.140 20.769 1.00 85.81 336 ARG A N 1
ATOM 2689 C CA . ARG A 1 336 ? 0.832 6.307 20.977 1.00 85.81 336 ARG A CA 1
ATOM 2690 C C . ARG A 1 336 ? -0.023 6.565 19.750 1.00 85.81 336 ARG A C 1
ATOM 2692 O O . ARG A 1 336 ? 0.417 6.365 18.617 1.00 85.81 336 ARG A O 1
ATOM 2699 N N . SER A 1 337 ? -1.221 7.083 19.995 1.00 82.00 337 SER A N 1
ATOM 2700 C CA . SER A 1 337 ? -2.098 7.530 18.928 1.00 82.00 337 SER A CA 1
ATOM 2701 C C . SER A 1 337 ? -1.531 8.749 18.206 1.00 82.00 337 SER A C 1
ATOM 2703 O O . SER A 1 337 ? -1.064 9.691 18.847 1.00 82.00 337 SER A O 1
ATOM 2705 N N . THR A 1 338 ? -1.602 8.733 16.879 1.00 82.38 338 THR A N 1
ATOM 2706 C CA . THR A 1 338 ? -1.276 9.858 16.005 1.00 82.38 338 THR A CA 1
ATOM 2707 C C . THR A 1 338 ? -2.546 10.387 15.338 1.00 82.38 338 THR A C 1
ATOM 2709 O O . THR A 1 338 ? -3.570 9.710 15.275 1.00 82.38 338 THR A O 1
ATOM 2712 N N . ASN A 1 339 ? -2.487 11.626 14.864 1.00 80.69 339 ASN A N 1
ATOM 2713 C CA . ASN A 1 339 ? -3.528 12.292 14.076 1.00 80.69 339 ASN A CA 1
ATOM 2714 C C . ASN A 1 339 ? -3.237 12.226 12.563 1.00 80.69 339 ASN A C 1
ATOM 2716 O O . ASN A 1 339 ? -3.830 12.975 11.785 1.00 80.69 339 ASN A O 1
ATOM 2720 N N . ARG A 1 340 ? -2.277 11.386 12.156 1.00 86.94 340 ARG A N 1
ATOM 2721 C CA . ARG A 1 340 ? -1.821 11.246 10.773 1.00 86.94 340 ARG A CA 1
ATOM 2722 C C . ARG A 1 340 ? -2.482 10.024 10.151 1.00 86.94 340 ARG A C 1
ATOM 2724 O O . ARG A 1 340 ? -2.324 8.912 10.649 1.00 86.94 340 ARG A O 1
ATOM 2731 N N . VAL A 1 341 ? -3.194 10.235 9.051 1.00 88.00 341 VAL A N 1
ATOM 2732 C CA . VAL A 1 341 ? -3.935 9.189 8.341 1.00 88.00 341 VAL A CA 1
ATOM 2733 C C . VAL A 1 341 ? -3.392 9.068 6.927 1.00 88.00 341 VAL A C 1
ATOM 2735 O O . VAL A 1 341 ? -3.356 10.052 6.189 1.00 88.00 341 VAL A O 1
ATOM 2738 N N . LEU A 1 342 ? -2.984 7.864 6.538 1.00 92.94 342 LEU A N 1
ATOM 2739 C CA . LEU A 1 342 ? -2.647 7.555 5.156 1.00 92.94 342 LEU A CA 1
ATOM 2740 C C . LEU A 1 342 ? -3.937 7.371 4.353 1.00 92.94 342 LEU A C 1
ATOM 2742 O O . LEU A 1 342 ? -4.823 6.638 4.784 1.00 92.94 342 LEU A O 1
ATOM 2746 N N . MET A 1 343 ? -4.024 7.999 3.185 1.00 92.38 343 MET A N 1
ATOM 2747 C CA . MET A 1 343 ? -5.157 7.917 2.270 1.00 92.38 343 MET A CA 1
ATOM 2748 C C . MET A 1 343 ? -4.698 7.509 0.870 1.00 92.38 343 MET A C 1
ATOM 2750 O O . MET A 1 343 ? -3.741 8.072 0.339 1.00 92.38 343 MET A O 1
ATOM 2754 N N . ALA A 1 344 ? -5.431 6.595 0.240 1.00 93.00 344 ALA A N 1
ATOM 2755 C CA . ALA A 1 344 ? -5.258 6.237 -1.163 1.00 93.00 344 ALA A CA 1
ATOM 2756 C C . ALA A 1 344 ? -6.611 5.990 -1.850 1.00 93.00 344 ALA A C 1
ATOM 2758 O O . ALA A 1 344 ? -7.597 5.650 -1.198 1.00 93.00 344 ALA A O 1
ATOM 2759 N N . SER A 1 345 ? -6.663 6.159 -3.172 1.00 91.50 345 SER A N 1
ATOM 2760 C CA . SER A 1 345 ? -7.879 5.955 -3.982 1.00 91.50 345 SER A CA 1
ATOM 2761 C C . SER A 1 345 ? -7.635 5.190 -5.288 1.00 91.50 345 SER A C 1
ATOM 2763 O O . SER A 1 345 ? -8.568 4.926 -6.043 1.00 91.50 345 SER A O 1
ATOM 2765 N N . GLU A 1 346 ? -6.388 4.810 -5.578 1.00 94.19 346 GLU A N 1
ATOM 2766 C CA . GLU A 1 346 ? -6.069 3.992 -6.747 1.00 94.19 346 GLU A CA 1
ATOM 2767 C C . GLU A 1 346 ? -6.538 2.546 -6.563 1.00 94.19 346 GLU A C 1
ATOM 2769 O O . GLU A 1 346 ? -6.411 1.975 -5.483 1.00 94.19 346 GLU A O 1
ATOM 2774 N N . ALA A 1 347 ? -6.985 1.895 -7.641 1.00 95.50 347 ALA A N 1
ATOM 2775 C CA . ALA A 1 347 ? -7.522 0.532 -7.583 1.00 95.50 347 ALA A CA 1
ATOM 2776 C C . ALA A 1 347 ? -6.558 -0.498 -6.952 1.00 95.50 347 ALA A C 1
ATOM 2778 O O . ALA A 1 347 ? -6.996 -1.380 -6.214 1.00 95.50 347 ALA A O 1
ATOM 2779 N N . ARG A 1 348 ? -5.243 -0.384 -7.208 1.00 96.75 348 ARG A N 1
ATOM 2780 C CA . ARG A 1 348 ? -4.226 -1.252 -6.578 1.00 96.75 348 ARG A CA 1
ATOM 2781 C C . ARG A 1 348 ? -4.129 -1.012 -5.071 1.00 96.75 348 ARG A C 1
ATOM 2783 O O . ARG A 1 348 ? -4.041 -1.976 -4.317 1.00 96.75 348 ARG A O 1
ATOM 2790 N N . ALA A 1 349 ? -4.240 0.241 -4.642 1.00 96.94 349 ALA A N 1
ATOM 2791 C CA . ALA A 1 349 ? -4.204 0.616 -3.237 1.00 96.94 349 ALA A CA 1
ATOM 2792 C C . ALA A 1 349 ? -5.462 0.154 -2.492 1.00 96.94 349 ALA A C 1
ATOM 2794 O O . ALA A 1 349 ? -5.359 -0.358 -1.380 1.00 96.94 349 ALA A O 1
ATOM 2795 N N . LEU A 1 350 ? -6.639 0.264 -3.122 1.00 96.50 350 LEU A N 1
ATOM 2796 C CA . LEU A 1 350 ? -7.894 -0.257 -2.568 1.00 96.50 350 LEU A CA 1
ATOM 2797 C C . LEU A 1 350 ? -7.821 -1.770 -2.367 1.00 96.50 350 LEU A C 1
ATOM 2799 O O . LEU A 1 350 ? -8.185 -2.271 -1.307 1.00 96.50 350 LEU A O 1
ATOM 2803 N N . LYS A 1 351 ? -7.275 -2.492 -3.353 1.00 97.88 351 LYS A N 1
ATOM 2804 C CA . LYS A 1 351 ? -7.054 -3.935 -3.248 1.00 97.88 351 LYS A CA 1
ATOM 2805 C C . LYS A 1 351 ? -6.053 -4.285 -2.144 1.00 97.88 351 LYS A C 1
ATOM 2807 O O . LYS A 1 351 ? -6.309 -5.200 -1.370 1.00 97.88 351 LYS A O 1
ATOM 2812 N N . TRP A 1 352 ? -4.945 -3.552 -2.038 1.00 98.19 352 TRP A N 1
ATOM 2813 C CA . TRP A 1 352 ? -3.974 -3.730 -0.955 1.00 98.19 352 TRP A CA 1
ATOM 2814 C C . TRP A 1 352 ? -4.622 -3.514 0.424 1.00 98.19 352 TRP A C 1
ATOM 2816 O O . TRP A 1 352 ? -4.416 -4.310 1.340 1.00 98.19 352 TRP A O 1
ATOM 2826 N N . GLY A 1 353 ? -5.457 -2.476 0.561 1.00 97.94 353 GLY A N 1
ATOM 2827 C CA . GLY A 1 353 ? -6.224 -2.196 1.777 1.00 97.94 353 GLY A CA 1
ATOM 2828 C C . GLY A 1 353 ? -7.251 -3.283 2.102 1.00 97.94 353 GLY A C 1
ATOM 2829 O O . GLY A 1 353 ? -7.367 -3.691 3.256 1.00 97.94 353 GLY A O 1
ATOM 2830 N N . GLU A 1 354 ? -7.954 -3.809 1.097 1.00 98.00 354 GLU A N 1
ATOM 2831 C CA . GLU A 1 354 ? -8.874 -4.942 1.254 1.00 98.00 354 GLU A CA 1
ATOM 2832 C C . GLU A 1 354 ? -8.139 -6.208 1.707 1.00 98.00 354 GLU A C 1
ATOM 2834 O O . GLU A 1 354 ? -8.583 -6.863 2.647 1.00 98.00 354 GLU A O 1
ATOM 2839 N N . GLU A 1 355 ? -6.989 -6.530 1.108 1.00 98.50 355 GLU A N 1
ATOM 2840 C CA . GLU A 1 355 ? -6.155 -7.660 1.534 1.00 98.50 355 GLU A CA 1
ATOM 2841 C C . GLU A 1 355 ? -5.678 -7.492 2.991 1.00 98.50 355 GLU A C 1
ATOM 2843 O O . GLU A 1 355 ? -5.698 -8.456 3.761 1.00 98.50 355 GLU A O 1
ATOM 2848 N N . LEU A 1 356 ? -5.323 -6.267 3.408 1.00 98.50 356 LEU A N 1
ATOM 2849 C CA . LEU A 1 356 ? -4.994 -5.965 4.805 1.00 98.50 356 LEU A CA 1
ATOM 2850 C C . LEU A 1 356 ? -6.198 -6.175 5.732 1.00 98.50 356 LEU A C 1
ATOM 2852 O O . LEU A 1 356 ? -6.057 -6.784 6.791 1.00 98.50 356 LEU A O 1
ATOM 2856 N N . PHE A 1 357 ? -7.381 -5.698 5.349 1.00 98.31 357 PHE A N 1
ATOM 2857 C CA . PHE A 1 357 ? -8.595 -5.876 6.141 1.00 98.31 357 PHE A CA 1
ATOM 2858 C C . PHE A 1 357 ? -8.968 -7.355 6.286 1.00 98.31 357 PHE A C 1
ATOM 2860 O O . PHE A 1 357 ? -9.245 -7.824 7.391 1.00 98.31 357 PHE A O 1
ATOM 2867 N N . LEU A 1 358 ? -8.930 -8.112 5.187 1.00 97.81 358 LEU A N 1
ATOM 2868 C CA . LEU A 1 358 ? -9.228 -9.544 5.178 1.00 97.81 358 LEU A CA 1
ATOM 2869 C C . LEU A 1 358 ? -8.238 -10.335 6.037 1.00 97.81 358 LEU A C 1
ATOM 2871 O O . LEU A 1 358 ? -8.664 -11.221 6.776 1.00 97.81 358 LEU A O 1
ATOM 2875 N N . TYR A 1 359 ? -6.954 -9.959 6.039 1.00 98.06 359 TYR A N 1
ATOM 2876 C CA . TYR A 1 359 ? -5.962 -10.540 6.945 1.00 98.06 359 TYR A CA 1
ATOM 2877 C C . TYR A 1 359 ? -6.401 -10.451 8.417 1.00 98.06 359 TYR A C 1
ATOM 2879 O O . TYR A 1 359 ? -6.246 -11.424 9.163 1.00 98.06 359 TYR A O 1
ATOM 2887 N N . TYR A 1 360 ? -6.969 -9.317 8.838 1.00 97.94 360 TYR A N 1
ATOM 2888 C CA . TYR A 1 360 ? -7.516 -9.157 10.186 1.00 97.94 360 TYR A CA 1
ATOM 2889 C C . TYR A 1 360 ? -8.831 -9.911 10.368 1.00 97.94 360 TYR A C 1
ATOM 2891 O O . TYR A 1 360 ? -8.971 -10.628 11.354 1.00 97.94 360 TYR A O 1
ATOM 2899 N N . LYS A 1 361 ? -9.752 -9.826 9.401 1.00 96.94 361 LYS A N 1
ATOM 2900 C CA . LYS A 1 361 ? -11.061 -10.496 9.449 1.00 96.94 361 LYS A CA 1
ATOM 2901 C C . LYS A 1 361 ? -10.929 -12.006 9.652 1.00 96.94 361 LYS A C 1
ATOM 2903 O O . LYS A 1 361 ? -11.618 -12.571 10.492 1.00 96.94 361 LYS A O 1
ATOM 2908 N N . GLU A 1 362 ? -10.018 -12.651 8.925 1.00 96.88 362 GLU A N 1
ATOM 2909 C CA . GLU A 1 362 ? -9.729 -14.090 9.039 1.00 96.88 362 GLU A CA 1
ATOM 2910 C C . GLU A 1 362 ? -9.193 -14.500 10.420 1.00 96.88 362 GLU A C 1
ATOM 2912 O O . GLU A 1 362 ? -9.253 -15.670 10.791 1.00 96.88 362 GLU A O 1
ATOM 2917 N N . ARG A 1 363 ? -8.646 -13.543 11.177 1.00 96.62 363 ARG A N 1
ATOM 2918 C CA . ARG A 1 363 ? -8.103 -13.723 12.534 1.00 96.62 363 ARG A CA 1
ATOM 2919 C C . ARG A 1 363 ? -9.043 -13.190 13.609 1.00 96.62 363 ARG A C 1
ATOM 2921 O O . ARG A 1 363 ? -8.669 -13.146 14.779 1.00 96.62 363 ARG A O 1
ATOM 2928 N N . SER A 1 364 ? -10.240 -12.779 13.215 1.00 96.75 364 SER A N 1
ATOM 2929 C CA . SER A 1 364 ? -11.262 -12.272 14.109 1.00 96.75 364 SER A CA 1
ATOM 2930 C C . SER A 1 364 ? -12.385 -13.280 14.275 1.00 96.75 364 SER A C 1
ATOM 2932 O O . SER A 1 364 ? -12.724 -14.042 13.370 1.00 96.75 364 SER A O 1
ATOM 2934 N N . ARG A 1 365 ? -13.013 -13.248 15.445 1.00 94.06 365 ARG A N 1
ATOM 2935 C CA . ARG A 1 365 ? -14.233 -14.000 15.717 1.00 94.06 365 ARG A CA 1
ATOM 2936 C C . ARG A 1 365 ? -15.437 -13.152 15.324 1.00 94.06 365 ARG A C 1
ATOM 2938 O O . ARG A 1 365 ? -15.509 -11.992 15.712 1.00 94.06 365 ARG A O 1
ATOM 2945 N N . GLN A 1 366 ? -16.389 -13.711 14.586 1.00 91.50 366 GLN A N 1
ATOM 2946 C CA . GLN A 1 366 ? -17.651 -13.018 14.319 1.00 91.50 366 GLN A CA 1
ATOM 2947 C C . GLN A 1 366 ? -18.476 -12.918 15.610 1.00 91.50 366 GLN A C 1
ATOM 2949 O O . GLN A 1 366 ? -18.574 -13.894 16.362 1.00 91.50 366 GLN A O 1
ATOM 2954 N N . LEU A 1 367 ? -19.054 -11.746 15.871 1.00 84.00 367 LEU A N 1
ATOM 2955 C CA . LEU A 1 367 ? -19.983 -11.555 16.981 1.00 84.00 367 LEU A CA 1
ATOM 2956 C C . LEU A 1 367 ? -21.313 -12.225 16.658 1.00 84.00 367 LEU A C 1
ATOM 2958 O O . LEU A 1 367 ? -21.881 -12.036 15.583 1.00 84.00 367 LEU A O 1
ATOM 2962 N N . SER A 1 368 ? -21.799 -13.023 17.601 1.00 68.56 368 SER A N 1
ATOM 2963 C CA . SER A 1 368 ? -23.128 -13.618 17.513 1.00 68.56 368 SER A CA 1
ATOM 2964 C C . SER A 1 368 ? -24.193 -12.624 17.986 1.00 68.56 368 SER A C 1
ATOM 2966 O O . SER A 1 368 ? -23.943 -11.820 18.882 1.00 68.56 368 SER A O 1
ATOM 2968 N N . THR A 1 369 ? -25.415 -12.721 17.456 1.00 58.09 369 THR A N 1
ATOM 2969 C CA . THR A 1 369 ? -26.567 -11.888 17.865 1.00 58.09 369 THR A CA 1
ATOM 2970 C C . THR A 1 369 ? -26.926 -12.030 19.357 1.00 58.09 369 THR A C 1
ATOM 2972 O O . THR A 1 369 ? -27.682 -11.230 19.891 1.00 58.09 369 THR A O 1
ATOM 2975 N N . SER A 1 370 ? -26.405 -13.047 20.057 1.00 50.78 370 SER A N 1
ATOM 2976 C CA . SER A 1 370 ? -26.562 -13.223 21.510 1.00 50.78 370 SER A CA 1
ATOM 2977 C C . SER A 1 370 ? -25.581 -12.406 22.358 1.00 50.78 370 SER A C 1
ATOM 2979 O O . SER A 1 370 ? -25.786 -12.278 23.562 1.00 50.78 370 SER A O 1
ATOM 2981 N N . GLU A 1 371 ? -24.509 -11.889 21.759 1.00 53.56 371 GLU A N 1
ATOM 2982 C CA . GLU A 1 371 ? -23.480 -11.079 22.427 1.00 53.56 371 GLU A CA 1
ATOM 2983 C C . GLU A 1 371 ? -23.695 -9.572 22.206 1.00 53.56 371 GLU A C 1
ATOM 2985 O O . GLU A 1 371 ? -22.941 -8.749 22.729 1.00 53.56 371 GLU A O 1
ATOM 2990 N N . THR A 1 372 ? -24.724 -9.188 21.449 1.00 53.47 372 THR A N 1
ATOM 2991 C CA . THR A 1 372 ? -25.106 -7.794 21.235 1.00 53.47 372 THR A CA 1
ATOM 2992 C C . THR A 1 372 ? -26.174 -7.377 22.254 1.00 53.47 372 THR A C 1
ATOM 2994 O O . THR A 1 372 ? -27.181 -8.066 22.420 1.00 53.47 372 THR A O 1
ATOM 2997 N N . PRO A 1 373 ? -25.957 -6.285 23.010 1.00 49.41 373 PRO A N 1
ATOM 2998 C CA . PRO A 1 373 ? -26.898 -5.845 24.033 1.00 49.41 373 PRO A CA 1
ATOM 2999 C C . PRO A 1 373 ? -28.238 -5.438 23.398 1.00 49.41 373 PRO A C 1
ATOM 3001 O O . PRO A 1 373 ? -28.275 -4.585 22.509 1.00 49.41 373 PRO A O 1
ATOM 3004 N N . LEU A 1 374 ? -29.320 -6.076 23.863 1.00 46.31 374 LEU A N 1
ATOM 3005 C CA . LEU A 1 374 ? -30.712 -5.838 23.449 1.00 46.31 374 LEU A CA 1
ATOM 3006 C C . LEU A 1 374 ? -31.240 -4.450 23.821 1.00 46.31 374 LEU A C 1
ATOM 3008 O O . LEU A 1 374 ? -30.916 -3.922 24.906 1.00 46.31 374 LEU A O 1
#

Sequence (374 aa):
MYGILLELFFGTPDKQALFIHYILIIHSQTDGVLLHFAWNIPAAFARANTVRTFQGLSKVSNDRDFSSGFIYIPLKYNFSEMNSRAGSKSSLLDTIFLSDKRKNLLLLLKEEGPKSSEEIKSAFDFPWKSMIPQIRKLMDWDLVVQKDDMYALSDMGGVIATNARFLLESLAVYEENREFWSEHDLSSIPFHLLTRVGELGCCKVLEQDLSQAFRIPEDILRNILDSNRVMTFVSVFHPSSPLLFSEYLECGTDVTVILTNPVLEMLQEECGSGLPLLKSSNPIFKKALLEYKNEIKHMLTSENSNLFVYEGDKMPMSMIVTDKVFFLSLLDKKGRSTNRVLMASEARALKWGEELFLYYKERSRQLSTSETPL

Radius of gyration: 30.12 Å; Cα contacts (8 Å, |Δi|>4): 544; chains: 1; bounding box: 70×74×73 Å